Protein AF-H5XJ34-F1 (afdb_monomer)

Organism: NCBI:txid882082

Mean predicted aligned error: 16.06 Å

Structure (mmCIF, N/CA/C/O backbone):
data_AF-H5XJ34-F1
#
_entry.id   AF-H5XJ34-F1
#
loop_
_atom_site.group_PDB
_atom_site.id
_atom_site.type_symbol
_atom_site.label_atom_id
_atom_site.label_alt_id
_atom_site.label_comp_id
_atom_site.label_asym_id
_atom_site.label_entity_id
_atom_site.label_seq_id
_atom_site.pdbx_PDB_ins_code
_atom_site.Cartn_x
_atom_site.Cartn_y
_atom_site.Cartn_z
_atom_site.occupancy
_atom_site.B_iso_or_equiv
_atom_site.auth_seq_id
_atom_site.auth_comp_id
_atom_site.auth_asym_id
_atom_site.auth_atom_id
_atom_site.pdbx_PDB_model_num
ATOM 1 N N . MET A 1 1 ? 15.669 2.470 -30.147 1.00 63.41 1 MET A N 1
ATOM 2 C CA . MET A 1 1 ? 16.850 3.338 -29.947 1.00 63.41 1 MET A CA 1
ATOM 3 C C . MET A 1 1 ? 16.490 4.722 -29.455 1.00 63.41 1 MET A C 1
ATOM 5 O O . MET A 1 1 ? 16.946 5.058 -28.376 1.00 63.41 1 MET A O 1
ATOM 9 N N . ALA A 1 2 ? 15.646 5.487 -30.155 1.00 58.66 2 ALA A N 1
ATOM 10 C CA . ALA A 1 2 ? 15.292 6.854 -29.747 1.00 58.66 2 ALA A CA 1
ATOM 11 C C . ALA A 1 2 ? 14.839 6.986 -28.279 1.00 58.66 2 ALA A C 1
ATOM 13 O O . ALA A 1 2 ? 15.306 7.872 -27.580 1.00 58.66 2 ALA A O 1
ATOM 14 N N . THR A 1 3 ? 14.030 6.053 -27.767 1.00 65.19 3 THR A N 1
ATOM 15 C CA . THR A 1 3 ? 13.619 6.045 -26.350 1.00 65.19 3 THR A CA 1
ATOM 16 C C . THR A 1 3 ? 14.790 5.852 -25.377 1.00 65.19 3 THR A C 1
ATOM 18 O O . THR A 1 3 ? 14.806 6.481 -24.331 1.00 65.19 3 THR A O 1
ATOM 21 N N . LEU A 1 4 ? 15.793 5.029 -25.712 1.00 73.69 4 LEU A N 1
ATOM 22 C CA . LEU A 1 4 ? 16.998 4.847 -24.880 1.00 73.69 4 LEU A CA 1
ATOM 23 C C . LEU A 1 4 ? 17.924 6.066 -24.959 1.00 73.69 4 LEU A C 1
ATOM 25 O O . LEU A 1 4 ? 18.564 6.427 -23.982 1.00 73.69 4 LEU A O 1
ATOM 29 N N . VAL A 1 5 ? 17.963 6.730 -26.111 1.00 67.75 5 VAL A N 1
ATOM 30 C CA . VAL A 1 5 ? 18.703 7.981 -26.296 1.00 67.75 5 VAL A CA 1
ATOM 31 C C . VAL A 1 5 ? 18.011 9.157 -25.587 1.00 67.75 5 VAL A C 1
ATOM 33 O O . VAL A 1 5 ? 18.651 10.141 -25.227 1.00 67.75 5 VAL A O 1
ATOM 36 N N . GLU A 1 6 ? 16.700 9.108 -25.377 1.00 63.41 6 GLU A N 1
ATOM 37 C CA . GLU A 1 6 ? 15.983 10.191 -24.704 1.00 63.41 6 GLU A CA 1
ATOM 38 C C . GLU A 1 6 ? 15.869 9.975 -23.191 1.00 63.41 6 GLU A C 1
ATOM 40 O O . GLU A 1 6 ? 16.098 10.905 -22.424 1.00 63.41 6 GLU A O 1
ATOM 45 N N . LEU A 1 7 ? 15.547 8.749 -22.779 1.00 66.00 7 LEU A N 1
ATOM 46 C CA . LEU A 1 7 ? 15.132 8.401 -21.416 1.00 66.00 7 LEU A CA 1
ATOM 47 C C . LEU A 1 7 ? 16.015 7.325 -20.784 1.00 66.00 7 LEU A C 1
ATOM 49 O O . LEU A 1 7 ? 15.702 6.831 -19.704 1.00 66.00 7 LEU A O 1
ATOM 53 N N . GLY A 1 8 ? 17.073 6.897 -21.477 1.00 67.81 8 GLY A N 1
ATOM 54 C CA . GLY A 1 8 ? 18.012 5.927 -20.938 1.00 67.81 8 GLY A CA 1
ATOM 55 C C . GLY A 1 8 ? 18.681 6.505 -19.705 1.00 67.81 8 GLY A C 1
ATOM 56 O O . GLY A 1 8 ? 19.483 7.430 -19.805 1.00 67.81 8 GLY A O 1
ATOM 57 N N . GLU A 1 9 ? 18.344 5.946 -18.552 1.00 73.31 9 GLU A N 1
ATOM 58 C CA . GLU A 1 9 ? 19.103 6.138 -17.331 1.00 73.31 9 GLU A CA 1
ATOM 59 C C . GLU A 1 9 ? 19.934 4.882 -17.079 1.00 73.31 9 GLU A C 1
ATOM 61 O O . GLU A 1 9 ? 19.413 3.767 -17.193 1.00 73.31 9 GLU A O 1
ATOM 66 N N . PRO A 1 10 ? 21.220 5.036 -16.737 1.00 83.31 10 PRO A N 1
ATOM 67 C CA . PRO A 1 10 ? 21.962 6.286 -16.486 1.00 83.31 10 PRO A CA 1
ATOM 68 C C . PRO A 1 10 ? 22.460 6.996 -17.771 1.00 83.31 10 PRO A C 1
ATOM 70 O O . PRO A 1 10 ? 22.263 6.495 -18.876 1.00 83.31 10 PRO A O 1
ATOM 73 N N . GLU A 1 11 ? 23.134 8.151 -17.652 1.00 80.00 11 GLU A N 1
ATOM 74 C CA . GLU A 1 11 ? 23.653 8.919 -18.806 1.00 80.00 11 GLU A CA 1
ATOM 75 C C . GLU A 1 11 ? 24.579 8.091 -19.716 1.00 80.00 11 GLU A C 1
ATOM 77 O O . GLU A 1 11 ? 24.593 8.278 -20.932 1.00 80.00 11 GLU A O 1
ATOM 82 N N . GLU A 1 12 ? 25.320 7.143 -19.159 1.00 85.12 12 GLU A N 1
ATOM 83 C CA . GLU A 1 12 ? 26.198 6.232 -19.887 1.00 85.12 12 GLU A CA 1
ATOM 84 C C . GLU A 1 12 ? 25.410 5.306 -20.823 1.00 85.12 12 GLU A C 1
ATOM 86 O O . GLU A 1 12 ? 25.841 5.081 -21.954 1.00 85.12 12 GLU A O 1
ATOM 91 N N . LEU A 1 13 ? 24.219 4.846 -20.412 1.00 86.88 13 LEU A N 1
ATOM 92 C CA . LEU A 1 13 ? 23.309 4.094 -21.283 1.00 86.88 13 LEU A CA 1
ATOM 93 C C . LEU A 1 13 ? 22.838 4.970 -22.446 1.00 86.88 13 LEU A C 1
ATOM 95 O O . LEU A 1 13 ? 22.805 4.523 -23.594 1.00 86.88 13 LEU A O 1
ATOM 99 N N . ARG A 1 14 ? 22.507 6.232 -22.159 1.00 81.56 14 ARG A N 1
ATOM 100 C CA . ARG A 1 14 ? 22.120 7.202 -23.184 1.00 81.56 14 ARG A CA 1
ATOM 101 C C . ARG A 1 14 ? 23.254 7.457 -24.178 1.00 81.56 14 ARG A C 1
ATOM 103 O O . ARG A 1 14 ? 23.015 7.420 -25.381 1.00 81.56 14 ARG A O 1
ATOM 110 N N . ARG A 1 15 ? 24.481 7.680 -23.698 1.00 80.69 15 ARG A N 1
ATOM 111 C CA . ARG A 1 15 ? 25.670 7.895 -24.543 1.00 80.69 15 ARG A CA 1
ATOM 112 C C . ARG A 1 15 ? 25.984 6.676 -25.406 1.00 80.69 15 ARG A C 1
ATOM 114 O O . ARG A 1 15 ? 26.199 6.838 -26.601 1.00 80.69 15 ARG A O 1
ATOM 121 N N . ALA A 1 16 ? 25.947 5.472 -24.839 1.00 84.44 16 ALA A N 1
ATOM 122 C CA . ALA A 1 16 ? 26.158 4.241 -25.599 1.00 84.44 16 ALA A CA 1
ATOM 123 C C . ALA A 1 16 ? 25.069 4.043 -26.670 1.00 84.44 16 ALA A C 1
ATOM 125 O O . ALA A 1 16 ? 25.357 3.627 -27.792 1.00 84.44 16 ALA A O 1
ATOM 126 N N . ALA A 1 17 ? 23.823 4.426 -26.364 1.00 82.69 17 ALA A N 1
ATOM 127 C CA . ALA A 1 17 ? 22.749 4.417 -27.346 1.00 82.69 17 ALA A CA 1
ATOM 128 C C . ALA A 1 17 ? 22.964 5.456 -28.469 1.00 82.69 17 ALA A C 1
ATOM 130 O O . ALA A 1 17 ? 22.666 5.169 -29.627 1.00 82.69 17 ALA A O 1
ATOM 131 N N . GLU A 1 18 ? 23.487 6.646 -28.154 1.00 76.25 18 GLU A N 1
ATOM 132 C CA . GLU A 1 18 ? 23.852 7.674 -29.143 1.00 76.25 18 GLU A CA 1
ATOM 133 C C . GLU A 1 18 ? 25.018 7.222 -30.031 1.00 76.25 18 GLU A C 1
ATOM 135 O O . GLU A 1 18 ? 24.995 7.444 -31.239 1.00 76.25 18 GLU A O 1
ATOM 140 N N . GLU A 1 19 ? 26.025 6.565 -29.461 1.00 81.31 19 GLU A N 1
ATOM 141 C CA . GLU A 1 19 ? 27.169 6.032 -30.205 1.00 81.31 19 GLU A CA 1
ATOM 142 C C . GLU A 1 19 ? 26.740 4.920 -31.165 1.00 81.31 19 GLU A C 1
ATOM 144 O O . GLU A 1 19 ? 27.059 4.972 -32.351 1.00 81.31 19 GLU A O 1
ATOM 149 N N . ALA A 1 20 ? 25.925 3.972 -30.693 1.00 84.19 20 ALA A N 1
ATOM 150 C CA . ALA A 1 20 ? 25.361 2.933 -31.547 1.00 84.19 20 ALA A CA 1
ATOM 151 C C . ALA A 1 20 ? 24.488 3.515 -32.673 1.00 84.19 20 ALA A C 1
ATOM 153 O O . ALA A 1 20 ? 24.475 2.971 -33.773 1.00 84.19 20 ALA A O 1
ATOM 154 N N . LEU A 1 21 ? 23.783 4.625 -32.420 1.00 77.06 21 LEU A N 1
ATOM 155 C CA . LEU A 1 21 ? 22.969 5.319 -33.423 1.00 77.06 21 LEU A CA 1
ATOM 156 C C . LEU A 1 21 ? 23.807 6.079 -34.468 1.00 77.06 21 LEU A C 1
ATOM 158 O O . LEU A 1 21 ? 23.368 6.206 -35.605 1.00 77.06 21 LEU A O 1
ATOM 162 N N . ASN A 1 22 ? 24.996 6.559 -3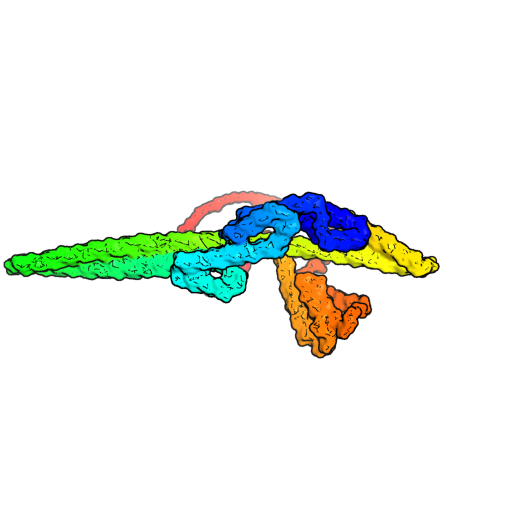4.096 1.00 71.94 22 ASN A N 1
ATOM 163 C CA . ASN A 1 22 ? 25.974 7.156 -35.016 1.00 71.94 22 ASN A CA 1
ATOM 164 C C . ASN A 1 22 ? 26.749 6.115 -35.843 1.00 71.94 22 ASN A C 1
ATOM 166 O O . ASN A 1 22 ? 27.482 6.481 -36.761 1.00 71.94 22 ASN A O 1
ATOM 170 N N . GLY A 1 23 ? 26.639 4.836 -35.478 1.00 74.62 23 GLY A N 1
ATOM 171 C CA . GLY A 1 23 ? 27.305 3.723 -36.142 1.00 74.62 23 GLY A CA 1
ATOM 172 C C . GLY A 1 23 ? 26.504 3.141 -37.307 1.00 74.62 23 GLY A C 1
ATOM 173 O O . GLY A 1 23 ? 25.667 3.788 -37.933 1.00 74.62 23 GLY A O 1
ATOM 174 N N . THR A 1 24 ? 26.771 1.874 -37.609 1.00 79.81 24 THR A N 1
ATOM 175 C CA . THR A 1 24 ? 26.055 1.118 -38.640 1.00 79.81 24 THR A CA 1
ATOM 176 C C . THR A 1 24 ? 24.775 0.480 -38.092 1.00 79.81 24 THR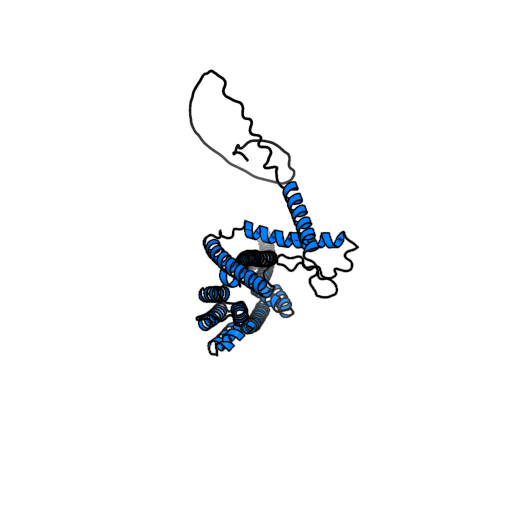 A C 1
ATOM 178 O O . THR A 1 24 ? 24.618 0.265 -36.890 1.00 79.81 24 THR A O 1
ATOM 181 N N . ASP A 1 25 ? 23.883 0.031 -38.978 1.00 75.94 25 ASP A N 1
ATOM 182 C CA . ASP A 1 25 ? 22.712 -0.772 -38.595 1.00 75.94 25 ASP A CA 1
ATOM 183 C C . ASP A 1 25 ? 23.083 -2.032 -37.782 1.00 75.94 25 ASP A C 1
ATOM 185 O O . ASP A 1 25 ? 22.290 -2.526 -36.975 1.00 75.94 25 ASP A O 1
ATOM 189 N N . ALA A 1 26 ? 24.282 -2.586 -38.001 1.00 83.38 26 ALA A N 1
ATOM 190 C CA . ALA A 1 26 ? 24.785 -3.712 -37.222 1.00 83.38 26 ALA A CA 1
ATOM 191 C C . ALA A 1 26 ? 25.114 -3.303 -35.777 1.00 83.38 26 ALA A C 1
ATOM 193 O O . ALA A 1 26 ? 24.823 -4.070 -34.859 1.00 83.38 26 ALA A O 1
ATOM 194 N N . ASP A 1 27 ? 25.641 -2.095 -35.569 1.00 81.88 27 ASP A N 1
ATOM 195 C CA . ASP A 1 27 ? 25.933 -1.548 -34.242 1.00 81.88 27 ASP A CA 1
ATOM 196 C C . ASP A 1 27 ? 24.643 -1.277 -33.463 1.00 81.88 27 ASP A C 1
ATOM 198 O O . ASP A 1 27 ? 24.536 -1.662 -32.298 1.00 81.88 27 ASP A O 1
ATOM 202 N N . VAL A 1 28 ? 23.614 -0.739 -34.129 1.00 82.50 28 VAL A N 1
ATOM 203 C CA . VAL A 1 28 ? 22.273 -0.575 -33.544 1.00 82.50 28 VAL A CA 1
ATOM 204 C C . VAL A 1 28 ? 21.679 -1.918 -33.114 1.00 82.50 28 VAL A C 1
ATOM 206 O O . VAL A 1 28 ? 21.180 -2.042 -31.994 1.00 82.50 28 VAL A O 1
ATOM 209 N N . ARG A 1 29 ? 21.722 -2.940 -33.982 1.00 86.31 29 ARG A N 1
ATOM 210 C CA . ARG A 1 29 ? 21.190 -4.277 -33.659 1.00 86.31 29 ARG A CA 1
ATOM 211 C C . ARG A 1 29 ? 21.936 -4.923 -32.496 1.00 86.31 29 ARG A C 1
ATOM 213 O O . ARG A 1 29 ? 21.283 -5.453 -31.600 1.00 86.31 29 ARG A O 1
ATOM 220 N N . ARG A 1 30 ? 23.270 -4.852 -32.495 1.00 89.31 30 ARG A N 1
ATOM 221 C CA . ARG A 1 30 ? 24.110 -5.376 -31.410 1.00 89.31 30 ARG A CA 1
ATOM 222 C C . ARG A 1 30 ? 23.784 -4.684 -30.089 1.00 89.31 30 ARG A C 1
ATOM 224 O O . ARG A 1 30 ? 23.478 -5.353 -29.111 1.00 89.31 30 ARG A O 1
ATOM 231 N N . PHE A 1 31 ? 23.736 -3.353 -30.075 1.00 89.19 31 PHE A N 1
ATOM 232 C CA . PHE A 1 31 ? 23.405 -2.606 -28.864 1.00 89.19 31 PHE A CA 1
ATOM 233 C C . PHE A 1 31 ? 21.992 -2.907 -28.346 1.00 89.19 31 PHE A C 1
ATOM 235 O O . PHE A 1 31 ? 21.796 -3.030 -27.143 1.00 89.19 31 PHE A O 1
ATOM 242 N N . LEU A 1 32 ? 20.990 -3.061 -29.216 1.00 87.75 32 LEU A N 1
ATOM 243 C CA . LEU A 1 32 ? 19.637 -3.417 -28.772 1.00 87.75 32 LEU A CA 1
ATOM 244 C C . LEU A 1 32 ? 19.547 -4.829 -28.178 1.00 87.75 32 LEU A C 1
ATOM 246 O O . LEU A 1 32 ? 18.709 -5.043 -27.298 1.00 87.75 32 LEU A O 1
ATOM 250 N N . ALA A 1 33 ? 20.375 -5.758 -28.661 1.00 88.00 33 ALA A N 1
ATOM 251 C CA . ALA A 1 33 ? 20.458 -7.120 -28.148 1.00 88.00 33 ALA A CA 1
ATOM 252 C C . ALA A 1 33 ? 21.182 -7.167 -26.795 1.00 88.00 33 ALA A C 1
ATOM 254 O O . ALA A 1 33 ? 20.644 -7.705 -25.830 1.00 88.00 33 ALA A O 1
ATOM 255 N N . ASP A 1 34 ? 22.360 -6.550 -26.716 1.00 85.56 34 ASP A N 1
ATOM 256 C CA . ASP A 1 34 ? 23.243 -6.688 -25.557 1.00 85.56 34 ASP A CA 1
ATOM 257 C C . ASP A 1 34 ? 22.937 -5.645 -24.475 1.00 85.56 34 ASP A C 1
ATOM 259 O O . ASP A 1 34 ? 23.050 -5.929 -23.282 1.00 85.56 34 ASP A O 1
ATOM 263 N N . ARG A 1 35 ? 22.517 -4.439 -24.886 1.00 84.06 35 ARG A N 1
ATOM 264 C CA . ARG A 1 35 ? 22.342 -3.226 -24.063 1.00 84.06 35 ARG A CA 1
ATOM 265 C C . ARG A 1 35 ? 23.533 -2.942 -23.159 1.00 84.06 35 ARG A C 1
ATOM 267 O O . ARG A 1 35 ? 23.364 -2.576 -21.997 1.00 84.06 35 ARG A O 1
ATOM 274 N N . ASP A 1 36 ? 24.729 -3.170 -23.678 1.00 86.88 36 ASP A N 1
ATOM 275 C CA . ASP A 1 36 ? 25.956 -2.959 -22.929 1.00 86.88 36 ASP A CA 1
ATOM 276 C C . ASP A 1 36 ? 26.378 -1.486 -22.947 1.00 86.88 36 ASP A C 1
ATOM 278 O O . ASP A 1 36 ? 26.193 -0.791 -23.948 1.00 86.88 36 ASP A O 1
ATOM 282 N N . TYR A 1 37 ? 26.893 -0.997 -21.820 1.00 89.94 37 TYR A N 1
ATOM 283 C CA . TYR A 1 37 ? 27.338 0.387 -21.654 1.00 89.94 37 TYR A CA 1
ATOM 284 C C . TYR A 1 37 ? 28.329 0.508 -20.493 1.00 89.94 37 TYR A C 1
ATOM 286 O O . TYR A 1 37 ? 28.412 -0.353 -19.614 1.00 89.94 37 TYR A O 1
ATOM 294 N N . GLU A 1 38 ? 29.087 1.604 -20.483 1.00 89.38 38 GLU A N 1
ATOM 295 C CA . GLU A 1 38 ? 30.086 1.871 -19.450 1.00 89.38 38 GLU A CA 1
ATOM 296 C C . GLU A 1 38 ? 29.463 1.828 -18.042 1.00 89.38 38 GLU A C 1
ATOM 298 O O . GLU A 1 38 ? 28.420 2.427 -17.787 1.00 89.38 38 GLU A O 1
ATOM 303 N N . ASN A 1 39 ? 30.111 1.118 -17.113 1.00 90.50 39 ASN A N 1
ATOM 304 C CA . ASN A 1 39 ? 29.669 0.946 -15.723 1.00 90.50 39 ASN A CA 1
ATOM 305 C C . ASN A 1 39 ? 28.315 0.241 -15.531 1.00 90.50 39 ASN A C 1
ATOM 307 O O . ASN A 1 39 ? 27.788 0.273 -14.416 1.00 90.50 39 ASN A O 1
ATOM 311 N N . ARG A 1 40 ? 27.757 -0.429 -16.549 1.00 92.38 40 ARG A N 1
ATOM 312 C CA . ARG A 1 40 ? 26.479 -1.152 -16.439 1.00 92.38 40 ARG A CA 1
ATOM 313 C C . ARG A 1 40 ? 26.384 -2.025 -15.190 1.00 92.38 40 ARG A C 1
ATOM 315 O O . ARG A 1 40 ? 25.408 -1.918 -14.458 1.00 92.38 40 ARG A O 1
ATOM 322 N N . ASP A 1 41 ? 27.409 -2.821 -14.905 1.00 93.94 41 ASP A N 1
ATOM 323 C CA . ASP A 1 41 ? 27.448 -3.712 -13.740 1.00 93.94 41 ASP A CA 1
ATOM 324 C C . ASP A 1 41 ? 27.239 -2.961 -12.413 1.00 93.94 41 ASP A C 1
ATOM 326 O O . ASP A 1 41 ? 26.536 -3.433 -11.516 1.00 93.94 41 ASP A O 1
ATOM 330 N N . THR A 1 42 ? 27.814 -1.762 -12.291 1.00 92.88 42 THR A N 1
ATOM 331 C CA . THR A 1 42 ? 27.645 -0.882 -11.127 1.00 92.88 42 THR A CA 1
ATOM 332 C C . THR A 1 42 ? 26.201 -0.404 -11.006 1.00 92.88 42 THR A C 1
ATOM 334 O O . THR A 1 42 ? 25.644 -0.384 -9.907 1.00 92.88 42 THR A O 1
ATOM 337 N N . TYR A 1 43 ? 25.572 -0.045 -12.125 1.00 92.88 43 TYR A N 1
ATOM 338 C CA . TYR A 1 43 ? 24.184 0.408 -12.150 1.00 92.88 43 TYR A CA 1
ATOM 339 C C . TYR A 1 43 ? 23.183 -0.727 -11.913 1.00 92.88 43 TYR A C 1
ATOM 341 O O . TYR A 1 43 ? 22.224 -0.527 -11.167 1.00 92.88 43 TYR A O 1
ATOM 349 N N . ASP A 1 44 ? 23.440 -1.923 -12.444 1.00 94.56 44 ASP A N 1
ATOM 350 C CA . ASP A 1 44 ? 22.659 -3.130 -12.160 1.00 94.56 44 ASP A CA 1
ATOM 351 C C . ASP A 1 44 ? 22.713 -3.443 -10.648 1.00 94.56 44 ASP A C 1
ATOM 353 O O . ASP A 1 44 ? 21.679 -3.617 -9.994 1.00 94.56 44 ASP A O 1
ATOM 357 N N . ARG A 1 45 ? 23.910 -3.406 -10.039 1.00 96.69 45 ARG A N 1
ATOM 358 C CA . ARG A 1 45 ? 24.079 -3.572 -8.581 1.00 96.69 45 ARG A CA 1
ATOM 359 C C . ARG A 1 45 ? 23.363 -2.476 -7.789 1.00 96.69 45 ARG A C 1
ATOM 361 O O . ARG A 1 45 ? 22.726 -2.764 -6.776 1.00 96.69 45 ARG A O 1
ATOM 368 N N . LEU A 1 46 ? 23.416 -1.224 -8.242 1.00 95.56 46 LEU A N 1
ATOM 369 C CA . LEU A 1 46 ? 22.693 -0.123 -7.605 1.00 95.56 46 LEU A CA 1
ATOM 370 C C . LEU A 1 46 ? 21.171 -0.322 -7.676 1.00 95.56 46 LEU A C 1
ATOM 372 O O . LEU A 1 46 ? 20.479 -0.064 -6.691 1.00 95.56 46 LEU A O 1
ATOM 376 N N . ALA A 1 47 ? 20.643 -0.793 -8.807 1.00 94.06 47 ALA A N 1
ATOM 377 C CA . ALA A 1 47 ? 19.225 -1.101 -8.961 1.00 94.06 47 ALA A CA 1
ATOM 378 C C . ALA A 1 47 ? 18.790 -2.210 -7.990 1.00 94.06 47 ALA A C 1
ATOM 380 O O . ALA A 1 47 ? 17.806 -2.038 -7.265 1.00 94.06 47 ALA A O 1
ATOM 381 N N . ALA A 1 48 ? 19.569 -3.291 -7.8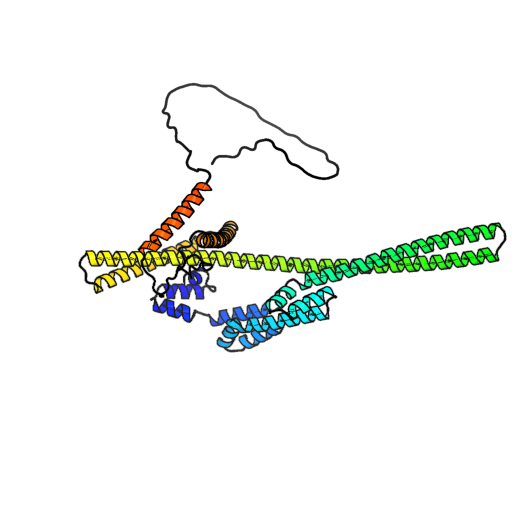83 1.00 97.06 48 ALA A N 1
ATOM 382 C CA . ALA A 1 48 ? 19.313 -4.356 -6.916 1.00 97.06 48 ALA A CA 1
ATOM 383 C C . ALA A 1 48 ? 19.380 -3.846 -5.464 1.00 97.06 48 ALA A C 1
ATOM 385 O O . ALA A 1 48 ? 18.502 -4.149 -4.655 1.00 97.06 48 ALA A O 1
ATOM 386 N N . ALA A 1 49 ? 20.349 -2.985 -5.140 1.00 97.06 49 ALA A N 1
ATOM 387 C CA . ALA A 1 49 ? 20.457 -2.362 -3.821 1.00 97.06 49 ALA A CA 1
ATOM 388 C C . ALA A 1 49 ? 19.267 -1.439 -3.490 1.00 97.06 49 ALA A C 1
ATOM 390 O O . ALA A 1 49 ? 18.823 -1.390 -2.343 1.00 97.06 49 ALA A O 1
ATOM 391 N N . ARG A 1 50 ? 18.705 -0.729 -4.478 1.00 96.06 50 ARG A N 1
ATOM 392 C CA . ARG A 1 50 ? 17.483 0.080 -4.303 1.00 96.06 50 ARG A CA 1
ATOM 393 C C . ARG A 1 50 ? 16.253 -0.792 -4.037 1.00 96.06 50 ARG A C 1
ATOM 395 O O . ARG A 1 50 ? 15.447 -0.447 -3.170 1.00 96.06 50 ARG A O 1
ATOM 402 N N . ILE A 1 51 ? 16.122 -1.926 -4.729 1.00 96.25 51 ILE A N 1
ATOM 403 C CA . ILE A 1 51 ? 15.054 -2.906 -4.465 1.00 96.25 51 ILE A CA 1
ATOM 404 C C . ILE A 1 51 ? 15.197 -3.463 -3.047 1.00 96.25 51 ILE A C 1
ATOM 406 O O . ILE A 1 51 ? 14.237 -3.435 -2.282 1.00 96.25 51 ILE A O 1
ATOM 410 N N . LYS A 1 52 ? 16.413 -3.857 -2.650 1.00 97.06 52 LYS A N 1
ATOM 411 C CA . LYS A 1 52 ? 16.717 -4.283 -1.278 1.00 97.06 52 LYS A CA 1
ATOM 412 C C . LYS A 1 52 ? 16.294 -3.235 -0.244 1.00 97.06 52 LYS A C 1
ATOM 414 O O . LYS A 1 52 ? 15.620 -3.558 0.725 1.00 97.06 52 LYS A O 1
ATOM 419 N N . ALA A 1 53 ? 16.659 -1.969 -0.453 1.00 96.19 53 ALA A N 1
ATOM 420 C CA . ALA A 1 53 ? 16.365 -0.882 0.484 1.00 96.19 53 ALA A CA 1
ATOM 421 C C . ALA A 1 53 ? 14.866 -0.546 0.603 1.00 96.19 53 ALA A C 1
ATOM 423 O O . ALA A 1 53 ? 14.444 0.014 1.612 1.00 96.19 53 ALA A O 1
ATOM 424 N N . SER A 1 54 ? 14.069 -0.866 -0.419 1.00 92.00 54 SER A N 1
ATOM 425 C CA . SER A 1 54 ? 12.619 -0.626 -0.458 1.00 92.00 54 SER A CA 1
ATOM 426 C C . SER A 1 54 ? 11.782 -1.881 -0.184 1.00 92.00 54 SER A C 1
ATOM 428 O O . SER A 1 54 ? 10.551 -1.827 -0.243 1.00 92.00 54 SER A O 1
ATOM 430 N N . ALA A 1 55 ? 12.429 -3.002 0.142 1.00 93.44 55 ALA A N 1
ATOM 431 C CA . ALA A 1 55 ? 11.773 -4.268 0.420 1.00 93.44 55 ALA A CA 1
ATOM 432 C C . ALA A 1 55 ? 10.803 -4.159 1.609 1.00 93.44 55 ALA A C 1
ATOM 434 O O . ALA A 1 55 ? 11.117 -3.611 2.665 1.00 93.44 55 ALA A O 1
ATOM 435 N N . ILE A 1 56 ? 9.606 -4.727 1.443 1.00 88.81 56 ILE A N 1
ATOM 436 C CA . ILE A 1 56 ? 8.558 -4.755 2.480 1.00 88.81 56 ILE A CA 1
ATOM 437 C C . ILE A 1 56 ? 8.695 -6.016 3.362 1.00 88.81 56 ILE A C 1
ATOM 439 O O . ILE A 1 56 ? 8.028 -6.142 4.392 1.00 88.81 56 ILE A O 1
ATOM 443 N N . GLY A 1 57 ? 9.575 -6.950 2.989 1.00 93.62 57 GLY A N 1
ATOM 444 C CA . GLY A 1 57 ? 9.816 -8.178 3.733 1.00 93.62 57 GLY A CA 1
ATOM 445 C C . GLY A 1 57 ? 11.198 -8.799 3.494 1.00 93.62 57 GLY A C 1
ATOM 446 O O . GLY A 1 57 ? 12.008 -8.286 2.709 1.00 93.62 57 GLY A O 1
ATOM 447 N N . PRO A 1 58 ? 11.498 -9.867 4.252 1.00 96.00 58 PRO A N 1
ATOM 448 C CA . PRO A 1 58 ? 12.809 -10.495 4.255 1.00 96.00 58 PRO A CA 1
ATOM 449 C C . PRO A 1 58 ? 13.117 -11.229 2.952 1.00 96.00 58 PRO A C 1
ATOM 451 O O . PRO A 1 58 ? 14.262 -11.177 2.525 1.00 96.00 58 PRO A O 1
ATOM 454 N N . ALA A 1 59 ? 12.138 -11.833 2.270 1.00 97.25 59 ALA A N 1
ATOM 455 C CA . ALA A 1 59 ? 12.422 -12.632 1.079 1.00 97.25 59 ALA A CA 1
ATOM 456 C C . ALA A 1 59 ? 13.031 -11.775 -0.038 1.00 97.25 59 ALA A C 1
ATOM 458 O O . ALA A 1 59 ? 14.010 -12.173 -0.665 1.00 97.25 59 ALA A O 1
ATOM 459 N N . THR A 1 60 ? 12.501 -10.567 -0.259 1.00 97.81 60 THR A N 1
ATOM 460 C CA . THR A 1 60 ? 13.068 -9.619 -1.231 1.00 97.81 60 THR A CA 1
ATOM 461 C C . THR A 1 60 ? 14.449 -9.133 -0.800 1.00 97.81 60 THR A C 1
ATOM 463 O O . THR A 1 60 ? 15.335 -8.982 -1.639 1.00 97.81 60 THR A O 1
ATOM 466 N N . THR A 1 61 ? 14.649 -8.911 0.503 1.00 97.69 61 THR A N 1
ATOM 467 C CA . THR A 1 61 ? 15.938 -8.465 1.051 1.00 97.69 61 THR A CA 1
ATOM 468 C C . THR A 1 61 ? 17.017 -9.527 0.850 1.00 97.69 61 THR A C 1
ATOM 470 O O . THR A 1 61 ? 18.076 -9.220 0.312 1.00 97.69 61 THR A O 1
ATOM 473 N N . GLU A 1 62 ? 16.721 -10.772 1.222 1.00 97.88 62 GLU A N 1
ATOM 474 C CA . GLU A 1 62 ? 17.615 -11.928 1.118 1.00 97.88 62 GLU A CA 1
ATOM 475 C C . GLU A 1 62 ? 17.922 -12.274 -0.344 1.00 97.88 62 GLU A C 1
ATOM 477 O O . GLU A 1 62 ? 19.074 -12.514 -0.695 1.00 97.88 62 GLU A O 1
ATOM 482 N N . ALA A 1 63 ? 16.916 -12.244 -1.225 1.00 98.00 63 ALA A N 1
ATOM 483 C CA . ALA A 1 63 ? 17.120 -12.485 -2.652 1.00 98.00 63 ALA A CA 1
ATOM 484 C C . ALA A 1 63 ? 18.014 -11.410 -3.293 1.00 98.00 63 ALA A C 1
ATOM 486 O O . ALA A 1 63 ? 18.889 -11.733 -4.095 1.00 98.00 63 ALA A O 1
ATOM 487 N N . ALA A 1 64 ? 17.829 -10.141 -2.915 1.00 98.00 64 ALA A N 1
ATOM 488 C CA . ALA A 1 64 ? 18.687 -9.061 -3.384 1.00 98.00 64 ALA A CA 1
ATOM 489 C C . ALA A 1 64 ? 20.113 -9.172 -2.817 1.00 98.00 64 ALA A C 1
ATOM 491 O O . ALA A 1 64 ? 21.070 -8.890 -3.530 1.00 98.00 64 ALA A O 1
ATOM 492 N N . GLU A 1 65 ? 20.272 -9.584 -1.555 1.00 97.81 65 GLU A N 1
ATOM 493 C CA . GLU A 1 65 ? 21.580 -9.855 -0.940 1.00 97.81 65 GLU A CA 1
ATOM 494 C C . GLU A 1 65 ? 22.331 -10.965 -1.663 1.00 97.81 65 GLU A C 1
ATOM 496 O O . GLU A 1 65 ? 23.455 -10.740 -2.102 1.00 97.81 65 GLU A O 1
ATOM 501 N N . ALA A 1 66 ? 21.684 -12.112 -1.872 1.00 98.00 66 ALA A N 1
ATOM 502 C CA . ALA A 1 66 ? 22.279 -13.233 -2.588 1.00 98.00 66 ALA A CA 1
ATOM 503 C C . ALA A 1 66 ? 22.739 -12.831 -3.998 1.00 98.00 66 ALA A C 1
ATOM 505 O O . ALA A 1 66 ? 23.824 -13.214 -4.427 1.00 98.00 66 ALA A O 1
ATOM 506 N N . ALA A 1 67 ? 21.946 -12.014 -4.697 1.00 98.12 67 ALA A N 1
ATOM 507 C CA . ALA A 1 67 ? 22.309 -11.497 -6.011 1.00 98.12 67 ALA A CA 1
ATOM 508 C C . ALA A 1 67 ? 23.507 -10.532 -5.955 1.00 98.12 67 ALA A C 1
ATOM 510 O O . ALA A 1 67 ? 24.393 -10.590 -6.802 1.00 98.12 67 ALA A O 1
ATOM 511 N N . LEU A 1 68 ? 23.562 -9.648 -4.953 1.00 98.12 68 LEU A N 1
ATOM 512 C CA . LEU A 1 68 ? 24.654 -8.683 -4.777 1.00 98.12 68 LEU A CA 1
ATOM 513 C C . LEU A 1 68 ? 25.984 -9.342 -4.377 1.00 98.12 68 LEU A C 1
ATOM 515 O O . LEU A 1 68 ? 27.045 -8.843 -4.772 1.00 98.12 68 LEU A O 1
ATOM 519 N N . ASP A 1 69 ? 25.925 -10.444 -3.632 1.00 97.88 69 ASP A N 1
ATOM 520 C CA . ASP A 1 69 ? 27.085 -11.251 -3.235 1.00 97.88 69 ASP A CA 1
ATOM 521 C C . ASP A 1 69 ? 27.589 -12.166 -4.371 1.00 97.88 69 ASP A C 1
ATOM 523 O O . ASP A 1 69 ? 28.704 -12.689 -4.300 1.00 97.88 69 ASP A O 1
ATOM 527 N N . GLY A 1 70 ? 26.785 -12.340 -5.426 1.00 96.50 70 GLY A N 1
ATOM 528 C CA . GLY A 1 70 ? 27.078 -13.159 -6.600 1.00 96.50 70 GLY A CA 1
ATOM 529 C C . GLY A 1 70 ? 27.776 -12.426 -7.754 1.00 96.50 70 GLY A C 1
ATOM 530 O O . GLY A 1 70 ? 28.412 -11.369 -7.598 1.00 96.50 70 GLY A O 1
ATOM 531 N N . THR A 1 71 ? 27.672 -13.016 -8.947 1.00 97.75 71 THR A N 1
ATOM 532 C CA . THR A 1 71 ? 28.172 -12.431 -10.199 1.00 97.75 71 THR A CA 1
ATOM 533 C C . THR A 1 71 ? 27.216 -11.358 -10.731 1.00 97.75 71 THR A C 1
ATOM 535 O O . THR A 1 71 ? 26.116 -11.154 -10.219 1.00 97.75 71 THR A O 1
ATOM 538 N N . VAL A 1 72 ? 27.621 -10.617 -11.767 1.00 95.06 72 VAL A N 1
ATOM 539 C CA . VAL A 1 72 ? 26.706 -9.642 -12.383 1.00 95.06 72 VAL A CA 1
ATOM 540 C C . VAL A 1 72 ? 25.523 -10.328 -13.077 1.00 95.06 72 VAL A C 1
ATOM 542 O O . VAL A 1 72 ? 24.426 -9.776 -13.127 1.00 95.06 72 VAL A O 1
ATOM 545 N N . GLU A 1 73 ? 25.707 -11.550 -13.569 1.00 95.44 73 GLU A N 1
ATOM 546 C CA . GLU A 1 73 ? 24.631 -12.371 -14.119 1.00 95.44 73 GLU A CA 1
ATOM 547 C C . GLU A 1 73 ? 23.579 -12.690 -13.051 1.00 95.44 73 GLU A C 1
ATOM 549 O O . GLU A 1 73 ? 22.390 -12.580 -13.347 1.00 95.44 73 GLU A O 1
ATOM 554 N N . ASP A 1 74 ? 23.993 -12.966 -11.808 1.00 97.75 74 ASP A N 1
ATOM 555 C CA . ASP A 1 74 ? 23.071 -13.174 -10.682 1.00 97.75 74 ASP A CA 1
ATOM 556 C C . ASP A 1 74 ? 22.252 -11.905 -10.390 1.00 97.75 74 ASP A C 1
ATOM 558 O O . ASP A 1 74 ? 21.030 -11.961 -10.225 1.00 97.75 74 ASP A O 1
ATOM 562 N N . VAL A 1 75 ? 22.897 -10.730 -10.411 1.00 97.62 75 VAL A N 1
ATOM 563 C CA . VAL A 1 75 ? 22.219 -9.427 -10.278 1.00 97.62 75 VAL A CA 1
ATOM 564 C C . VAL A 1 75 ? 21.195 -9.224 -11.394 1.00 97.62 75 VAL A C 1
ATOM 566 O O . VAL A 1 75 ? 20.052 -8.847 -11.131 1.00 97.62 75 VAL A O 1
ATOM 569 N N . ARG A 1 76 ? 21.568 -9.495 -12.646 1.00 95.00 76 ARG A N 1
ATOM 570 C CA . ARG A 1 76 ? 20.676 -9.330 -13.803 1.00 95.00 76 ARG A CA 1
ATOM 571 C C . ARG A 1 76 ? 19.507 -10.307 -13.765 1.00 95.00 76 ARG A C 1
ATOM 573 O O . ARG A 1 76 ? 18.384 -9.899 -14.049 1.00 95.00 76 ARG A O 1
ATOM 580 N N . GLN A 1 77 ? 19.738 -11.558 -13.369 1.00 96.62 77 GLN A N 1
ATOM 581 C CA . GLN A 1 77 ? 18.676 -12.548 -13.190 1.00 96.62 77 GLN A CA 1
ATOM 582 C C . GLN A 1 77 ? 17.707 -12.130 -12.075 1.00 96.62 77 GLN A C 1
ATOM 584 O O . GLN A 1 77 ? 16.487 -12.245 -12.225 1.00 96.62 77 GLN A O 1
ATOM 589 N N . PHE A 1 78 ? 18.226 -11.585 -10.973 1.00 97.88 78 PHE A N 1
ATOM 590 C CA . PHE A 1 78 ? 17.399 -11.029 -9.909 1.00 97.88 78 PHE A CA 1
ATOM 591 C C . PHE A 1 78 ? 16.535 -9.859 -10.397 1.00 97.88 78 PHE A C 1
ATOM 593 O O . PHE A 1 78 ? 15.330 -9.846 -10.141 1.00 97.88 78 PHE A O 1
ATOM 600 N N . LEU A 1 79 ? 17.121 -8.907 -11.128 1.00 95.69 79 LEU A N 1
ATOM 601 C CA . LEU A 1 79 ? 16.396 -7.763 -11.689 1.00 95.69 79 LEU A CA 1
ATOM 602 C C . LEU A 1 79 ? 15.328 -8.191 -12.702 1.00 95.69 79 LEU A C 1
ATOM 604 O O . LEU A 1 79 ? 14.240 -7.615 -12.716 1.00 95.69 79 LEU A O 1
ATOM 608 N N . ALA A 1 80 ? 15.625 -9.188 -13.535 1.00 93.56 80 ALA A N 1
ATOM 609 C CA . ALA A 1 80 ? 14.715 -9.660 -14.572 1.00 93.56 80 ALA A CA 1
ATOM 610 C C . ALA A 1 80 ? 13.534 -10.463 -14.009 1.00 93.56 80 ALA A C 1
ATOM 612 O O . ALA A 1 80 ? 12.409 -10.297 -14.472 1.00 93.56 80 ALA A O 1
ATOM 613 N N . GLU A 1 81 ? 13.776 -11.332 -13.025 1.00 93.81 81 GLU A N 1
ATOM 614 C CA . GLU A 1 81 ? 12.782 -12.319 -12.581 1.00 93.81 81 GLU A CA 1
ATOM 615 C C . GLU A 1 81 ? 12.750 -12.492 -11.056 1.00 93.81 81 GLU A C 1
ATOM 617 O O . GLU A 1 81 ? 11.673 -12.485 -10.449 1.00 93.81 81 GLU A O 1
ATOM 622 N N . GLY A 1 82 ? 13.921 -12.619 -10.419 1.00 95.31 82 GLY A N 1
ATOM 623 C CA . GLY A 1 82 ? 14.033 -13.022 -9.010 1.00 95.31 82 GLY A CA 1
ATOM 624 C C . GLY A 1 82 ? 13.312 -12.095 -8.026 1.00 95.31 82 GLY A C 1
ATOM 625 O O . GLY A 1 82 ? 12.669 -12.572 -7.086 1.00 95.31 82 GLY A O 1
ATOM 626 N N . GLN A 1 83 ? 13.339 -10.782 -8.270 1.00 95.06 83 GLN A N 1
ATOM 627 C CA . GLN A 1 83 ? 12.673 -9.799 -7.414 1.00 95.06 83 GLN A CA 1
ATOM 628 C C . GLN A 1 83 ? 11.155 -10.016 -7.314 1.00 95.06 83 GLN A C 1
ATOM 630 O O . GLN A 1 83 ? 10.569 -9.780 -6.259 1.00 95.06 83 GLN A O 1
ATOM 635 N N . TYR A 1 84 ? 10.504 -10.484 -8.384 1.00 93.38 84 TYR A N 1
ATOM 636 C CA . TYR A 1 84 ? 9.045 -10.597 -8.431 1.00 93.38 84 TYR A CA 1
ATOM 637 C C . TYR A 1 84 ? 8.551 -11.784 -7.608 1.00 93.38 84 TYR A C 1
ATOM 639 O O . TYR A 1 84 ? 7.590 -11.651 -6.850 1.00 93.38 84 TYR A O 1
ATOM 647 N N . ALA A 1 85 ? 9.242 -12.923 -7.702 1.00 93.69 85 ALA A N 1
ATOM 648 C CA . ALA A 1 85 ? 8.942 -14.102 -6.895 1.00 93.69 85 ALA A CA 1
ATOM 649 C C . ALA A 1 85 ? 9.198 -13.841 -5.402 1.00 93.69 85 ALA A C 1
ATOM 651 O O . ALA A 1 85 ? 8.378 -14.191 -4.552 1.00 93.69 85 ALA A O 1
ATOM 652 N N . ALA A 1 86 ? 10.310 -13.173 -5.080 1.00 96.19 86 ALA A N 1
ATOM 653 C CA . ALA A 1 86 ? 10.632 -12.799 -3.708 1.00 96.19 86 ALA A CA 1
ATOM 654 C C . ALA A 1 86 ? 9.589 -11.831 -3.119 1.00 96.19 86 ALA A C 1
ATOM 656 O O . ALA A 1 86 ? 9.108 -12.031 -2.001 1.00 96.19 86 ALA A O 1
ATOM 657 N N . ARG A 1 87 ? 9.159 -10.841 -3.909 1.00 95.25 87 ARG A N 1
ATOM 658 C CA . ARG A 1 87 ? 8.104 -9.901 -3.523 1.00 95.25 87 ARG A CA 1
ATOM 659 C C . ARG A 1 87 ? 6.757 -10.592 -3.316 1.00 95.25 87 ARG A C 1
ATOM 661 O O . ARG A 1 87 ? 6.075 -10.261 -2.350 1.00 95.25 87 ARG A O 1
ATOM 668 N N . ASP A 1 88 ? 6.369 -11.549 -4.162 1.00 94.88 88 ASP A N 1
ATOM 669 C CA . ASP A 1 88 ? 5.130 -12.323 -3.964 1.00 94.88 88 ASP A CA 1
ATOM 670 C C . ASP A 1 88 ? 5.148 -13.084 -2.630 1.00 94.88 88 ASP A C 1
ATOM 672 O O . ASP A 1 88 ? 4.185 -13.022 -1.862 1.00 94.88 88 ASP A O 1
ATOM 676 N N . ASN A 1 89 ? 6.273 -13.723 -2.297 1.00 96.19 89 ASN A N 1
ATOM 677 C CA . ASN A 1 89 ? 6.441 -14.406 -1.012 1.00 96.19 89 ASN A CA 1
ATOM 678 C C . ASN A 1 89 ? 6.269 -13.445 0.173 1.00 96.19 89 ASN A C 1
ATOM 680 O O . ASN A 1 89 ? 5.533 -13.755 1.116 1.00 96.19 89 ASN A O 1
ATOM 684 N N . ASP A 1 90 ? 6.871 -12.255 0.108 1.00 97.69 90 ASP A N 1
ATOM 685 C CA . ASP A 1 90 ? 6.699 -11.228 1.138 1.00 97.69 90 ASP A CA 1
ATOM 686 C C . ASP A 1 90 ? 5.247 -10.734 1.235 1.00 97.69 90 ASP A C 1
ATOM 688 O O . ASP A 1 90 ? 4.735 -10.523 2.340 1.00 97.69 90 ASP A O 1
ATOM 692 N N . MET A 1 91 ? 4.552 -10.556 0.108 1.00 97.06 91 MET A N 1
ATOM 693 C CA . MET A 1 91 ? 3.149 -10.127 0.100 1.00 97.06 91 MET A CA 1
ATOM 694 C C . MET A 1 91 ? 2.235 -11.193 0.706 1.00 97.06 91 MET A C 1
ATOM 696 O O . MET A 1 91 ? 1.398 -10.874 1.553 1.00 97.06 91 MET A O 1
ATOM 700 N N . ARG A 1 92 ? 2.427 -12.467 0.350 1.00 97.25 92 ARG A N 1
ATOM 701 C CA . ARG A 1 92 ? 1.702 -13.599 0.945 1.00 97.25 92 ARG A CA 1
ATOM 702 C C . ARG A 1 92 ? 1.958 -13.704 2.444 1.00 97.25 92 ARG A C 1
ATOM 704 O O . ARG A 1 92 ? 1.011 -13.852 3.214 1.00 97.25 92 ARG A O 1
ATOM 711 N N . PHE A 1 93 ? 3.211 -13.572 2.877 1.00 97.38 93 PHE A N 1
ATOM 712 C CA . PHE A 1 93 ? 3.561 -13.587 4.296 1.00 97.38 93 PHE A CA 1
ATOM 713 C C . PHE A 1 93 ? 2.880 -12.443 5.061 1.00 97.38 93 PHE A C 1
ATOM 715 O O . PHE A 1 93 ? 2.233 -12.668 6.085 1.00 97.38 93 PHE A O 1
ATOM 722 N N . ASN A 1 94 ? 2.964 -11.215 4.545 1.00 97.50 94 ASN A N 1
ATOM 723 C CA . ASN A 1 94 ? 2.331 -10.055 5.168 1.00 97.50 94 ASN A CA 1
ATOM 724 C C . ASN A 1 94 ? 0.798 -10.175 5.193 1.00 97.50 94 ASN A C 1
ATOM 726 O O . ASN A 1 94 ? 0.178 -9.806 6.193 1.00 97.50 94 ASN A O 1
ATOM 730 N N . ALA A 1 95 ? 0.186 -10.732 4.143 1.00 97.81 95 ALA A N 1
ATOM 731 C CA . ALA A 1 95 ? -1.243 -11.021 4.114 1.00 97.81 95 ALA A CA 1
ATOM 732 C C . ALA A 1 95 ? -1.630 -12.076 5.164 1.00 97.81 95 ALA A C 1
ATOM 734 O O . ALA A 1 95 ? -2.586 -11.873 5.911 1.00 97.81 95 ALA A O 1
ATOM 735 N N . ALA A 1 96 ? -0.858 -13.158 5.295 1.00 97.81 96 ALA A N 1
ATOM 736 C CA . ALA A 1 96 ? -1.075 -14.183 6.315 1.00 97.81 96 ALA A CA 1
ATOM 737 C C . ALA A 1 96 ? -0.929 -13.630 7.742 1.00 97.81 96 ALA A C 1
ATOM 739 O O . ALA A 1 96 ? -1.746 -13.945 8.608 1.00 97.81 96 ALA A O 1
ATOM 740 N N . ARG A 1 97 ? 0.047 -12.747 7.984 1.00 97.56 97 ARG A N 1
ATOM 741 C CA . ARG A 1 97 ? 0.183 -12.044 9.269 1.00 97.56 97 ARG A CA 1
ATOM 742 C C . ARG A 1 97 ? -1.032 -11.160 9.553 1.00 97.56 97 ARG A C 1
ATOM 744 O O . ARG A 1 97 ? -1.621 -11.251 10.623 1.00 97.56 97 ARG A O 1
ATOM 751 N N . ALA A 1 98 ? -1.464 -10.355 8.580 1.00 97.00 98 ALA A N 1
ATOM 752 C CA . ALA A 1 98 ? -2.659 -9.523 8.723 1.00 97.00 98 ALA A CA 1
ATOM 753 C C . ALA A 1 98 ? -3.936 -10.354 8.942 1.00 97.00 98 ALA A C 1
ATOM 755 O O . ALA A 1 98 ? -4.830 -9.912 9.663 1.00 97.00 98 ALA A O 1
ATOM 756 N N . LYS A 1 99 ? -4.019 -11.561 8.367 1.00 98.12 99 LYS A N 1
ATOM 757 C CA . LYS A 1 99 ? -5.078 -12.529 8.670 1.00 98.12 99 LYS A CA 1
ATOM 758 C C . LYS A 1 99 ? -5.013 -12.967 10.135 1.00 98.12 99 LYS A C 1
ATOM 760 O O . LYS A 1 99 ? -6.031 -12.937 10.807 1.00 98.12 99 LYS A O 1
ATOM 765 N N . ALA A 1 100 ? -3.846 -13.361 10.638 1.00 97.81 100 ALA A N 1
ATOM 766 C CA . ALA A 1 100 ? -3.705 -13.840 12.014 1.00 97.81 100 ALA A CA 1
ATOM 767 C C . ALA A 1 100 ? -4.028 -12.755 13.058 1.00 97.81 100 ALA A C 1
ATOM 769 O O . ALA A 1 100 ? -4.737 -13.023 14.026 1.00 97.81 100 ALA A O 1
ATOM 770 N N . ASP A 1 101 ? -3.556 -11.529 12.826 1.00 94.69 101 ASP A N 1
ATOM 771 C CA . ASP A 1 101 ? -3.640 -10.430 13.797 1.00 94.69 101 ASP A CA 1
ATOM 772 C C . ASP A 1 101 ? -4.915 -9.579 13.648 1.00 94.69 101 ASP A C 1
ATOM 774 O O . ASP A 1 101 ? -5.269 -8.789 14.528 1.00 94.69 101 ASP A O 1
ATOM 778 N N . GLY A 1 102 ? -5.582 -9.680 12.497 1.00 94.69 102 GLY A N 1
ATOM 779 C CA . GLY A 1 102 ? -6.702 -8.829 12.114 1.00 94.69 102 GLY A CA 1
ATOM 780 C C . GLY A 1 102 ? -8.033 -9.213 12.760 1.00 94.69 102 GLY A C 1
ATOM 781 O O . GLY A 1 102 ? -8.242 -10.342 13.200 1.00 94.69 102 GLY A O 1
ATOM 782 N N . GLY A 1 103 ? -8.975 -8.265 12.764 1.00 96.69 103 GLY A N 1
ATOM 783 C CA . GLY A 1 103 ? -10.371 -8.546 13.100 1.00 96.69 103 GLY A CA 1
ATOM 784 C C . GLY A 1 103 ? -11.100 -9.307 11.980 1.00 96.69 103 GLY A C 1
ATOM 785 O O . GLY A 1 103 ? -10.515 -9.572 10.926 1.00 96.69 103 GLY A O 1
ATOM 786 N N . PRO A 1 104 ? -12.386 -9.655 12.168 1.00 98.00 104 PRO A N 1
ATOM 787 C CA . PRO A 1 104 ? -13.125 -10.519 11.245 1.00 98.00 104 PRO A CA 1
ATOM 788 C C . PRO A 1 104 ? -13.134 -10.039 9.787 1.00 98.00 104 PRO A C 1
ATOM 790 O O . PRO A 1 104 ? -13.074 -10.851 8.863 1.00 98.00 104 PRO A O 1
ATOM 793 N N . ARG A 1 105 ? -13.194 -8.723 9.544 1.00 96.44 105 ARG A N 1
ATOM 794 C CA . ARG A 1 105 ? -13.177 -8.172 8.180 1.00 96.44 105 ARG A CA 1
ATOM 795 C C . ARG A 1 105 ? -11.781 -8.236 7.579 1.00 96.44 105 ARG A C 1
ATOM 797 O O . ARG A 1 105 ? -11.659 -8.573 6.405 1.00 96.44 105 ARG A O 1
ATOM 804 N N . THR A 1 106 ? -10.748 -7.949 8.367 1.00 97.81 106 THR A N 1
ATOM 805 C CA . THR A 1 106 ? -9.348 -8.075 7.933 1.00 97.81 106 THR A CA 1
ATOM 806 C C . THR A 1 106 ? -8.988 -9.526 7.635 1.00 97.81 106 THR A C 1
ATOM 808 O O . THR A 1 106 ? -8.397 -9.792 6.594 1.00 97.81 106 THR A O 1
ATOM 811 N N . GLN A 1 107 ? -9.426 -10.464 8.475 1.00 98.44 107 GLN A N 1
ATOM 812 C CA . GLN A 1 107 ? -9.288 -11.904 8.257 1.00 98.44 107 GLN A CA 1
ATOM 813 C C . GLN A 1 107 ? -9.902 -12.346 6.931 1.00 98.44 107 GLN A C 1
ATOM 815 O O . GLN A 1 107 ? -9.230 -12.985 6.125 1.00 98.44 107 GLN A O 1
ATOM 820 N N . ALA A 1 108 ? -11.160 -11.973 6.683 1.00 97.38 108 ALA A N 1
ATOM 821 C CA . ALA A 1 108 ? -11.855 -12.338 5.453 1.00 97.38 108 ALA A CA 1
ATOM 822 C C . ALA A 1 108 ? -11.193 -11.733 4.202 1.00 97.38 108 ALA A C 1
ATOM 824 O O . ALA A 1 108 ? -11.052 -12.412 3.188 1.00 97.38 108 ALA A O 1
ATOM 825 N N . ALA A 1 109 ? -10.762 -10.469 4.271 1.00 95.56 109 ALA A N 1
ATOM 826 C CA . ALA A 1 109 ? -10.091 -9.802 3.158 1.00 95.56 109 ALA A CA 1
ATOM 827 C C . ALA A 1 109 ? -8.704 -10.401 2.867 1.00 95.56 109 ALA A C 1
ATOM 829 O O . ALA A 1 109 ? -8.360 -10.607 1.706 1.00 95.56 109 ALA A O 1
ATOM 830 N N . ALA A 1 110 ? -7.936 -10.722 3.910 1.00 98.06 110 ALA A N 1
ATOM 831 C CA . ALA A 1 110 ? -6.645 -11.383 3.772 1.00 98.06 110 ALA A CA 1
ATOM 832 C C . ALA A 1 110 ? -6.791 -12.796 3.191 1.00 98.06 110 ALA A C 1
ATOM 834 O O . ALA A 1 110 ? -6.016 -13.182 2.323 1.00 98.06 110 ALA A O 1
ATOM 835 N N . GLU A 1 111 ? -7.803 -13.550 3.630 1.00 97.88 111 GLU A N 1
ATOM 836 C CA . GLU A 1 111 ? -8.098 -14.879 3.089 1.00 97.88 111 GLU A CA 1
ATOM 837 C C . GLU A 1 111 ? -8.430 -14.821 1.598 1.00 97.88 111 GLU A C 1
ATOM 839 O O . GLU A 1 111 ? -7.848 -15.562 0.810 1.00 97.88 111 GLU A O 1
ATOM 844 N N . ALA A 1 112 ? -9.311 -13.901 1.199 1.00 95.38 112 ALA A N 1
ATOM 845 C CA . ALA A 1 112 ? -9.645 -13.707 -0.207 1.00 95.38 112 ALA A CA 1
ATOM 846 C C . ALA A 1 112 ? -8.403 -13.354 -1.041 1.00 95.38 112 ALA A C 1
ATOM 848 O O . ALA A 1 112 ? -8.230 -13.881 -2.136 1.00 95.38 112 ALA A O 1
ATOM 849 N N . ALA A 1 113 ? -7.515 -12.507 -0.510 1.00 95.25 113 ALA A N 1
ATOM 850 C CA . ALA A 1 113 ? -6.273 -12.147 -1.182 1.00 95.25 113 ALA A CA 1
ATOM 851 C C . ALA A 1 113 ? -5.327 -13.349 -1.346 1.00 95.25 113 ALA A C 1
ATOM 853 O O . ALA A 1 113 ? -4.796 -13.556 -2.432 1.00 95.25 113 ALA A O 1
ATOM 854 N N . LEU A 1 114 ? -5.157 -14.164 -0.299 1.00 97.44 114 LEU A N 1
ATOM 855 C CA . LEU A 1 114 ? -4.296 -15.356 -0.306 1.00 97.44 114 LEU A CA 1
ATOM 856 C C . LEU A 1 114 ? -4.777 -16.457 -1.262 1.00 97.44 114 LEU A C 1
ATOM 858 O O . LEU A 1 114 ? -3.958 -17.224 -1.766 1.00 97.44 114 LEU A O 1
ATOM 862 N N . GLN A 1 115 ? -6.086 -16.542 -1.504 1.00 95.50 115 GLN A N 1
ATOM 863 C CA . GLN A 1 115 ? -6.685 -17.469 -2.471 1.00 95.50 115 GLN A CA 1
ATOM 864 C C . GLN A 1 115 ? -6.612 -16.957 -3.920 1.00 95.50 115 GLN A C 1
ATOM 866 O O . GLN A 1 115 ? -6.928 -17.695 -4.853 1.00 95.50 115 GLN A O 1
ATOM 871 N N . GLY A 1 116 ? -6.219 -15.697 -4.110 1.00 88.62 116 GLY A N 1
ATOM 872 C CA . GLY A 1 116 ? -6.119 -15.048 -5.408 1.00 88.62 116 GLY A CA 1
ATOM 873 C C . GLY A 1 116 ? -4.740 -15.160 -6.070 1.00 88.62 116 GLY A C 1
ATOM 874 O O . GLY A 1 116 ? -3.800 -15.741 -5.520 1.00 88.62 116 GLY A O 1
ATOM 875 N N . PRO A 1 117 ? -4.598 -14.581 -7.275 1.00 91.25 117 PRO A N 1
ATOM 876 C CA . PRO A 1 117 ? -3.300 -14.395 -7.917 1.00 91.25 117 PRO A CA 1
ATOM 877 C C . PRO A 1 117 ? -2.411 -13.394 -7.141 1.00 91.25 117 PRO A C 1
ATOM 879 O O . PRO A 1 117 ? -2.940 -12.577 -6.386 1.00 91.25 117 PRO A O 1
ATOM 882 N N . PRO A 1 118 ? -1.081 -13.371 -7.382 1.00 87.62 118 PRO A N 1
ATOM 883 C CA . PRO A 1 118 ? -0.112 -12.491 -6.700 1.00 87.62 118 PRO A CA 1
ATOM 884 C C . PRO A 1 118 ? -0.521 -11.015 -6.556 1.00 87.62 118 PRO A C 1
ATOM 886 O O . PRO A 1 118 ? -0.345 -10.394 -5.503 1.00 87.62 118 PRO A O 1
ATOM 889 N N . GLY A 1 119 ? -1.146 -10.449 -7.595 1.00 88.62 119 GLY A N 1
ATOM 890 C CA . GLY A 1 119 ? -1.611 -9.060 -7.574 1.00 88.62 119 GLY A CA 1
ATOM 891 C C . GLY A 1 119 ? -2.663 -8.771 -6.493 1.00 88.62 119 GLY A C 1
ATOM 892 O O . GLY A 1 119 ? -2.778 -7.636 -6.039 1.00 88.62 11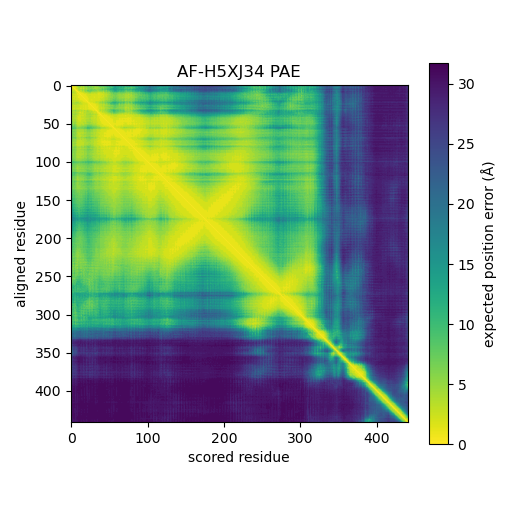9 GLY A O 1
ATOM 893 N N . TRP A 1 120 ? -3.415 -9.775 -6.028 1.00 93.56 120 TRP A N 1
ATOM 894 C CA . TRP A 1 120 ? -4.413 -9.594 -4.969 1.00 93.56 120 TRP A CA 1
ATOM 895 C C . TRP A 1 120 ? -3.760 -9.445 -3.595 1.00 93.56 120 TRP A C 1
ATOM 897 O O . TRP A 1 120 ? -4.152 -8.566 -2.825 1.00 93.56 120 TRP A O 1
ATOM 907 N N . THR A 1 121 ? -2.739 -10.254 -3.292 1.00 94.75 121 THR A N 1
ATOM 908 C CA . THR A 1 121 ? -1.949 -10.096 -2.062 1.00 94.75 121 THR A CA 1
ATOM 909 C C . THR A 1 121 ? -1.224 -8.760 -2.035 1.00 94.75 121 THR A C 1
ATOM 911 O O . THR A 1 121 ? -1.230 -8.094 -1.001 1.00 94.75 121 THR A O 1
ATOM 914 N N . GLU A 1 122 ? -0.692 -8.313 -3.173 1.00 90.38 122 GLU A N 1
ATOM 915 C CA . GLU A 1 122 ? -0.088 -6.987 -3.292 1.00 90.38 122 GLU A CA 1
ATOM 916 C C . GLU A 1 122 ? -1.105 -5.874 -2.993 1.00 90.38 122 GLU A C 1
ATOM 918 O O . GLU A 1 122 ? -0.880 -5.058 -2.099 1.00 90.38 122 GLU A O 1
ATOM 923 N N . GLN A 1 123 ? -2.260 -5.859 -3.667 1.00 90.38 123 GLN A N 1
ATOM 924 C CA . GLN A 1 123 ? -3.291 -4.837 -3.441 1.00 90.38 123 GLN A CA 1
ATOM 925 C C . GLN A 1 123 ? -3.793 -4.814 -1.992 1.00 90.38 123 GLN A C 1
ATOM 927 O O . GLN A 1 123 ? -3.995 -3.741 -1.405 1.00 90.38 123 GLN A O 1
ATOM 932 N N . PHE A 1 124 ? -3.977 -5.993 -1.396 1.00 94.38 124 PHE A N 1
ATOM 933 C CA . PHE A 1 124 ? -4.390 -6.119 -0.007 1.00 94.38 124 PHE A CA 1
ATOM 934 C C . PHE A 1 124 ? -3.339 -5.554 0.953 1.00 94.38 124 PHE A C 1
ATOM 936 O O . PHE A 1 124 ? -3.678 -4.723 1.797 1.00 94.38 124 PHE A O 1
ATOM 943 N N . VAL A 1 125 ? -2.072 -5.952 0.816 1.00 95.00 125 VAL A N 1
ATOM 944 C CA . VAL A 1 125 ? -0.990 -5.480 1.691 1.00 95.00 125 VAL A CA 1
ATOM 945 C C . VAL A 1 125 ? -0.750 -3.983 1.506 1.00 95.00 125 VAL A C 1
ATOM 947 O O . VAL A 1 125 ? -0.604 -3.265 2.493 1.00 95.00 125 VAL A O 1
ATOM 950 N N . LEU A 1 126 ? -0.767 -3.466 0.279 1.00 89.19 126 LEU A N 1
ATOM 951 C CA . LEU A 1 126 ? -0.498 -2.047 0.043 1.00 89.19 126 LEU A CA 1
ATOM 952 C C . LEU A 1 126 ? -1.646 -1.135 0.497 1.00 89.19 126 LEU A C 1
ATOM 954 O O . LEU A 1 126 ? -1.396 -0.014 0.934 1.00 89.19 126 LEU A O 1
ATOM 958 N N . SER A 1 127 ? -2.904 -1.585 0.426 1.00 87.62 127 SER A N 1
ATOM 959 C CA . SER A 1 127 ? -4.054 -0.715 0.725 1.00 87.62 127 SER A CA 1
ATOM 960 C C . SER A 1 127 ? -5.233 -1.409 1.414 1.00 87.62 127 SER A C 1
ATOM 962 O O . SER A 1 127 ? -5.773 -0.879 2.391 1.00 87.62 127 SER A O 1
ATOM 964 N N . GLY A 1 128 ? -5.635 -2.598 0.954 1.00 92.12 128 GLY A N 1
ATOM 965 C CA . GLY A 1 128 ? -6.856 -3.281 1.402 1.00 92.12 128 GLY A CA 1
ATOM 966 C C . GLY A 1 128 ? -6.902 -3.602 2.902 1.00 92.12 128 GLY A C 1
ATOM 967 O O . GLY A 1 128 ? -7.970 -3.526 3.525 1.00 92.12 128 GLY A O 1
ATOM 968 N N . GLN A 1 129 ? -5.752 -3.896 3.512 1.00 94.50 129 GLN A N 1
ATOM 969 C CA . GLN A 1 129 ? -5.655 -4.194 4.940 1.00 94.50 129 GLN A CA 1
ATOM 970 C C . GLN A 1 129 ? -6.102 -3.014 5.810 1.00 94.50 129 GLN A C 1
ATOM 972 O O . GLN A 1 129 ? -6.800 -3.212 6.802 1.00 94.50 129 GLN A O 1
ATOM 977 N N . TYR A 1 130 ? -5.788 -1.776 5.419 1.00 93.56 130 TYR A N 1
ATOM 978 C CA . TYR A 1 130 ? -6.104 -0.592 6.219 1.00 93.56 130 TYR A CA 1
ATOM 979 C C . TYR A 1 130 ? -7.602 -0.282 6.211 1.00 93.56 130 TYR A C 1
ATOM 981 O O . TYR A 1 130 ? -8.173 0.058 7.247 1.00 93.56 130 TYR A O 1
ATOM 989 N N . PHE A 1 131 ? -8.271 -0.473 5.072 1.00 91.62 131 PHE A N 1
ATOM 990 C CA . PHE A 1 131 ? -9.730 -0.353 4.994 1.00 91.62 131 PHE A CA 1
ATOM 991 C C . PHE A 1 131 ? -10.437 -1.420 5.832 1.00 91.62 131 PHE A C 1
ATOM 993 O O . PHE A 1 131 ? -11.449 -1.147 6.479 1.00 91.62 131 PHE A O 1
ATOM 1000 N N . SER A 1 132 ? -9.897 -2.637 5.851 1.00 94.69 132 SER A N 1
ATOM 1001 C CA . SER A 1 132 ? -10.471 -3.731 6.634 1.00 94.69 132 SER A CA 1
ATOM 1002 C C . SER A 1 132 ? -10.284 -3.504 8.138 1.00 94.69 132 SER A C 1
ATOM 1004 O O . SER A 1 132 ? -11.252 -3.599 8.892 1.00 94.69 132 SER A O 1
ATOM 1006 N N . GLN A 1 133 ? -9.096 -3.058 8.555 1.00 95.38 133 GLN A N 1
ATOM 1007 C CA . GLN A 1 133 ? -8.799 -2.673 9.939 1.00 95.38 133 GLN A CA 1
ATOM 1008 C C . GLN A 1 133 ? -9.662 -1.497 10.411 1.00 95.38 133 GLN A C 1
ATOM 1010 O O . GLN A 1 133 ? -10.134 -1.493 11.549 1.00 95.38 133 GLN A O 1
ATOM 1015 N N . GLN A 1 134 ? -9.905 -0.503 9.547 1.00 96.00 134 GLN A N 1
ATOM 1016 C CA . GLN A 1 134 ? -10.821 0.597 9.853 1.00 96.00 134 GLN A CA 1
ATOM 1017 C C . GLN A 1 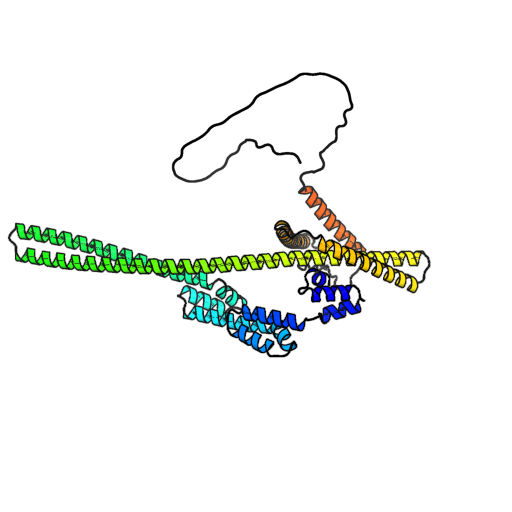134 ? -12.221 0.063 10.169 1.00 96.00 134 GLN A C 1
ATOM 1019 O O . GLN A 1 134 ? -12.809 0.455 11.175 1.00 96.00 134 GLN A O 1
ATOM 1024 N N . ARG A 1 135 ? -12.752 -0.825 9.324 1.00 95.31 135 ARG A N 1
ATOM 1025 C CA . ARG A 1 135 ? -14.095 -1.394 9.491 1.00 95.31 135 ARG A CA 1
ATOM 1026 C C . ARG A 1 135 ? -14.201 -2.254 10.747 1.00 95.31 135 ARG A C 1
ATOM 1028 O O . ARG A 1 135 ? -15.193 -2.144 11.461 1.00 95.31 135 ARG A O 1
ATOM 1035 N N . ASP A 1 136 ? -13.174 -3.043 11.052 1.00 98.06 136 ASP A N 1
ATOM 1036 C CA . ASP A 1 136 ? -13.101 -3.801 12.306 1.00 98.06 136 ASP A CA 1
ATOM 1037 C C . ASP A 1 136 ? -13.132 -2.861 13.523 1.00 98.06 136 ASP A C 1
ATOM 1039 O O . ASP A 1 136 ? -13.924 -3.044 14.449 1.00 98.06 136 ASP A O 1
ATOM 1043 N N . ALA A 1 137 ? -12.333 -1.791 13.503 1.00 97.00 137 ALA A N 1
ATOM 1044 C CA . ALA A 1 137 ? -12.310 -0.804 14.577 1.00 97.00 137 ALA A CA 1
ATOM 1045 C C . ALA A 1 137 ? -13.636 -0.025 14.698 1.00 97.00 137 ALA A C 1
ATOM 1047 O O . ALA A 1 137 ? -14.083 0.275 15.807 1.00 97.00 137 ALA A O 1
ATOM 1048 N N . GLN A 1 138 ? -14.308 0.277 13.588 1.00 96.06 138 GLN A N 1
ATOM 1049 C CA . GLN A 1 138 ? -15.638 0.890 13.605 1.00 96.06 138 GLN A CA 1
ATOM 1050 C C . GLN A 1 138 ? -16.691 -0.042 14.209 1.00 96.06 138 GLN A C 1
ATOM 1052 O O . GLN A 1 138 ? -17.505 0.415 15.008 1.00 96.06 138 GLN A O 1
ATOM 1057 N N . ALA A 1 139 ? -16.650 -1.338 13.890 1.00 96.88 139 ALA A N 1
ATOM 1058 C CA . ALA A 1 139 ? -17.561 -2.319 14.474 1.00 96.88 139 ALA A CA 1
ATOM 1059 C C . ALA A 1 139 ? -17.388 -2.416 15.999 1.00 96.88 139 ALA A C 1
ATOM 1061 O O . ALA A 1 139 ? -18.371 -2.378 16.736 1.00 96.88 139 ALA A O 1
ATOM 1062 N N . VAL A 1 140 ? -16.142 -2.444 16.485 1.00 97.75 140 VAL A N 1
ATOM 1063 C CA . VAL A 1 140 ? -15.841 -2.428 17.928 1.00 97.75 140 VAL A CA 1
ATOM 1064 C C . VAL A 1 140 ? -16.287 -1.119 18.588 1.00 97.75 140 VAL A C 1
ATOM 1066 O O . VAL A 1 140 ? -16.828 -1.145 19.691 1.00 97.75 140 VAL A O 1
ATOM 1069 N N . ALA A 1 141 ? -16.093 0.026 17.922 1.00 97.50 141 ALA A N 1
ATOM 1070 C CA . ALA A 1 141 ? -16.549 1.318 18.434 1.00 97.50 141 ALA A CA 1
ATOM 1071 C C . ALA A 1 141 ? -18.075 1.350 18.582 1.00 97.50 141 ALA A C 1
ATOM 1073 O O . ALA A 1 141 ? -18.585 1.794 19.606 1.00 97.50 141 ALA A O 1
ATOM 1074 N N . HIS A 1 142 ? -18.788 0.843 17.575 1.00 97.06 142 HIS A N 1
ATOM 1075 C CA . HIS A 1 142 ? -20.241 0.764 17.583 1.00 9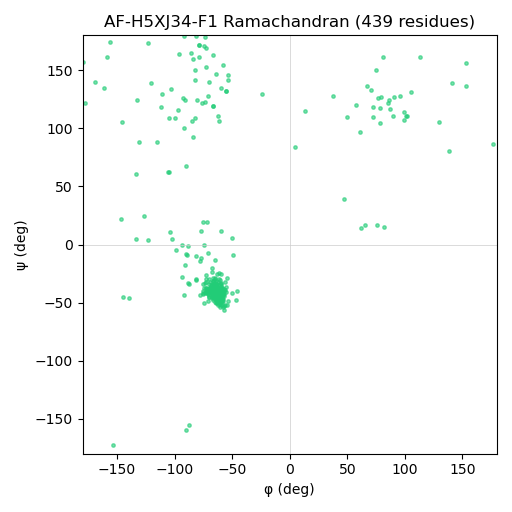7.06 142 HIS A CA 1
ATOM 1076 C C . HIS A 1 142 ? -20.756 -0.145 18.703 1.00 97.06 142 HIS A C 1
ATOM 1078 O O . HIS A 1 142 ? -21.623 0.273 19.463 1.00 97.06 142 HIS A O 1
ATOM 1084 N N . ALA A 1 143 ? -20.190 -1.346 18.855 1.00 98.12 143 ALA A N 1
ATOM 1085 C CA . ALA A 1 143 ? -20.572 -2.264 19.926 1.00 98.12 143 ALA A CA 1
ATOM 1086 C C . ALA A 1 143 ? -20.364 -1.638 21.317 1.00 98.12 143 ALA A C 1
ATOM 1088 O O . ALA A 1 143 ? -21.282 -1.627 22.132 1.00 98.12 143 ALA A O 1
ATOM 1089 N N . ALA A 1 144 ? -19.200 -1.025 21.556 1.00 98.44 144 ALA A N 1
ATOM 1090 C CA . ALA A 1 144 ? -18.911 -0.359 22.825 1.00 98.44 144 ALA A CA 1
ATOM 1091 C C . ALA A 1 144 ? -19.843 0.838 23.096 1.00 98.44 144 ALA A C 1
ATOM 1093 O O . ALA A 1 144 ? -20.209 1.097 24.240 1.00 98.44 144 ALA A O 1
ATOM 1094 N N . GLU A 1 145 ? -20.261 1.562 22.059 1.00 98.25 145 GLU A N 1
ATOM 1095 C CA . GLU A 1 145 ? -21.237 2.640 22.207 1.00 98.25 145 GLU A CA 1
ATOM 1096 C C . GLU A 1 145 ? -22.637 2.108 22.551 1.00 98.25 145 GLU A C 1
ATOM 1098 O O . GLU A 1 145 ? -23.317 2.681 23.402 1.00 98.25 145 GLU A O 1
ATOM 1103 N N . MET A 1 146 ? -23.050 0.980 21.967 1.00 98.50 146 MET A N 1
ATOM 1104 C CA . MET A 1 146 ? -24.304 0.317 22.338 1.00 98.50 146 MET A CA 1
ATOM 1105 C C . MET A 1 146 ? -24.278 -0.166 23.794 1.00 98.50 146 MET A C 1
ATOM 1107 O O . MET A 1 146 ? -25.217 0.124 24.538 1.00 98.50 146 MET A O 1
ATOM 1111 N N . ASP A 1 147 ? -23.185 -0.799 24.234 1.00 98.62 147 ASP A N 1
ATOM 1112 C CA . ASP A 1 147 ? -22.993 -1.203 25.635 1.00 98.62 147 ASP A CA 1
ATOM 1113 C C . ASP A 1 147 ? -23.098 -0.001 26.583 1.00 98.62 147 ASP A C 1
ATOM 1115 O O . ASP A 1 147 ? -23.750 -0.062 27.627 1.00 98.62 147 ASP A O 1
ATOM 1119 N N . ARG A 1 148 ? -22.498 1.133 26.198 1.00 98.56 148 ARG A N 1
ATOM 1120 C CA . ARG A 1 148 ? -22.557 2.379 26.968 1.00 98.56 148 ARG A CA 1
ATOM 1121 C C . ARG A 1 148 ? -23.990 2.882 27.131 1.00 98.56 148 ARG A C 1
ATOM 1123 O O . ARG A 1 148 ? -24.352 3.340 28.217 1.00 98.56 148 ARG A O 1
ATOM 1130 N N . LEU A 1 149 ? -24.786 2.855 26.062 1.00 98.56 149 LEU A N 1
ATOM 1131 C CA . LEU A 1 149 ? -26.179 3.303 26.093 1.00 98.56 149 LEU A CA 1
ATOM 1132 C C . LEU A 1 149 ? -27.037 2.393 26.976 1.00 98.56 149 LEU A C 1
ATOM 1134 O O . LEU A 1 149 ? -27.821 2.902 27.777 1.00 98.56 149 LEU A O 1
ATOM 1138 N N . VAL A 1 150 ? -26.836 1.075 26.893 1.00 98.62 150 VAL A N 1
ATOM 1139 C CA . VAL A 1 150 ? -27.512 0.101 27.764 1.00 98.62 150 VAL A CA 1
ATOM 1140 C C . VAL A 1 150 ? -27.144 0.339 29.228 1.00 98.62 150 VAL A C 1
ATOM 1142 O O . VAL A 1 150 ? -28.037 0.480 30.062 1.00 98.62 150 VAL A O 1
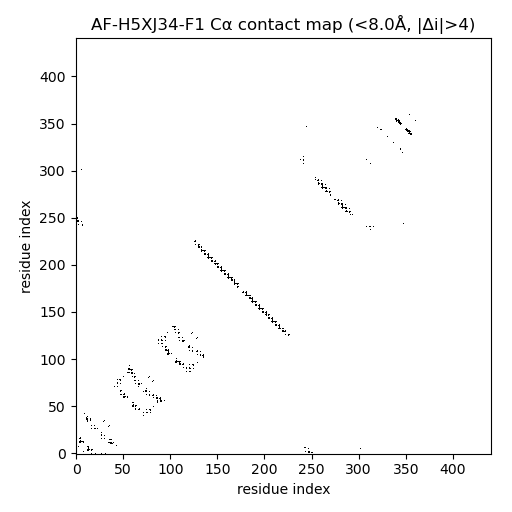ATOM 1145 N N . ALA A 1 151 ? -25.853 0.474 29.540 1.00 98.75 151 ALA A N 1
ATOM 1146 C CA . ALA A 1 151 ? -25.390 0.745 30.898 1.00 98.75 151 ALA A CA 1
ATOM 1147 C C . ALA A 1 151 ? -25.968 2.059 31.448 1.00 98.75 151 ALA A C 1
ATOM 1149 O O . ALA A 1 151 ? -26.443 2.100 32.577 1.00 98.75 151 ALA A O 1
ATOM 1150 N N . ARG A 1 152 ? -26.040 3.127 30.642 1.00 98.69 152 ARG A N 1
ATOM 1151 C CA . ARG A 1 152 ? -26.705 4.374 31.064 1.00 98.69 152 ARG A CA 1
ATOM 1152 C C . ARG A 1 152 ? -28.204 4.210 31.307 1.00 98.69 152 ARG A C 1
ATOM 1154 O O . ARG A 1 152 ? -28.728 4.822 32.233 1.00 98.69 152 ARG A O 1
ATOM 1161 N N . GLY A 1 153 ? -28.890 3.399 30.503 1.00 98.56 153 GLY A N 1
ATOM 1162 C CA . GLY A 1 153 ? -30.297 3.070 30.729 1.00 98.56 153 GLY A CA 1
ATOM 1163 C C . GLY A 1 153 ? -30.508 2.343 32.059 1.00 98.56 153 GLY A C 1
ATOM 1164 O O . GLY A 1 153 ? -31.388 2.714 32.830 1.00 98.56 153 GLY A O 1
ATOM 1165 N N . LEU A 1 154 ? -29.654 1.362 32.364 1.00 98.81 154 LEU A N 1
ATOM 1166 C CA . LEU A 1 154 ? -29.694 0.606 33.620 1.00 98.81 154 LEU A CA 1
ATOM 1167 C C . LEU A 1 154 ? -29.300 1.454 34.833 1.00 98.81 154 LEU A C 1
ATOM 1169 O O . LEU A 1 154 ? -29.909 1.321 35.893 1.00 98.81 154 LEU A O 1
ATOM 1173 N N . GLN A 1 155 ? -28.335 2.362 34.674 1.00 98.75 155 GLN A N 1
ATOM 1174 C CA . GLN A 1 155 ? -28.017 3.374 35.678 1.00 98.75 155 GLN A CA 1
ATOM 1175 C C . GLN A 1 155 ? -29.259 4.212 36.003 1.00 98.75 155 GLN A C 1
ATOM 1177 O O . GLN A 1 155 ? -29.627 4.325 37.168 1.00 98.75 155 GLN A O 1
ATOM 1182 N N . ALA A 1 156 ? -29.912 4.780 34.984 1.00 98.69 156 ALA A N 1
ATOM 1183 C CA . ALA A 1 156 ? -31.085 5.630 35.171 1.00 98.69 156 ALA A CA 1
ATOM 1184 C C . ALA A 1 156 ? -32.263 4.862 35.795 1.00 98.69 156 ALA A C 1
ATOM 1186 O O . ALA A 1 156 ? -32.950 5.388 36.668 1.00 98.69 156 ALA A O 1
ATOM 1187 N N . ALA A 1 157 ? -32.472 3.604 35.395 1.00 98.75 157 ALA A N 1
ATOM 1188 C CA . ALA A 1 157 ? -33.494 2.746 35.987 1.00 98.75 157 ALA A CA 1
ATOM 1189 C C . ALA A 1 157 ? -33.237 2.500 37.483 1.00 98.75 157 ALA A C 1
ATOM 1191 O O . ALA A 1 157 ? -34.149 2.643 38.291 1.00 98.75 157 ALA A O 1
ATOM 1192 N N . ASN A 1 158 ? -31.995 2.199 37.865 1.00 98.75 158 ASN A N 1
ATOM 1193 C CA . ASN A 1 158 ? -31.631 1.990 39.266 1.00 98.75 158 ASN A CA 1
ATOM 1194 C C . ASN A 1 158 ? -31.712 3.272 40.104 1.00 98.75 158 ASN A C 1
ATOM 1196 O O . ASN A 1 158 ? -32.136 3.216 41.254 1.00 98.75 158 ASN A O 1
ATOM 1200 N N . GLN A 1 159 ? -31.395 4.433 39.524 1.00 98.69 159 GLN A N 1
ATOM 1201 C CA . GLN A 1 159 ? -31.640 5.726 40.173 1.00 98.69 159 GLN A CA 1
ATOM 1202 C C . GLN A 1 159 ? -33.137 5.953 40.418 1.00 98.69 159 GLN A C 1
ATOM 1204 O O . GLN A 1 159 ? -33.524 6.358 41.507 1.00 98.69 159 GLN A O 1
ATOM 1209 N N . ALA A 1 160 ? -34.000 5.603 39.460 1.00 98.75 160 ALA A N 1
ATOM 1210 C CA . ALA A 1 160 ? -35.445 5.699 39.657 1.00 98.75 160 ALA A CA 1
ATOM 1211 C C . ALA A 1 160 ? -35.958 4.746 40.757 1.00 98.75 160 ALA A C 1
ATOM 1213 O O . ALA A 1 160 ? -36.834 5.123 41.535 1.00 98.75 160 ALA A O 1
ATOM 1214 N N . VAL A 1 161 ? -35.409 3.527 40.858 1.00 98.75 161 VAL A N 1
ATOM 1215 C CA . VAL A 1 161 ? -35.733 2.587 41.951 1.00 98.75 161 VAL A CA 1
ATOM 1216 C C . VAL A 1 161 ? -35.220 3.105 43.296 1.00 98.75 161 VAL A C 1
ATOM 1218 O O . VAL A 1 161 ? -35.929 2.993 44.299 1.00 98.75 161 VAL A O 1
ATOM 1221 N N . GLN A 1 162 ? -34.030 3.709 43.326 1.00 98.69 162 GLN A N 1
ATOM 1222 C CA . GLN A 1 162 ? -33.491 4.376 44.508 1.00 98.69 162 GLN A CA 1
ATOM 1223 C C . GLN A 1 162 ? -34.435 5.489 44.976 1.00 98.69 162 GLN A C 1
ATOM 1225 O O . GLN A 1 162 ? -34.863 5.465 46.127 1.00 98.69 162 GLN A O 1
ATOM 1230 N N . ASP A 1 163 ? -34.809 6.412 44.089 1.00 98.69 163 ASP A N 1
ATOM 1231 C CA . ASP A 1 163 ? -35.700 7.532 44.407 1.00 98.69 163 ASP A CA 1
ATOM 1232 C C . ASP A 1 163 ? -37.067 7.043 44.912 1.00 98.69 163 ASP A C 1
ATOM 1234 O O . ASP A 1 163 ? -37.594 7.553 45.903 1.00 98.69 163 ASP A O 1
ATOM 1238 N N . ALA A 1 164 ? -37.626 6.007 44.277 1.00 98.81 164 ALA A N 1
ATOM 1239 C CA . ALA A 1 164 ? -38.877 5.389 44.710 1.00 98.81 164 ALA A CA 1
ATOM 1240 C C . ALA A 1 164 ? -38.758 4.737 46.098 1.00 98.81 164 ALA A C 1
ATOM 1242 O O . ALA A 1 164 ? -39.668 4.863 46.919 1.00 98.81 164 ALA A O 1
ATOM 1243 N N . SER A 1 165 ? -37.636 4.070 46.375 1.00 98.75 165 SER A N 1
ATOM 1244 C CA . SER A 1 165 ? -37.368 3.439 47.671 1.00 98.75 165 SER A CA 1
ATOM 1245 C C . SER A 1 165 ? -37.189 4.485 48.771 1.00 98.75 165 SER A C 1
ATOM 1247 O O . SER A 1 165 ? -37.781 4.340 49.833 1.00 98.75 165 SER A O 1
ATOM 1249 N N . LEU A 1 166 ? -36.476 5.583 48.502 1.00 98.81 166 LEU A N 1
ATOM 1250 C CA . LEU A 1 166 ? -36.339 6.707 49.438 1.00 98.81 166 LEU A CA 1
ATOM 1251 C C . LEU A 1 166 ? -37.692 7.371 49.732 1.00 98.81 166 LEU A C 1
ATOM 1253 O O . LEU A 1 166 ? -37.995 7.706 50.877 1.00 98.81 166 LEU A O 1
ATOM 1257 N N . ALA A 1 167 ? -38.547 7.529 48.718 1.00 98.69 167 ALA A N 1
ATOM 1258 C CA . ALA A 1 167 ? -39.902 8.037 48.918 1.00 98.69 167 ALA A CA 1
ATOM 1259 C C . ALA A 1 167 ? -40.757 7.081 49.776 1.00 98.69 167 ALA A C 1
ATOM 1261 O O . ALA A 1 167 ? -41.519 7.531 50.636 1.00 98.69 167 ALA A O 1
ATOM 1262 N N . ALA A 1 168 ? -40.626 5.767 49.567 1.00 98.69 168 ALA A N 1
ATOM 1263 C CA . ALA A 1 168 ? -41.318 4.749 50.355 1.00 98.69 168 ALA A CA 1
ATOM 1264 C C . ALA A 1 168 ? -40.803 4.676 51.804 1.00 98.69 168 ALA A C 1
ATOM 1266 O O . ALA A 1 168 ? -41.609 4.544 52.729 1.00 98.69 168 ALA A O 1
ATOM 1267 N N . GLU A 1 169 ? -39.493 4.825 52.006 1.00 98.69 169 GLU A N 1
ATOM 1268 C CA . GLU A 1 169 ? -38.850 4.956 53.315 1.00 98.69 169 GLU A CA 1
ATOM 1269 C C . GLU A 1 169 ? -39.433 6.142 54.085 1.00 98.69 169 GLU A C 1
ATOM 1271 O O . GLU A 1 169 ? -40.028 5.939 55.145 1.00 98.69 169 GLU A O 1
ATOM 1276 N N . ALA A 1 170 ? -39.394 7.346 53.505 1.00 98.62 170 ALA A N 1
ATOM 1277 C CA . ALA A 1 170 ? -39.946 8.553 54.120 1.00 98.62 170 ALA A CA 1
ATOM 1278 C C . ALA A 1 170 ? -41.443 8.406 54.458 1.00 98.62 170 ALA A C 1
ATOM 1280 O O . ALA A 1 170 ? -41.916 8.851 55.508 1.00 98.62 170 ALA A O 1
ATOM 1281 N N . ALA A 1 171 ? -42.213 7.738 53.592 1.00 98.62 171 ALA A N 1
ATOM 1282 C CA . ALA A 1 171 ? -43.622 7.461 53.848 1.00 98.62 171 ALA A CA 1
ATOM 1283 C C . ALA A 1 171 ? -43.835 6.467 55.007 1.00 98.62 171 ALA A C 1
ATOM 1285 O O . ALA A 1 171 ? -44.804 6.608 55.758 1.00 98.62 171 ALA A O 1
ATOM 1286 N N . ALA A 1 172 ? -42.977 5.454 55.153 1.00 98.50 172 ALA A N 1
ATOM 1287 C CA . ALA A 1 172 ? -43.028 4.496 56.255 1.00 98.50 172 ALA A CA 1
ATOM 1288 C C . ALA A 1 172 ? -42.616 5.139 57.590 1.00 98.50 172 ALA A C 1
ATOM 1290 O O . ALA A 1 172 ? -43.283 4.914 58.604 1.00 98.50 172 ALA A O 1
ATOM 1291 N N . GLU A 1 173 ? -41.593 5.999 57.582 1.00 97.94 173 GLU A N 1
ATOM 1292 C CA . GLU A 1 173 ? -41.191 6.805 58.741 1.00 97.94 173 GLU A CA 1
ATOM 1293 C C . GLU A 1 173 ? -42.338 7.688 59.233 1.00 97.94 173 GLU A C 1
ATOM 1295 O O . GLU A 1 173 ? -42.673 7.664 60.419 1.00 97.94 173 GLU A O 1
ATOM 1300 N N . ALA A 1 174 ? -43.016 8.391 58.318 1.00 98.31 174 ALA A N 1
ATOM 1301 C CA . ALA A 1 174 ? -44.153 9.250 58.645 1.00 98.31 174 ALA A CA 1
ATOM 1302 C C . ALA A 1 174 ? -45.326 8.492 59.301 1.00 98.31 174 ALA A C 1
ATOM 1304 O O . ALA A 1 174 ? -46.101 9.082 60.053 1.00 98.31 174 ALA A O 1
ATOM 1305 N N . ARG A 1 175 ? -45.460 7.182 59.045 1.00 98.25 175 ARG A N 1
ATOM 1306 C CA . ARG A 1 175 ? -46.470 6.309 59.672 1.00 98.25 175 ARG A CA 1
ATOM 1307 C C . ARG A 1 175 ? -45.969 5.586 60.929 1.00 98.25 175 ARG A C 1
ATOM 1309 O O . ARG A 1 175 ? -46.728 4.822 61.519 1.00 98.25 175 ARG A O 1
ATOM 1316 N N . GLY A 1 176 ? -44.715 5.790 61.337 1.00 98.00 176 GLY A N 1
ATOM 1317 C CA . GLY A 1 176 ? -44.105 5.116 62.488 1.00 98.00 176 GLY A CA 1
ATOM 1318 C C . GLY A 1 176 ? -43.708 3.654 62.241 1.00 98.00 176 GLY A C 1
ATOM 1319 O O . GLY A 1 176 ? -43.481 2.909 63.193 1.00 98.00 176 GLY A O 1
ATOM 1320 N N . ALA A 1 177 ? -43.612 3.218 60.983 1.00 98.44 177 ALA A N 1
ATOM 1321 C CA . ALA A 1 177 ? -43.261 1.848 60.609 1.00 98.44 177 ALA A CA 1
ATOM 1322 C C . ALA A 1 177 ? -41.736 1.681 60.446 1.00 98.44 177 ALA A C 1
ATOM 1324 O O . ALA A 1 177 ? -41.234 1.449 59.348 1.00 98.44 177 ALA A O 1
ATOM 1325 N N . ALA A 1 178 ? -40.986 1.786 61.548 1.00 97.88 178 ALA A N 1
ATOM 1326 C CA . ALA A 1 178 ? -39.516 1.854 61.528 1.00 97.88 178 ALA A CA 1
ATOM 1327 C C . ALA A 1 178 ? -38.827 0.684 60.795 1.00 97.88 178 ALA A C 1
ATOM 1329 O O . ALA A 1 178 ? -37.874 0.888 60.047 1.00 97.88 178 ALA A O 1
ATOM 1330 N N . GLN A 1 179 ? -39.316 -0.549 60.969 1.00 98.12 179 GLN A N 1
ATOM 1331 C CA . GLN A 1 179 ? -38.739 -1.711 60.284 1.00 98.12 179 GLN A CA 1
ATOM 1332 C C . GLN A 1 179 ? -38.983 -1.674 58.767 1.00 98.12 179 GLN A C 1
ATOM 1334 O O . GLN A 1 179 ? -38.131 -2.118 58.002 1.00 98.12 179 GLN A O 1
ATOM 1339 N N . GLU A 1 180 ? -40.137 -1.159 58.332 1.00 98.12 180 GLU A N 1
ATOM 1340 C CA . GLU A 1 180 ? -40.470 -1.016 56.912 1.00 98.12 180 GLU A CA 1
ATOM 1341 C C . GLU A 1 180 ? -39.603 0.076 56.271 1.00 98.12 180 GLU A C 1
ATOM 1343 O O . GLU A 1 180 ? -38.993 -0.171 55.232 1.00 98.12 180 GLU A O 1
ATOM 1348 N N . ALA A 1 181 ? -39.452 1.221 56.948 1.00 98.50 181 ALA A N 1
ATOM 1349 C CA . ALA A 1 181 ? -38.539 2.290 56.545 1.00 98.50 181 ALA A CA 1
ATOM 1350 C C . ALA A 1 181 ? -37.107 1.766 56.358 1.00 98.50 181 ALA A C 1
ATOM 1352 O O . ALA A 1 181 ? -36.551 1.868 55.269 1.00 98.50 181 ALA A O 1
ATOM 1353 N N . ALA A 1 182 ? -36.568 1.057 57.358 1.00 98.56 182 ALA A N 1
ATOM 1354 C CA . ALA A 1 182 ? -35.232 0.468 57.275 1.00 98.56 182 ALA A CA 1
ATOM 1355 C C . ALA A 1 182 ? -35.079 -0.546 56.124 1.00 98.56 182 ALA A C 1
ATOM 1357 O O . ALA A 1 182 ? -33.981 -0.731 55.599 1.00 98.56 182 ALA A O 1
ATOM 1358 N N . ASN A 1 183 ? -36.149 -1.249 55.737 1.00 98.69 183 ASN A N 1
ATOM 1359 C CA . ASN A 1 183 ? -36.112 -2.160 54.594 1.00 98.69 183 ASN A CA 1
ATOM 1360 C C . ASN A 1 183 ? -36.041 -1.393 53.264 1.00 98.69 183 ASN A C 1
ATOM 1362 O O . ASN A 1 183 ? -35.281 -1.804 52.388 1.00 98.69 183 ASN A O 1
ATOM 1366 N N . TYR A 1 184 ? -36.804 -0.306 53.115 1.00 98.69 184 TYR A N 1
ATOM 1367 C CA . TYR A 1 184 ? -36.740 0.553 51.931 1.00 98.69 184 TYR A CA 1
ATOM 1368 C C . TYR A 1 184 ? -35.407 1.299 51.831 1.00 98.69 184 TYR A C 1
ATOM 1370 O O . TYR A 1 184 ? -34.834 1.326 50.745 1.00 98.69 184 TYR A O 1
ATOM 1378 N N . GLY A 1 185 ? -34.849 1.782 52.946 1.00 98.69 185 GLY A N 1
ATOM 1379 C CA . GLY A 1 185 ? -33.517 2.395 52.966 1.00 98.69 185 GLY A CA 1
ATOM 1380 C C . GLY A 1 185 ? -32.436 1.453 52.429 1.00 98.69 185 GLY A C 1
ATOM 1381 O O . GLY A 1 185 ? -31.669 1.817 51.541 1.00 98.69 185 GLY A O 1
ATOM 1382 N N . ARG A 1 186 ? -32.450 0.172 52.834 1.00 98.75 186 ARG A N 1
ATOM 1383 C CA . ARG A 1 186 ? -31.530 -0.838 52.268 1.00 98.75 186 ARG A CA 1
ATOM 1384 C C . ARG A 1 186 ? -31.754 -1.099 50.773 1.00 98.75 186 ARG A C 1
ATOM 1386 O O . ARG A 1 186 ? -30.792 -1.355 50.052 1.00 98.75 186 ARG A O 1
ATOM 1393 N N . GLN A 1 187 ? -32.998 -1.050 50.289 1.00 98.62 187 GLN A N 1
ATOM 1394 C CA . GLN A 1 187 ? -33.288 -1.169 48.851 1.00 98.62 187 GLN A CA 1
ATOM 1395 C C . GLN A 1 187 ? -32.775 0.048 48.072 1.00 98.62 187 GLN A C 1
ATOM 1397 O O . GLN A 1 187 ? -32.211 -0.119 46.987 1.00 98.62 187 GLN A O 1
ATOM 1402 N N . ALA A 1 188 ? -32.915 1.249 48.639 1.00 98.75 188 ALA A N 1
ATOM 1403 C CA . ALA A 1 188 ? -32.374 2.475 48.071 1.00 98.75 188 ALA A CA 1
ATOM 1404 C C . ALA A 1 188 ? -30.845 2.411 47.971 1.00 98.75 188 ALA A C 1
ATOM 1406 O O . ALA A 1 188 ? -30.299 2.668 46.901 1.00 98.75 188 ALA A O 1
ATOM 1407 N N . GLU A 1 189 ? -30.160 2.000 49.041 1.00 98.62 189 GLU A N 1
ATOM 1408 C CA . GLU A 1 189 ? -28.703 1.819 49.061 1.00 98.62 189 GLU A CA 1
ATOM 1409 C C . GLU A 1 189 ? -28.232 0.793 48.021 1.00 98.62 189 GLU A C 1
ATOM 1411 O O . GLU A 1 189 ? -27.288 1.054 47.273 1.00 98.62 189 GLU A O 1
ATOM 1416 N N . SER A 1 190 ? -28.914 -0.354 47.926 1.00 98.69 190 SER A N 1
ATOM 1417 C CA . SER A 1 190 ? -28.597 -1.384 46.929 1.00 98.69 190 SER A CA 1
ATOM 1418 C C . SER A 1 190 ? -28.760 -0.859 45.500 1.00 98.69 190 SER A C 1
ATOM 1420 O O . SER A 1 190 ? -27.870 -1.039 44.670 1.00 98.69 190 SER A O 1
ATOM 1422 N N . SER A 1 191 ? -29.864 -0.162 45.218 1.00 98.69 191 SER A N 1
ATOM 1423 C CA . SER A 1 191 ? -30.135 0.407 43.891 1.00 98.69 191 SER A CA 1
ATOM 1424 C C . SER A 1 191 ? -29.139 1.519 43.547 1.00 98.69 191 SER A C 1
ATOM 1426 O O . SER A 1 191 ? -28.651 1.596 42.421 1.00 98.69 191 SER A O 1
ATOM 1428 N N . ALA A 1 192 ? -28.751 2.339 44.528 1.00 98.75 192 ALA A N 1
ATOM 1429 C CA . ALA A 1 192 ? -27.711 3.351 44.368 1.00 98.75 192 ALA A CA 1
ATOM 1430 C C . ALA A 1 192 ? -26.357 2.726 43.990 1.00 98.75 192 ALA A C 1
ATOM 1432 O O . ALA A 1 192 ? -25.663 3.221 43.097 1.00 98.75 192 ALA A O 1
ATOM 1433 N N . ALA A 1 193 ? -25.988 1.619 44.643 1.00 98.69 193 ALA A N 1
ATOM 1434 C CA . ALA A 1 193 ? -24.760 0.888 44.346 1.00 98.69 193 ALA A CA 1
ATOM 1435 C C . ALA A 1 193 ? -24.783 0.279 42.933 1.00 98.69 193 ALA A C 1
ATOM 1437 O O . ALA A 1 193 ? -23.802 0.395 42.195 1.00 98.69 193 ALA A O 1
ATOM 1438 N N . GLU A 1 194 ? -25.906 -0.309 42.511 1.00 98.75 194 GLU A N 1
ATOM 1439 C CA . GLU A 1 194 ? -26.070 -0.798 41.138 1.00 98.75 194 GLU A CA 1
ATOM 1440 C C . GLU A 1 194 ? -25.986 0.333 40.108 1.00 98.75 194 GLU A C 1
ATOM 1442 O O . GLU A 1 194 ? -25.274 0.205 39.108 1.00 98.75 194 GLU A O 1
ATOM 1447 N N . ALA A 1 195 ? -26.632 1.473 40.368 1.00 98.75 195 ALA A N 1
ATOM 1448 C CA . ALA A 1 195 ? -26.533 2.647 39.508 1.00 98.75 195 ALA A CA 1
ATOM 1449 C C . ALA A 1 195 ? -25.079 3.120 39.349 1.00 98.75 195 ALA A C 1
ATOM 1451 O O . ALA A 1 195 ? -24.644 3.409 38.231 1.00 98.75 195 ALA A O 1
ATOM 1452 N N . ALA A 1 196 ? -24.306 3.159 40.438 1.00 98.75 196 ALA A N 1
ATOM 1453 C CA . ALA A 1 196 ? -22.888 3.511 40.398 1.00 98.75 196 ALA A CA 1
ATOM 1454 C C . ALA A 1 196 ? -22.061 2.504 39.575 1.00 98.75 196 ALA A C 1
ATOM 1456 O O . ALA A 1 196 ? -21.219 2.909 38.767 1.00 98.75 196 ALA A O 1
ATOM 1457 N N . ASN A 1 197 ? -22.342 1.204 39.704 1.00 98.75 197 ASN A N 1
ATOM 1458 C CA . ASN A 1 197 ? -21.685 0.164 38.909 1.00 98.75 197 ASN A CA 1
ATOM 1459 C C . ASN A 1 197 ? -21.963 0.335 37.409 1.00 98.75 197 ASN A C 1
ATOM 1461 O O . ASN A 1 197 ? -21.035 0.304 36.598 1.00 98.75 197 ASN A O 1
ATOM 1465 N N . PHE A 1 198 ? -23.219 0.572 37.027 1.00 98.81 198 PHE A N 1
ATOM 1466 C CA . PHE A 1 198 ? -23.579 0.826 35.632 1.00 98.81 198 PHE A CA 1
ATOM 1467 C C . PHE A 1 198 ? -22.983 2.134 35.099 1.00 98.81 198 PHE A C 1
ATOM 1469 O O . PHE A 1 198 ? -22.564 2.191 33.941 1.00 98.81 198 PHE A O 1
ATOM 1476 N N . ALA A 1 199 ? -22.860 3.163 35.941 1.00 98.75 199 ALA A N 1
ATOM 1477 C CA . ALA A 1 199 ? -22.153 4.387 35.576 1.00 98.75 199 ALA A CA 1
ATOM 1478 C C . ALA A 1 199 ? -20.674 4.113 35.239 1.00 98.75 199 ALA A C 1
ATOM 1480 O O . ALA A 1 199 ? -20.178 4.615 34.226 1.00 98.75 199 ALA A O 1
ATOM 1481 N N . SER A 1 200 ? -19.988 3.277 36.031 1.00 98.75 200 SER A N 1
ATOM 1482 C CA . SER A 1 200 ? -18.607 2.848 35.754 1.00 98.75 200 SER A CA 1
ATOM 1483 C C . SER A 1 200 ? -18.517 2.064 34.443 1.00 98.75 200 SER A C 1
ATOM 1485 O O . SER A 1 200 ? -17.713 2.396 33.575 1.00 98.75 200 SER A O 1
ATOM 1487 N N . GLN A 1 201 ? -19.405 1.085 34.235 1.00 98.69 201 GLN A N 1
ATOM 1488 C CA . GLN A 1 201 ? -19.441 0.298 32.996 1.00 98.69 201 GLN A CA 1
ATOM 1489 C C . GLN A 1 201 ? -19.666 1.180 31.759 1.00 98.69 201 GLN A C 1
ATOM 1491 O O . GLN A 1 201 ? -19.068 0.948 30.704 1.00 98.69 201 GLN A O 1
ATOM 1496 N N . ALA A 1 202 ? -20.502 2.217 31.873 1.00 98.69 202 ALA A N 1
ATOM 1497 C CA . ALA A 1 202 ? -20.704 3.185 30.805 1.00 98.69 202 ALA A CA 1
ATOM 1498 C C . ALA A 1 202 ? -19.425 3.991 30.510 1.00 98.69 202 ALA A C 1
ATOM 1500 O O . ALA A 1 202 ? -19.111 4.232 29.342 1.00 98.69 202 ALA A O 1
ATOM 1501 N N . GLN A 1 203 ? -18.663 4.392 31.531 1.00 98.56 203 GLN A N 1
ATOM 1502 C CA . GLN A 1 203 ? -17.382 5.083 31.337 1.00 98.56 203 GLN A CA 1
ATOM 1503 C C . GLN A 1 203 ? -16.349 4.182 30.651 1.00 98.56 203 GLN A C 1
ATOM 1505 O O . GLN A 1 203 ? -15.738 4.603 29.666 1.00 98.56 203 GLN A O 1
ATOM 1510 N N . ASP A 1 204 ? -16.224 2.927 31.082 1.00 98.56 204 ASP A N 1
ATOM 1511 C CA . ASP A 1 204 ? -15.314 1.959 30.459 1.00 98.56 204 ASP A CA 1
ATOM 1512 C C . ASP A 1 204 ? -15.674 1.719 28.990 1.00 98.56 204 ASP A C 1
ATOM 1514 O O . ASP A 1 204 ? -14.810 1.682 28.111 1.00 98.56 204 ASP A O 1
ATOM 1518 N N . SER A 1 205 ? -16.970 1.600 28.701 1.00 98.62 205 SER A N 1
ATOM 1519 C CA . SER A 1 205 ? -17.480 1.420 27.340 1.00 98.62 205 SER A CA 1
ATOM 1520 C C . SER A 1 205 ? -17.185 2.641 26.462 1.00 98.62 205 SER A C 1
ATOM 1522 O O . SER A 1 205 ? -16.720 2.489 25.331 1.00 98.62 205 SER A O 1
ATOM 1524 N N . ALA A 1 206 ? -17.328 3.855 27.004 1.00 98.44 206 ALA A N 1
ATOM 1525 C CA . ALA A 1 206 ? -16.932 5.086 26.319 1.00 98.44 206 ALA A CA 1
ATOM 1526 C C . ALA A 1 206 ? -15.424 5.118 26.003 1.00 98.44 206 ALA A C 1
ATOM 1528 O O . ALA A 1 206 ? -15.029 5.473 24.890 1.00 98.44 206 ALA A O 1
ATOM 1529 N N . ALA A 1 207 ? -14.573 4.706 26.948 1.00 98.44 207 ALA A N 1
ATOM 1530 C CA . ALA A 1 207 ? -13.125 4.646 26.751 1.00 98.44 207 ALA A CA 1
ATOM 1531 C C . ALA A 1 207 ? -12.727 3.613 25.678 1.00 98.44 207 ALA A C 1
ATOM 1533 O O . ALA A 1 207 ? -11.871 3.890 24.825 1.00 98.44 207 ALA A O 1
ATOM 1534 N N . ARG A 1 208 ? -13.387 2.443 25.657 1.00 98.31 208 ARG A N 1
ATOM 1535 C CA . ARG A 1 208 ? -13.214 1.431 24.599 1.00 98.31 208 ARG A CA 1
ATOM 1536 C C . ARG A 1 208 ? -13.616 1.977 23.229 1.00 98.31 208 ARG A C 1
ATOM 1538 O O . ARG A 1 208 ? -12.853 1.816 22.271 1.00 98.31 208 ARG A O 1
ATOM 1545 N N . ALA A 1 209 ? -14.757 2.662 23.139 1.00 98.00 209 ALA A N 1
ATOM 1546 C CA . ALA A 1 209 ? -15.227 3.285 21.904 1.00 98.00 209 ALA A CA 1
ATOM 1547 C C . ALA A 1 209 ? -14.232 4.339 21.387 1.00 98.00 209 ALA A C 1
ATOM 1549 O O . ALA A 1 209 ? -13.834 4.286 20.221 1.00 98.00 209 ALA A O 1
ATOM 1550 N N . ALA A 1 210 ? -13.747 5.228 22.260 1.00 97.81 210 ALA A N 1
ATOM 1551 C CA . ALA A 1 210 ? -12.758 6.250 21.911 1.00 97.81 210 ALA A CA 1
ATOM 1552 C C . ALA A 1 210 ? -11.440 5.638 21.404 1.00 97.81 210 ALA A C 1
ATOM 1554 O O . ALA A 1 210 ? -10.927 6.030 20.353 1.00 97.81 210 ALA A O 1
ATOM 1555 N N . THR A 1 211 ? -10.926 4.616 22.094 1.00 98.31 211 THR A N 1
ATOM 1556 C CA . THR A 1 211 ? -9.717 3.884 21.679 1.00 98.31 211 THR A CA 1
ATOM 1557 C C . THR A 1 211 ? -9.903 3.214 20.316 1.00 98.31 211 THR A C 1
ATOM 1559 O O . THR A 1 211 ? -8.996 3.179 19.481 1.00 98.31 211 THR A O 1
ATOM 1562 N N . SER A 1 212 ? -11.090 2.667 20.056 1.00 97.69 212 SER A N 1
ATOM 1563 C CA . SER A 1 212 ? -11.399 2.054 18.766 1.00 97.69 212 SER A CA 1
ATOM 1564 C C . SER A 1 212 ? -11.517 3.089 17.644 1.00 97.69 212 SER A C 1
ATOM 1566 O O . SER A 1 212 ? -10.954 2.900 16.566 1.00 97.69 212 SER A O 1
ATOM 1568 N N . ALA A 1 213 ? -12.139 4.238 17.911 1.00 95.44 213 ALA A N 1
ATOM 1569 C CA . ALA A 1 213 ? -12.202 5.347 16.962 1.00 95.44 213 ALA A CA 1
ATOM 1570 C C . ALA A 1 213 ? -10.801 5.866 16.579 1.00 95.44 213 ALA A C 1
ATOM 1572 O O . ALA A 1 213 ? -10.529 6.104 15.401 1.00 95.44 213 ALA A O 1
ATOM 1573 N N . GLN A 1 214 ? -9.874 5.964 17.539 1.00 97.50 214 GLN A N 1
ATOM 1574 C CA . GLN A 1 214 ? -8.475 6.326 17.269 1.00 97.50 214 GLN A CA 1
ATOM 1575 C C . GLN A 1 214 ? -7.768 5.302 16.368 1.00 97.50 214 GLN A C 1
ATOM 1577 O O . GLN A 1 214 ? -7.047 5.687 15.442 1.00 97.50 214 GLN A O 1
ATOM 1582 N N . ARG A 1 215 ? -7.997 4.000 16.594 1.00 96.31 215 ARG A N 1
ATOM 1583 C CA . ARG A 1 215 ? -7.483 2.927 15.724 1.00 96.31 215 ARG A CA 1
ATOM 1584 C C . ARG A 1 215 ? -8.032 3.042 14.302 1.00 96.31 215 ARG A C 1
ATOM 1586 O O . ARG A 1 215 ? -7.245 3.009 13.356 1.00 96.31 215 ARG A O 1
ATOM 1593 N N . ALA A 1 216 ? -9.336 3.275 14.147 1.00 94.44 216 ALA A N 1
ATOM 1594 C CA . ALA A 1 216 ? -9.957 3.498 12.840 1.00 94.44 216 ALA A CA 1
ATOM 1595 C C . ALA A 1 216 ? -9.355 4.716 12.118 1.00 94.44 216 ALA A C 1
ATOM 1597 O O . ALA A 1 216 ? -9.047 4.650 10.929 1.00 94.44 216 ALA A O 1
ATOM 1598 N N . GLN A 1 217 ? -9.120 5.817 12.839 1.00 95.69 217 GLN A N 1
ATOM 1599 C CA . GLN A 1 217 ? -8.501 7.014 12.270 1.00 95.69 217 GLN A CA 1
ATOM 1600 C C . GLN A 1 217 ? -7.048 6.764 11.838 1.00 95.69 217 GLN A C 1
ATOM 1602 O O . GLN A 1 217 ? -6.627 7.239 10.783 1.00 95.69 217 GLN A O 1
ATOM 1607 N N . LYS A 1 218 ? -6.272 6.006 12.626 1.00 96.25 218 LYS A N 1
ATOM 1608 C CA . LYS A 1 218 ? -4.903 5.612 12.259 1.00 96.25 218 LYS A CA 1
ATOM 1609 C C . LYS A 1 218 ? -4.897 4.783 10.973 1.00 96.25 218 LYS A C 1
ATOM 1611 O O . LYS A 1 218 ? -4.127 5.105 10.075 1.00 96.25 218 LYS A O 1
ATOM 1616 N N . ALA A 1 219 ? -5.782 3.792 10.866 1.00 93.06 219 ALA A N 1
ATOM 1617 C CA . ALA A 1 219 ? -5.920 2.981 9.660 1.00 93.06 219 ALA A CA 1
ATOM 1618 C C . ALA A 1 219 ? -6.283 3.842 8.435 1.00 93.06 219 ALA A C 1
ATOM 1620 O O . ALA A 1 219 ? -5.676 3.701 7.378 1.00 93.06 219 ALA A O 1
ATOM 1621 N N . MET A 1 220 ? -7.179 4.823 8.591 1.00 92.31 220 MET A N 1
ATOM 1622 C CA . MET A 1 220 ? -7.513 5.750 7.503 1.00 92.31 220 MET A CA 1
ATOM 1623 C C . MET A 1 220 ? -6.352 6.635 7.063 1.00 92.31 220 MET A C 1
ATOM 1625 O O . MET A 1 220 ? -6.194 6.865 5.867 1.00 92.31 220 MET A O 1
ATOM 1629 N N . ARG A 1 221 ? -5.513 7.107 7.993 1.00 95.31 221 ARG A N 1
ATOM 1630 C CA . ARG A 1 221 ? -4.294 7.846 7.631 1.00 95.31 221 ARG A CA 1
ATOM 1631 C C . ARG A 1 221 ? -3.332 6.976 6.820 1.00 95.31 221 ARG A C 1
ATOM 1633 O O . ARG A 1 221 ? -2.776 7.453 5.836 1.00 95.31 221 ARG A O 1
ATOM 1640 N N . SER A 1 222 ? -3.176 5.703 7.186 1.00 93.00 222 SER A N 1
ATOM 1641 C CA . SER A 1 222 ? -2.381 4.747 6.406 1.00 93.00 222 SER A CA 1
ATOM 1642 C C . SER A 1 222 ? -2.966 4.518 5.010 1.00 93.00 222 SER A C 1
ATOM 1644 O O . SER A 1 222 ? -2.230 4.588 4.031 1.00 93.00 222 SER A O 1
ATOM 1646 N N . ALA A 1 223 ? -4.286 4.347 4.896 1.00 85.88 223 ALA A N 1
ATOM 1647 C CA . ALA A 1 223 ? -4.959 4.212 3.604 1.00 85.88 223 ALA A CA 1
ATOM 1648 C C . ALA A 1 223 ? -4.796 5.464 2.720 1.00 85.88 223 ALA A C 1
ATOM 1650 O O . ALA A 1 223 ? -4.563 5.349 1.520 1.00 85.88 223 ALA A O 1
ATOM 1651 N N . GLN A 1 224 ? -4.870 6.666 3.301 1.00 87.62 224 GLN A N 1
ATOM 1652 C CA . GLN A 1 224 ? -4.636 7.924 2.582 1.00 87.62 224 GLN A CA 1
ATOM 1653 C C . GLN A 1 224 ? -3.191 8.054 2.097 1.00 87.62 224 GLN A C 1
ATOM 1655 O O . GLN A 1 224 ? -2.970 8.465 0.961 1.00 87.62 224 GLN A O 1
ATOM 1660 N N . LYS A 1 225 ? -2.213 7.684 2.934 1.00 90.69 225 LYS A N 1
ATOM 1661 C CA . LYS A 1 225 ? -0.799 7.648 2.543 1.00 90.69 225 LYS A CA 1
ATOM 1662 C C . LYS A 1 225 ? -0.592 6.708 1.354 1.00 90.69 225 LYS A C 1
ATOM 1664 O O . LYS A 1 225 ? -0.057 7.150 0.345 1.00 90.69 225 LYS A O 1
ATOM 1669 N N . ALA A 1 226 ? -1.117 5.484 1.434 1.00 82.25 226 ALA A N 1
ATOM 1670 C CA . ALA A 1 226 ? -1.051 4.515 0.341 1.00 82.25 226 ALA A CA 1
ATOM 1671 C C . ALA A 1 226 ? -1.719 5.035 -0.945 1.00 82.25 226 ALA A C 1
ATOM 1673 O O . ALA A 1 226 ? -1.176 4.887 -2.034 1.00 82.25 226 ALA A O 1
ATOM 1674 N N . ALA A 1 227 ? -2.873 5.702 -0.835 1.00 80.62 227 ALA A N 1
ATOM 1675 C CA . ALA A 1 227 ? -3.550 6.295 -1.988 1.00 80.62 227 ALA A CA 1
ATOM 1676 C C . ALA A 1 227 ? -2.745 7.443 -2.623 1.00 80.62 227 ALA A C 1
ATOM 1678 O O . ALA A 1 227 ? -2.732 7.582 -3.844 1.00 80.62 227 ALA A O 1
ATOM 1679 N N . ASN A 1 228 ? -2.081 8.273 -1.816 1.00 83.81 228 ASN A N 1
ATOM 1680 C CA . ASN A 1 228 ? -1.237 9.357 -2.316 1.00 83.81 228 ASN A CA 1
ATOM 1681 C C . ASN A 1 228 ? 0.029 8.822 -2.994 1.00 83.81 228 ASN A C 1
ATOM 1683 O O . ASN A 1 228 ? 0.388 9.310 -4.062 1.00 83.81 228 ASN A O 1
ATOM 1687 N N . GLU A 1 229 ? 0.656 7.796 -2.419 1.00 82.62 229 GLU A N 1
ATOM 1688 C CA . GLU A 1 229 ? 1.795 7.096 -3.024 1.00 82.62 229 GLU A CA 1
ATOM 1689 C C . GLU A 1 229 ? 1.392 6.461 -4.359 1.00 82.62 229 GLU A C 1
ATOM 1691 O O . GLU A 1 229 ? 2.041 6.708 -5.370 1.00 82.62 229 GLU A O 1
ATOM 1696 N N . ALA A 1 230 ? 0.254 5.760 -4.410 1.00 77.12 230 ALA A N 1
ATOM 1697 C CA . ALA A 1 230 ? -0.269 5.189 -5.650 1.00 77.12 230 ALA A CA 1
ATOM 1698 C C . ALA A 1 230 ? -0.545 6.258 -6.721 1.00 77.12 230 ALA A C 1
ATOM 1700 O O . ALA A 1 230 ? -0.212 6.059 -7.886 1.00 77.12 230 ALA A O 1
ATOM 1701 N N . LYS A 1 231 ? -1.103 7.417 -6.342 1.00 77.88 231 LYS A N 1
ATOM 1702 C CA . LYS A 1 231 ? -1.302 8.550 -7.264 1.00 77.88 231 LYS A CA 1
ATOM 1703 C C . LYS A 1 231 ? 0.016 9.115 -7.780 1.00 77.88 231 LYS A C 1
ATOM 1705 O O . LYS A 1 231 ? 0.100 9.477 -8.948 1.00 77.88 231 LYS A O 1
ATOM 1710 N N . GLN A 1 232 ? 1.030 9.215 -6.925 1.00 83.06 232 GLN A N 1
ATOM 1711 C CA . GLN A 1 232 ? 2.348 9.690 -7.329 1.00 83.06 232 GLN A CA 1
ATOM 1712 C C . GLN A 1 232 ? 3.014 8.706 -8.296 1.00 83.06 232 GLN A C 1
ATOM 1714 O O . GLN A 1 232 ? 3.538 9.133 -9.320 1.00 83.06 232 GLN A O 1
ATOM 1719 N N . SER A 1 233 ? 2.938 7.402 -8.015 1.00 77.94 233 SER A N 1
ATOM 1720 C CA . SER A 1 233 ? 3.428 6.356 -8.915 1.00 77.94 233 SER A CA 1
ATOM 1721 C C . SER A 1 233 ? 2.688 6.354 -10.252 1.00 77.94 233 SER A C 1
ATOM 1723 O O . SER A 1 233 ? 3.335 6.270 -11.290 1.00 77.94 233 SER A O 1
ATOM 1725 N N . ALA A 1 234 ? 1.358 6.503 -10.243 1.00 76.12 234 ALA A N 1
ATOM 1726 C CA . ALA A 1 234 ? 0.561 6.609 -11.463 1.00 76.12 234 ALA A CA 1
ATOM 1727 C C . ALA A 1 234 ? 0.978 7.828 -12.298 1.00 76.12 234 ALA A C 1
ATOM 1729 O O . ALA A 1 234 ? 1.291 7.680 -13.470 1.00 76.12 234 ALA A O 1
ATOM 1730 N N . ARG A 1 235 ? 1.113 9.006 -11.675 1.00 78.56 235 ARG A N 1
ATOM 1731 C CA . ARG A 1 235 ? 1.587 10.217 -12.363 1.00 78.56 235 ARG A CA 1
ATOM 1732 C C . ARG A 1 235 ? 2.985 10.062 -12.947 1.00 78.56 235 ARG A C 1
ATOM 1734 O O . ARG A 1 235 ? 3.230 10.514 -14.058 1.00 78.56 235 ARG A O 1
ATOM 1741 N N . ALA A 1 236 ? 3.904 9.440 -12.211 1.00 78.19 236 ALA A N 1
ATOM 1742 C CA . ALA A 1 236 ? 5.241 9.165 -12.726 1.00 78.19 236 ALA A CA 1
ATOM 1743 C C . ALA A 1 236 ? 5.179 8.240 -13.953 1.00 78.19 236 ALA A C 1
ATOM 1745 O O . ALA A 1 236 ? 5.839 8.515 -14.951 1.00 78.19 236 ALA A O 1
ATOM 1746 N N . ALA A 1 237 ? 4.339 7.201 -13.909 1.00 74.88 237 ALA A N 1
ATOM 1747 C CA . ALA A 1 237 ? 4.119 6.306 -15.040 1.00 74.88 237 ALA A CA 1
ATOM 1748 C C . ALA A 1 237 ? 3.492 7.027 -16.246 1.00 74.88 237 ALA A C 1
ATOM 1750 O O . ALA A 1 237 ? 3.943 6.814 -17.369 1.00 74.88 237 ALA A O 1
ATOM 1751 N N . ASP A 1 238 ? 2.517 7.912 -16.025 1.00 75.81 238 ASP A N 1
ATOM 1752 C CA . ASP A 1 238 ? 1.890 8.715 -17.081 1.00 75.81 238 ASP A CA 1
ATOM 1753 C C . ASP A 1 238 ? 2.903 9.651 -17.750 1.00 75.81 238 ASP A C 1
ATOM 1755 O O . ASP A 1 238 ? 2.976 9.726 -18.977 1.00 75.81 238 ASP A O 1
ATOM 1759 N N . VAL A 1 239 ? 3.748 10.319 -16.958 1.00 78.25 239 VAL A N 1
ATOM 1760 C CA . VAL A 1 239 ? 4.848 11.142 -17.480 1.00 78.25 239 VAL A CA 1
ATOM 1761 C C . VAL A 1 239 ? 5.801 10.287 -18.313 1.00 78.25 239 VAL A C 1
ATOM 1763 O O . VAL A 1 239 ? 6.106 10.654 -19.447 1.00 78.25 239 VAL A O 1
ATOM 1766 N N . SER A 1 240 ? 6.226 9.126 -17.807 1.00 76.88 240 SER A N 1
ATOM 1767 C CA . SER A 1 240 ? 7.074 8.200 -18.565 1.00 76.88 240 SER A CA 1
ATOM 1768 C C . SER A 1 240 ? 6.403 7.716 -19.855 1.00 76.88 240 SER A C 1
ATOM 1770 O O . SER A 1 240 ? 7.076 7.570 -20.875 1.00 76.88 240 SER A O 1
ATOM 1772 N N . ALA A 1 241 ? 5.084 7.512 -19.852 1.00 74.56 241 ALA A N 1
ATOM 1773 C CA . ALA A 1 241 ? 4.326 7.127 -21.038 1.00 74.56 241 ALA A CA 1
ATOM 1774 C C . ALA A 1 241 ? 4.295 8.249 -22.088 1.00 74.56 241 ALA A C 1
ATOM 1776 O O . ALA A 1 241 ? 4.563 7.984 -23.260 1.00 74.56 241 ALA A O 1
ATOM 1777 N N . VAL A 1 242 ? 4.046 9.500 -21.681 1.00 74.31 242 VAL A N 1
ATOM 1778 C CA . VAL A 1 242 ? 4.109 10.674 -22.572 1.00 74.31 242 VAL A CA 1
ATOM 1779 C C . VAL A 1 242 ? 5.509 10.846 -23.152 1.00 74.31 242 VAL A C 1
ATOM 1781 O O . VAL A 1 242 ? 5.657 11.077 -24.353 1.00 74.31 242 VAL A O 1
ATOM 1784 N N . GLN A 1 243 ? 6.546 10.697 -22.329 1.00 74.62 243 GLN A N 1
ATOM 1785 C CA . GLN A 1 243 ? 7.930 10.750 -22.795 1.00 74.62 243 GLN A CA 1
ATOM 1786 C C . GLN A 1 243 ? 8.194 9.676 -23.853 1.00 74.62 243 GLN A C 1
ATOM 1788 O O . GLN A 1 243 ? 8.623 9.998 -24.960 1.00 74.62 243 GLN A O 1
ATOM 1793 N N . ALA A 1 244 ? 7.863 8.416 -23.552 1.00 71.19 244 ALA A N 1
ATOM 1794 C CA . ALA A 1 244 ? 8.054 7.302 -24.473 1.00 71.19 244 ALA A CA 1
ATOM 1795 C C . ALA A 1 244 ? 7.279 7.494 -25.786 1.00 71.19 244 ALA A C 1
ATOM 1797 O O . ALA A 1 244 ? 7.812 7.205 -26.859 1.00 71.19 244 ALA A O 1
ATOM 1798 N N . TYR A 1 245 ? 6.056 8.026 -25.711 1.00 71.62 245 TYR A N 1
ATOM 1799 C CA . TYR A 1 245 ? 5.241 8.369 -26.873 1.00 71.62 245 TYR A CA 1
ATOM 1800 C C . TYR A 1 245 ? 5.925 9.418 -27.753 1.00 71.62 245 TYR A C 1
ATOM 1802 O O . TYR A 1 245 ? 6.090 9.202 -28.956 1.00 71.62 245 TYR A O 1
ATOM 1810 N N . ARG A 1 246 ? 6.365 10.539 -27.164 1.00 75.00 246 ARG A N 1
ATOM 1811 C CA . ARG A 1 246 ? 7.046 11.608 -27.908 1.00 75.00 246 ARG A CA 1
ATOM 1812 C C . ARG A 1 246 ? 8.331 11.079 -28.557 1.00 75.00 246 ARG A C 1
ATOM 1814 O O . ARG A 1 246 ? 8.561 11.344 -29.734 1.00 75.00 246 ARG A O 1
ATOM 1821 N N . SER A 1 247 ? 9.117 10.265 -27.842 1.00 72.88 247 SER A N 1
ATOM 1822 C CA . SER A 1 247 ? 10.311 9.609 -28.399 1.00 72.88 247 SER A CA 1
ATOM 1823 C C . SER A 1 247 ? 9.990 8.693 -29.579 1.00 72.88 247 SER A C 1
ATOM 1825 O O . SER A 1 247 ? 10.702 8.701 -30.581 1.00 72.88 247 SER A O 1
ATOM 1827 N N . ALA A 1 248 ? 8.943 7.871 -29.463 1.00 70.88 248 ALA A N 1
ATOM 1828 C CA . ALA A 1 248 ? 8.552 6.934 -30.511 1.00 70.88 248 ALA A CA 1
ATOM 1829 C C . ALA A 1 248 ? 8.064 7.663 -31.770 1.00 70.88 248 ALA A C 1
ATOM 1831 O O . ALA A 1 248 ? 8.399 7.258 -32.884 1.00 70.88 248 ALA A O 1
ATOM 1832 N N . ARG A 1 249 ? 7.319 8.761 -31.592 1.00 73.31 249 ARG A N 1
ATOM 1833 C CA . ARG A 1 249 ? 6.863 9.623 -32.684 1.00 73.31 249 ARG A CA 1
ATOM 1834 C C . ARG A 1 249 ? 8.032 10.252 -33.439 1.00 73.31 249 ARG A C 1
ATOM 1836 O O . ARG A 1 249 ? 8.101 10.088 -34.652 1.00 73.31 249 ARG A O 1
ATOM 1843 N N . ASP A 1 250 ? 8.961 10.896 -32.733 1.00 71.25 250 ASP A N 1
ATOM 1844 C CA . ASP A 1 250 ? 10.139 11.508 -33.362 1.00 71.25 250 ASP A CA 1
ATOM 1845 C C . ASP A 1 250 ? 10.962 10.459 -34.131 1.00 71.25 250 ASP A C 1
ATOM 1847 O O . ASP A 1 250 ? 11.347 10.681 -35.276 1.00 71.25 250 ASP A O 1
ATOM 1851 N N . ALA A 1 251 ? 11.160 9.270 -33.547 1.00 69.50 251 ALA A N 1
ATOM 1852 C CA . ALA A 1 251 ? 11.881 8.175 -34.198 1.00 69.50 251 ALA A CA 1
ATOM 1853 C C . ALA A 1 251 ? 11.245 7.741 -35.523 1.00 69.50 251 ALA A C 1
ATOM 1855 O O . ALA A 1 251 ? 11.950 7.478 -36.496 1.00 69.50 251 ALA A O 1
ATOM 1856 N N . ARG A 1 252 ? 9.912 7.641 -35.545 1.00 71.19 252 ARG A N 1
ATOM 1857 C CA . ARG A 1 252 ? 9.156 7.268 -36.740 1.00 71.19 252 ARG A CA 1
ATOM 1858 C C . ARG A 1 252 ? 9.275 8.341 -37.812 1.00 71.19 252 ARG A C 1
ATOM 1860 O O . ARG A 1 252 ? 9.537 8.010 -38.963 1.00 71.19 252 ARG A O 1
ATOM 1867 N N . ASP A 1 253 ? 9.087 9.600 -37.437 1.00 72.88 253 ASP A N 1
ATOM 1868 C CA . ASP A 1 253 ? 9.131 10.705 -38.388 1.00 72.88 253 ASP A CA 1
ATOM 1869 C C . ASP A 1 253 ? 10.537 10.795 -39.020 1.00 72.88 253 ASP A C 1
ATOM 1871 O O . ASP A 1 253 ? 10.656 10.889 -40.238 1.00 72.88 253 ASP A O 1
ATOM 1875 N N . TYR A 1 254 ? 11.607 10.619 -38.234 1.00 74.25 254 TYR A N 1
ATOM 1876 C CA . TYR A 1 254 ? 12.980 10.544 -38.753 1.00 74.25 254 TYR A CA 1
ATOM 1877 C C . TYR A 1 254 ? 13.250 9.342 -39.651 1.00 74.25 254 TYR A C 1
ATOM 1879 O O . TYR A 1 254 ? 13.936 9.486 -40.661 1.00 74.25 254 TYR A O 1
ATOM 1887 N N . ALA A 1 255 ? 12.710 8.170 -39.312 1.00 73.12 255 ALA A N 1
ATOM 1888 C CA . ALA A 1 255 ? 12.824 7.004 -40.178 1.00 73.12 255 ALA A CA 1
ATOM 1889 C C . ALA A 1 255 ? 12.154 7.264 -41.535 1.00 73.12 255 ALA A C 1
ATOM 1891 O O . ALA A 1 255 ? 12.754 6.971 -42.564 1.00 73.12 255 ALA A O 1
ATOM 1892 N N . ASN A 1 256 ? 10.959 7.864 -41.541 1.00 74.44 256 ASN A N 1
ATOM 1893 C CA . ASN A 1 256 ? 10.254 8.218 -42.773 1.00 74.44 256 ASN A CA 1
ATOM 1894 C C . ASN A 1 256 ? 11.067 9.202 -43.620 1.00 74.44 256 ASN A C 1
ATOM 1896 O O . ASN A 1 256 ? 11.280 8.928 -44.793 1.00 74.44 256 ASN A O 1
ATOM 1900 N N . TYR A 1 257 ? 11.611 10.270 -43.023 1.00 76.38 257 TYR A N 1
ATOM 1901 C CA . TYR A 1 257 ? 12.466 11.205 -43.760 1.00 76.38 257 TYR A CA 1
ATOM 1902 C C . TYR A 1 257 ? 13.683 10.516 -44.393 1.00 76.38 257 TYR A C 1
ATOM 1904 O O . TYR A 1 257 ? 14.001 10.780 -45.549 1.00 76.38 257 TYR A O 1
ATOM 1912 N N . ALA A 1 258 ? 14.341 9.602 -43.670 1.00 75.31 258 ALA A N 1
ATOM 1913 C CA . ALA A 1 258 ? 15.485 8.858 -44.196 1.00 75.31 258 ALA A CA 1
ATOM 1914 C C . ALA A 1 258 ? 15.100 7.921 -45.353 1.00 75.31 258 ALA A C 1
ATOM 1916 O O . ALA A 1 258 ? 15.860 7.798 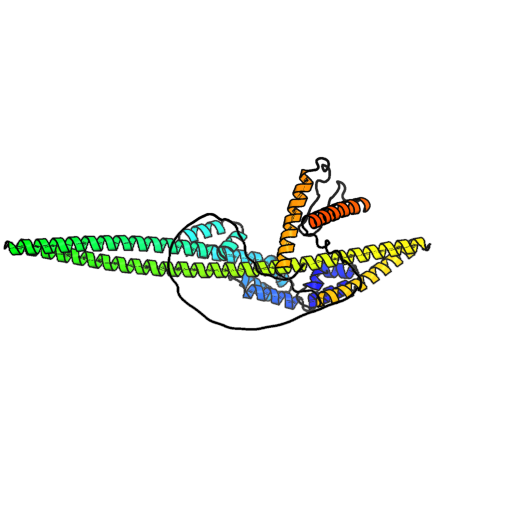-46.315 1.00 75.31 258 ALA A O 1
ATOM 1917 N N . TYR A 1 259 ? 13.931 7.277 -45.280 1.00 75.56 259 TYR A N 1
ATOM 1918 C CA . TYR A 1 259 ? 13.409 6.458 -46.376 1.00 75.56 259 TYR A CA 1
ATOM 1919 C C . TYR A 1 259 ? 13.043 7.303 -47.597 1.00 75.56 259 TYR A C 1
ATOM 1921 O O . TYR A 1 259 ? 13.457 6.959 -48.703 1.00 75.56 259 TYR A O 1
ATOM 1929 N N . ASP A 1 260 ? 12.342 8.418 -47.393 1.00 76.94 260 ASP A N 1
ATOM 1930 C CA . ASP A 1 260 ? 11.929 9.326 -48.464 1.00 76.94 260 ASP A CA 1
ATOM 1931 C C . ASP A 1 260 ? 13.155 9.914 -49.186 1.00 76.94 260 ASP A C 1
ATOM 1933 O O . ASP A 1 260 ? 13.216 9.916 -50.417 1.00 76.94 260 ASP A O 1
ATOM 1937 N N . ALA A 1 261 ? 14.179 10.336 -48.434 1.00 78.19 261 ALA A N 1
ATOM 1938 C CA . ALA A 1 261 ? 15.437 10.839 -48.987 1.00 78.19 261 ALA A CA 1
ATOM 1939 C C . ALA A 1 261 ? 16.182 9.770 -49.807 1.00 78.19 261 ALA A C 1
ATOM 1941 O O . ALA A 1 261 ? 16.681 10.055 -50.898 1.00 78.19 261 ALA A O 1
ATOM 1942 N N . ALA A 1 262 ? 16.233 8.530 -49.310 1.00 77.69 262 ALA A N 1
ATOM 1943 C CA . ALA A 1 262 ? 16.859 7.414 -50.014 1.00 77.69 262 ALA A CA 1
ATOM 1944 C C . ALA A 1 262 ? 16.117 7.058 -51.313 1.00 77.69 262 ALA A C 1
ATOM 1946 O O . ALA A 1 262 ? 16.748 6.817 -52.345 1.00 77.69 262 ALA A O 1
ATOM 1947 N N . GLU A 1 263 ? 14.780 7.032 -51.279 1.00 80.88 263 GLU A N 1
ATOM 1948 C CA . GLU A 1 263 ? 13.944 6.752 -52.449 1.00 80.88 263 GLU A CA 1
ATOM 1949 C C . GLU A 1 263 ? 14.101 7.842 -53.514 1.00 80.88 263 GLU A C 1
ATOM 1951 O O . GLU A 1 263 ? 14.314 7.527 -54.689 1.00 80.88 263 GLU A O 1
ATOM 1956 N N . GLN A 1 264 ? 14.083 9.112 -53.101 1.00 87.81 264 GLN A N 1
ATOM 1957 C CA . GLN A 1 264 ? 14.283 10.243 -54.000 1.00 87.81 264 GLN A CA 1
ATOM 1958 C C . GLN A 1 264 ? 15.675 10.213 -54.646 1.00 87.81 264 GLN A C 1
ATOM 1960 O O . GLN A 1 264 ? 15.779 10.275 -55.870 1.00 87.81 264 GLN A O 1
ATOM 1965 N N . ALA A 1 265 ? 16.740 10.024 -53.861 1.00 89.44 265 ALA A N 1
ATOM 1966 C CA . ALA A 1 265 ? 18.105 9.961 -54.386 1.00 89.44 265 ALA A CA 1
ATOM 1967 C C . ALA A 1 265 ? 18.305 8.791 -55.363 1.00 89.44 265 ALA A C 1
ATOM 1969 O O . ALA A 1 265 ? 18.977 8.931 -56.388 1.00 89.44 265 ALA A O 1
ATOM 1970 N N . ARG A 1 266 ? 17.673 7.642 -55.090 1.00 86.12 266 ARG A N 1
ATOM 1971 C CA . ARG A 1 266 ? 17.661 6.505 -56.015 1.00 86.12 266 ARG A CA 1
ATOM 1972 C C . ARG A 1 266 ? 16.973 6.860 -57.332 1.00 86.12 266 ARG A C 1
ATOM 1974 O O . ARG A 1 266 ? 17.485 6.512 -58.396 1.00 86.12 266 ARG A O 1
ATOM 1981 N N . ALA A 1 267 ? 15.807 7.502 -57.265 1.00 90.00 267 ALA A N 1
ATOM 1982 C CA . ALA A 1 267 ? 15.042 7.898 -58.443 1.00 90.00 267 ALA A CA 1
ATOM 1983 C C . ALA A 1 267 ? 15.818 8.910 -59.300 1.00 90.00 267 ALA A C 1
ATOM 1985 O O . ALA A 1 267 ? 15.917 8.726 -60.514 1.00 90.00 267 ALA A O 1
ATOM 1986 N N . ASP A 1 268 ? 16.440 9.905 -58.668 1.00 92.69 268 ASP A N 1
ATOM 1987 C CA . ASP A 1 268 ? 17.254 10.924 -59.335 1.00 92.69 268 ASP A CA 1
ATOM 1988 C C . ASP A 1 268 ? 18.497 10.314 -60.004 1.00 92.69 268 ASP A C 1
ATOM 1990 O O . ASP A 1 268 ? 18.803 10.627 -61.156 1.00 92.69 268 ASP A O 1
ATOM 1994 N N . ALA A 1 269 ? 19.179 9.376 -59.335 1.00 92.69 269 ALA A N 1
ATOM 1995 C CA . ALA A 1 269 ? 20.324 8.662 -59.899 1.00 92.69 269 ALA A CA 1
ATOM 1996 C C . ALA A 1 269 ? 19.947 7.838 -61.144 1.00 92.69 269 ALA A C 1
ATOM 1998 O O . ALA A 1 269 ? 20.650 7.876 -62.157 1.00 92.69 269 ALA A O 1
ATOM 1999 N N . LEU A 1 270 ? 18.813 7.130 -61.100 1.00 90.44 270 LEU A N 1
ATOM 2000 C CA . LEU A 1 270 ? 18.294 6.389 -62.254 1.00 90.44 270 LEU A CA 1
ATOM 2001 C C . LEU A 1 270 ? 17.882 7.332 -63.394 1.00 90.44 270 LEU A C 1
ATOM 2003 O O . LEU A 1 270 ? 18.169 7.047 -64.556 1.00 90.44 270 LEU A O 1
ATOM 2007 N N . ALA A 1 271 ? 17.253 8.469 -63.079 1.00 93.12 271 ALA A N 1
ATOM 2008 C CA . ALA A 1 271 ? 16.883 9.486 -64.063 1.00 93.12 271 ALA A CA 1
ATOM 2009 C C . ALA A 1 271 ? 18.113 10.129 -64.732 1.00 93.12 271 ALA A C 1
ATOM 2011 O O . ALA A 1 271 ? 18.068 10.463 -65.916 1.00 93.12 271 ALA A O 1
ATOM 2012 N N . ALA A 1 272 ? 19.229 10.236 -64.006 1.00 95.00 272 ALA A N 1
ATOM 2013 C CA . ALA A 1 272 ? 20.523 10.668 -64.530 1.00 95.00 272 ALA A CA 1
ATOM 2014 C C . ALA A 1 272 ? 21.239 9.598 -65.387 1.00 95.00 272 ALA A C 1
ATOM 2016 O O . ALA A 1 272 ? 22.324 9.856 -65.910 1.00 95.00 272 ALA A O 1
ATOM 2017 N N . GLY A 1 273 ? 20.645 8.410 -65.556 1.00 94.94 273 GLY A N 1
ATOM 2018 C CA . GLY A 1 273 ? 21.180 7.323 -66.380 1.00 94.94 273 GLY A CA 1
ATOM 2019 C C . GLY A 1 273 ? 22.239 6.461 -65.689 1.00 94.94 273 GLY A C 1
ATOM 2020 O O . GLY A 1 273 ? 22.951 5.723 -66.372 1.00 94.94 273 GLY A O 1
ATOM 2021 N N . LEU A 1 274 ? 22.366 6.550 -64.361 1.00 94.62 274 LEU A N 1
ATOM 2022 C CA . LEU A 1 274 ? 23.253 5.684 -63.585 1.00 94.62 274 LEU A CA 1
ATOM 2023 C C . LEU A 1 274 ? 22.683 4.261 -63.492 1.00 94.62 274 LEU A C 1
ATOM 2025 O O . LEU A 1 274 ? 21.471 4.046 -63.555 1.00 94.62 274 LEU A O 1
ATOM 2029 N N . ASP A 1 275 ? 23.565 3.271 -63.341 1.00 94.19 275 ASP A N 1
ATOM 2030 C CA . ASP A 1 275 ? 23.146 1.882 -63.164 1.00 94.19 275 ASP A CA 1
ATOM 2031 C C . ASP A 1 275 ? 22.542 1.623 -61.769 1.00 94.19 275 ASP A C 1
ATOM 2033 O O . ASP A 1 275 ? 22.601 2.450 -60.857 1.00 94.19 275 ASP A O 1
ATOM 2037 N N . GLY A 1 276 ? 21.936 0.446 -61.592 1.00 88.75 276 GLY A N 1
ATOM 2038 C CA . GLY A 1 276 ? 21.260 0.095 -60.343 1.00 88.75 276 GLY A CA 1
ATOM 2039 C C . GLY A 1 276 ? 22.182 0.021 -59.120 1.00 88.75 276 GLY A C 1
ATOM 2040 O O . GLY A 1 276 ? 21.699 0.215 -58.005 1.00 88.75 276 GLY A O 1
ATOM 2041 N N . ALA A 1 277 ? 23.481 -0.237 -59.304 1.00 92.62 277 ALA A N 1
ATOM 2042 C CA . ALA A 1 277 ? 24.444 -0.268 -58.207 1.00 92.62 277 ALA A CA 1
ATOM 2043 C C . ALA A 1 277 ? 24.821 1.156 -57.778 1.00 92.62 277 ALA A C 1
ATOM 2045 O O . ALA A 1 277 ? 24.805 1.460 -56.586 1.00 92.62 277 ALA A O 1
ATOM 2046 N N . ALA A 1 278 ? 25.066 2.046 -58.740 1.00 90.38 278 ALA A N 1
ATOM 2047 C CA . ALA A 1 278 ? 25.307 3.462 -58.491 1.00 90.38 278 ALA A CA 1
ATOM 2048 C C . ALA A 1 278 ? 24.075 4.161 -57.884 1.00 90.38 278 ALA A C 1
ATOM 2050 O O . ALA A 1 278 ? 24.212 4.939 -56.943 1.00 90.38 278 ALA A O 1
ATOM 2051 N N . ALA A 1 279 ? 22.863 3.830 -58.340 1.00 87.00 279 ALA A N 1
ATOM 2052 C CA . ALA A 1 279 ? 21.629 4.342 -57.746 1.00 87.00 279 ALA A CA 1
ATOM 2053 C C . ALA A 1 279 ? 21.389 3.829 -56.315 1.00 87.00 279 ALA A C 1
ATOM 2055 O O . ALA A 1 279 ? 20.870 4.562 -55.477 1.00 87.00 279 ALA A O 1
ATOM 2056 N N . ALA A 1 280 ? 21.775 2.584 -56.011 1.00 84.94 280 ALA A N 1
ATOM 2057 C CA . ALA A 1 280 ? 21.720 2.060 -54.647 1.00 84.94 280 ALA A CA 1
ATOM 2058 C C . ALA A 1 280 ? 22.752 2.731 -53.726 1.00 84.94 280 ALA A C 1
ATOM 2060 O O . ALA A 1 280 ? 22.431 3.011 -52.574 1.00 84.94 280 ALA A O 1
ATOM 2061 N N . ALA A 1 281 ? 23.954 3.029 -54.231 1.00 90.31 281 ALA A N 1
ATOM 2062 C CA . ALA A 1 281 ? 24.960 3.786 -53.489 1.00 90.31 281 ALA A CA 1
ATOM 2063 C C . ALA A 1 281 ? 24.472 5.210 -53.171 1.00 90.31 281 ALA A C 1
ATOM 2065 O O . ALA A 1 281 ? 24.535 5.625 -52.018 1.00 90.31 281 ALA A O 1
ATOM 2066 N N . ALA A 1 282 ? 23.884 5.909 -54.150 1.00 87.94 282 ALA A N 1
ATOM 2067 C CA . ALA A 1 282 ? 23.304 7.240 -53.946 1.00 87.94 282 ALA A CA 1
ATOM 2068 C C . ALA A 1 282 ? 22.160 7.241 -52.913 1.00 87.94 282 ALA A C 1
ATOM 2070 O O . ALA A 1 282 ? 22.066 8.145 -52.085 1.00 87.94 282 ALA A O 1
ATOM 2071 N N . ALA A 1 283 ? 21.307 6.210 -52.926 1.00 80.81 283 ALA A N 1
ATOM 2072 C CA . ALA A 1 283 ? 20.241 6.038 -51.939 1.00 80.81 283 ALA A CA 1
ATOM 2073 C C . ALA A 1 283 ? 20.789 5.876 -50.513 1.00 80.81 283 ALA A C 1
ATOM 2075 O O . ALA A 1 283 ? 20.267 6.470 -49.572 1.00 80.81 283 ALA A O 1
ATOM 2076 N N . GLU A 1 284 ? 21.845 5.077 -50.354 1.00 82.12 284 GLU A N 1
ATOM 2077 C CA . GLU A 1 284 ? 22.476 4.839 -49.056 1.00 82.12 284 GLU A CA 1
ATOM 2078 C C . GLU A 1 284 ? 23.202 6.086 -48.537 1.00 82.12 284 GLU A C 1
ATOM 2080 O O . GLU A 1 284 ? 23.069 6.420 -47.361 1.00 82.12 284 GLU A O 1
ATOM 2085 N N . GLU A 1 285 ? 23.901 6.819 -49.407 1.00 88.88 285 GLU A N 1
ATOM 2086 C CA . GLU A 1 285 ? 24.518 8.104 -49.056 1.00 88.88 285 GLU A CA 1
ATOM 2087 C C . GLU A 1 285 ? 23.470 9.121 -48.582 1.00 88.88 285 GLU A C 1
ATOM 2089 O O . GLU A 1 285 ? 23.649 9.750 -47.537 1.00 88.88 285 GLU A O 1
ATOM 2094 N N . ALA A 1 286 ? 22.344 9.243 -49.295 1.00 86.44 286 ALA A N 1
ATOM 2095 C CA . ALA A 1 286 ? 21.251 10.135 -48.909 1.00 86.44 286 ALA A CA 1
ATOM 2096 C C . ALA A 1 286 ? 20.612 9.728 -47.574 1.00 86.44 286 ALA A C 1
ATOM 2098 O O . ALA A 1 286 ? 20.379 10.579 -46.715 1.00 86.44 286 ALA A O 1
ATOM 2099 N N . ARG A 1 287 ? 20.394 8.424 -47.357 1.00 79.50 287 ARG A N 1
ATOM 2100 C CA . ARG A 1 287 ? 19.895 7.889 -46.084 1.00 79.50 287 ARG A CA 1
ATOM 2101 C C . ARG A 1 287 ? 20.827 8.244 -44.924 1.00 79.50 287 ARG A C 1
ATOM 2103 O O . ARG A 1 287 ? 20.359 8.701 -43.884 1.00 79.50 287 ARG A O 1
ATOM 2110 N N . GLN A 1 288 ? 22.135 8.037 -45.086 1.00 80.69 288 GLN A N 1
ATOM 2111 C CA . GLN A 1 288 ? 23.129 8.336 -44.049 1.00 80.69 288 GLN A CA 1
ATOM 2112 C C . GLN A 1 288 ? 23.218 9.838 -43.755 1.00 80.69 288 GLN A C 1
ATOM 2114 O O . GLN A 1 288 ? 23.283 10.228 -42.587 1.00 80.69 288 GLN A O 1
ATOM 2119 N N . ALA A 1 289 ? 23.167 10.682 -44.789 1.00 84.44 289 ALA A N 1
ATOM 2120 C CA . ALA A 1 289 ? 23.148 12.133 -44.631 1.00 84.44 289 ALA A CA 1
ATOM 2121 C C . ALA A 1 289 ? 21.900 12.610 -43.868 1.00 84.44 289 ALA A C 1
ATOM 2123 O O . ALA A 1 289 ? 22.014 13.423 -42.949 1.00 84.44 289 ALA A O 1
ATOM 2124 N N . GLU A 1 290 ? 20.727 12.059 -44.193 1.00 83.25 290 GLU A N 1
ATOM 2125 C CA . GLU A 1 290 ? 19.475 12.386 -43.510 1.00 83.25 290 GLU A CA 1
ATOM 2126 C C . GLU A 1 290 ? 19.498 11.927 -42.045 1.00 83.25 290 GLU A C 1
ATOM 2128 O O . GLU A 1 290 ? 19.123 12.684 -41.152 1.00 83.25 290 GLU A O 1
ATOM 2133 N N . ILE A 1 291 ? 20.018 10.729 -41.759 1.00 76.94 291 ILE A N 1
ATOM 2134 C CA . ILE A 1 291 ? 20.198 10.242 -40.382 1.00 76.94 291 ILE A CA 1
ATOM 2135 C C . ILE A 1 291 ? 21.101 11.184 -39.578 1.00 76.94 291 ILE A C 1
ATOM 2137 O O . ILE A 1 291 ? 20.747 11.553 -38.456 1.00 76.94 291 ILE A O 1
ATOM 2141 N N . ALA A 1 292 ? 22.236 11.606 -40.144 1.00 79.94 292 ALA A N 1
ATOM 2142 C CA . ALA A 1 292 ? 23.155 12.528 -39.480 1.00 79.94 292 ALA A CA 1
ATOM 2143 C C . ALA A 1 292 ? 22.486 13.881 -39.175 1.00 79.94 292 ALA A C 1
ATOM 2145 O O . ALA A 1 292 ? 22.620 14.405 -38.065 1.00 79.94 292 ALA A O 1
ATOM 2146 N N . LEU A 1 293 ? 21.706 14.413 -40.123 1.00 83.75 293 LEU A N 1
ATOM 2147 C CA . LEU A 1 293 ? 20.936 15.643 -39.939 1.00 83.75 293 LEU A CA 1
ATOM 2148 C C . LEU A 1 293 ? 19.882 15.493 -38.833 1.00 83.75 293 LEU A C 1
ATOM 2150 O O . LEU A 1 293 ? 19.817 16.312 -37.912 1.00 83.75 293 LEU A O 1
ATOM 2154 N N . ARG A 1 294 ? 19.071 14.430 -38.883 1.00 81.06 294 ARG A N 1
ATOM 2155 C CA . ARG A 1 294 ? 18.006 14.195 -37.897 1.00 81.06 294 ARG A CA 1
ATOM 2156 C C . ARG A 1 294 ? 18.544 13.925 -36.505 1.00 81.06 294 ARG A C 1
ATOM 2158 O O . ARG A 1 294 ? 17.915 14.333 -35.533 1.00 81.06 294 ARG A O 1
ATOM 2165 N N . LEU A 1 295 ? 19.719 13.317 -36.382 1.00 73.06 295 LEU A N 1
ATOM 2166 C CA . LEU A 1 295 ? 20.365 13.153 -35.088 1.00 73.06 295 LEU A CA 1
ATOM 2167 C C . LEU A 1 295 ? 20.773 14.499 -34.471 1.00 73.06 295 LEU A C 1
ATOM 2169 O O . LEU A 1 295 ? 20.564 14.715 -33.275 1.00 73.06 295 LEU A O 1
ATOM 2173 N N . GLN A 1 296 ? 21.304 15.421 -35.277 1.00 75.69 296 GLN A N 1
ATOM 2174 C CA . GLN A 1 296 ? 21.632 16.770 -34.818 1.00 75.69 296 GLN A CA 1
ATOM 2175 C C . GLN A 1 296 ? 20.372 17.529 -34.374 1.00 75.69 296 GLN A C 1
ATOM 2177 O O . GLN A 1 296 ? 20.349 18.128 -33.295 1.00 75.69 296 GLN A O 1
ATOM 2182 N N . GLU A 1 297 ? 19.301 17.468 -35.170 1.00 78.44 297 GLU A N 1
ATOM 2183 C CA . GLU A 1 297 ? 18.010 18.061 -34.811 1.00 78.44 297 GLU A CA 1
ATOM 2184 C C . GLU A 1 297 ? 17.429 17.442 -33.541 1.00 78.44 297 GLU A C 1
ATOM 2186 O O . GLU A 1 297 ? 16.918 18.161 -32.684 1.00 78.44 297 GLU A O 1
ATOM 2191 N N . PHE A 1 298 ? 17.524 16.122 -33.392 1.00 71.94 298 PHE A N 1
ATOM 2192 C CA . PHE A 1 298 ? 17.056 15.411 -32.213 1.00 71.94 298 PHE A CA 1
ATOM 2193 C C . PHE A 1 298 ? 17.774 15.897 -30.949 1.00 71.94 298 PHE A C 1
ATOM 2195 O O . PHE A 1 298 ? 17.119 16.196 -29.949 1.00 71.94 298 PHE A O 1
ATOM 2202 N N . GLN A 1 299 ? 19.104 16.047 -30.989 1.00 71.25 299 GLN A N 1
ATOM 2203 C CA . GLN A 1 299 ? 19.866 16.577 -29.853 1.00 71.25 299 GLN A CA 1
ATOM 2204 C C . GLN A 1 299 ? 19.404 17.990 -29.470 1.00 71.25 299 GLN A C 1
ATOM 2206 O O . GLN A 1 299 ? 19.219 18.274 -28.284 1.00 71.25 299 GLN A O 1
ATOM 2211 N N . GLN A 1 300 ? 19.144 18.858 -30.453 1.00 76.81 300 GLN A N 1
ATOM 2212 C CA . GLN A 1 300 ? 18.617 20.201 -30.193 1.00 76.81 300 GLN A CA 1
ATOM 2213 C C . GLN A 1 300 ? 17.187 20.182 -29.650 1.00 76.81 300 GLN A C 1
ATOM 2215 O O . GLN A 1 300 ? 16.878 20.893 -28.692 1.00 76.81 300 GLN A O 1
ATOM 2220 N N . ARG A 1 301 ? 16.312 19.351 -30.224 1.00 73.12 301 ARG A N 1
ATOM 2221 C CA . ARG A 1 301 ? 14.935 19.183 -29.749 1.00 73.12 301 ARG A CA 1
ATOM 2222 C C . ARG A 1 301 ? 14.898 18.676 -28.324 1.00 73.12 301 ARG A C 1
ATOM 2224 O O . ARG A 1 301 ? 14.045 19.121 -27.572 1.00 73.12 301 ARG A O 1
ATOM 2231 N N . ARG A 1 302 ? 15.815 17.789 -27.939 1.00 70.06 302 ARG A N 1
ATOM 2232 C CA . ARG A 1 302 ? 15.901 17.264 -26.576 1.00 70.06 302 ARG A CA 1
ATOM 2233 C C . ARG A 1 302 ? 16.265 18.357 -25.569 1.00 70.06 302 ARG A C 1
ATOM 2235 O O . ARG A 1 302 ? 15.640 18.430 -24.520 1.00 70.06 302 ARG A O 1
ATOM 2242 N N . LEU A 1 303 ? 17.218 19.231 -25.905 1.00 74.62 303 LEU A N 1
ATOM 2243 C CA . LEU A 1 303 ? 17.603 20.374 -25.060 1.00 74.62 303 LEU A CA 1
ATOM 2244 C C . LEU A 1 303 ? 16.490 21.424 -24.933 1.00 74.62 303 LEU A C 1
ATOM 2246 O O . LEU A 1 303 ? 16.372 22.067 -23.895 1.00 74.62 303 LEU A O 1
ATOM 2250 N N . ASN A 1 304 ? 15.673 21.576 -25.976 1.00 78.94 304 ASN A N 1
ATOM 2251 C CA . ASN A 1 304 ? 14.613 22.582 -26.051 1.00 78.94 304 ASN A CA 1
ATOM 2252 C C . ASN A 1 304 ? 13.206 22.001 -25.832 1.00 78.94 304 ASN A C 1
ATOM 2254 O O . ASN A 1 304 ? 12.215 22.682 -26.108 1.00 78.94 304 ASN A O 1
ATOM 2258 N N . ARG A 1 305 ? 13.086 20.739 -25.395 1.00 75.38 305 ARG A N 1
ATOM 2259 C CA . ARG A 1 305 ? 11.781 20.087 -25.268 1.00 75.38 305 ARG A CA 1
ATOM 2260 C C . ARG A 1 305 ? 11.023 20.716 -24.094 1.00 75.38 305 ARG A C 1
ATOM 2262 O O . ARG A 1 305 ? 11.575 20.778 -22.997 1.00 75.38 305 ARG A O 1
ATOM 2269 N N . PRO A 1 306 ? 9.772 21.168 -24.290 1.00 79.06 306 PRO A N 1
ATOM 2270 C CA . PRO A 1 306 ? 8.988 21.719 -23.197 1.00 79.06 306 PRO A CA 1
ATOM 2271 C C . PRO A 1 306 ? 8.716 20.652 -22.133 1.00 79.06 306 PRO A C 1
ATOM 2273 O O . PRO A 1 306 ? 8.530 19.469 -22.455 1.00 79.06 306 PRO A O 1
ATOM 2276 N N . GLU A 1 307 ? 8.658 21.092 -20.874 1.00 80.19 307 GLU A N 1
ATOM 2277 C CA . GLU A 1 307 ? 8.225 20.252 -19.757 1.00 80.19 307 GLU A CA 1
ATOM 2278 C C . GLU A 1 307 ? 6.858 19.621 -20.051 1.00 80.19 307 GLU A C 1
ATOM 2280 O O . GLU A 1 307 ? 6.006 20.208 -20.721 1.00 80.19 307 GLU A O 1
ATOM 2285 N N . ILE A 1 308 ? 6.660 18.396 -19.564 1.00 79.12 308 ILE A N 1
ATOM 2286 C CA . ILE A 1 308 ? 5.383 17.694 -19.707 1.00 79.12 308 ILE A CA 1
ATOM 2287 C C . ILE A 1 308 ? 4.377 18.322 -18.756 1.00 79.12 308 ILE A C 1
ATOM 2289 O O . ILE A 1 308 ? 4.589 18.369 -17.544 1.00 79.12 308 ILE A O 1
ATOM 2293 N N . THR A 1 309 ? 3.273 18.788 -19.323 1.00 83.31 309 THR A N 1
ATOM 2294 C CA . THR A 1 309 ? 2.174 19.408 -18.591 1.00 83.31 309 THR A CA 1
ATOM 2295 C C . THR A 1 309 ? 1.066 18.397 -18.298 1.00 83.31 309 THR A C 1
ATOM 2297 O O . THR A 1 309 ? 0.968 17.345 -18.929 1.00 83.31 309 THR A O 1
ATOM 2300 N N . GLU A 1 310 ? 0.165 18.729 -17.372 1.00 79.31 310 GLU A N 1
ATOM 2301 C CA . GLU A 1 310 ? -1.024 17.901 -17.110 1.00 79.31 310 GLU A CA 1
ATOM 2302 C C . GLU A 1 310 ? -1.926 17.784 -18.356 1.00 79.31 310 GLU A C 1
ATOM 2304 O O . GLU A 1 310 ? -2.576 16.762 -18.561 1.00 79.31 310 GLU A O 1
ATOM 2309 N N . GLN A 1 311 ? -1.938 18.808 -19.219 1.00 76.06 311 GLN A N 1
ATOM 2310 C CA . GLN A 1 311 ? -2.675 18.778 -20.484 1.00 76.06 311 GLN A CA 1
ATOM 2311 C C . GLN A 1 311 ? -2.097 17.741 -21.452 1.00 76.06 311 GLN A C 1
ATOM 2313 O O . GLN A 1 311 ? -2.865 17.047 -22.109 1.00 76.06 311 GLN A O 1
ATOM 2318 N N . ASP A 1 312 ? -0.770 17.582 -21.502 1.00 72.56 312 ASP A N 1
ATOM 2319 C CA . ASP A 1 312 ? -0.123 16.554 -22.327 1.00 72.56 312 ASP A CA 1
ATOM 2320 C C . ASP A 1 312 ? -0.513 15.137 -21.884 1.00 72.56 312 ASP A C 1
ATOM 2322 O O . ASP A 1 312 ? -0.778 14.272 -22.718 1.00 72.56 312 ASP A O 1
ATOM 2326 N N . ILE A 1 313 ? -0.583 14.912 -20.567 1.00 70.88 313 ILE A N 1
ATOM 2327 C CA . ILE A 1 313 ? -1.019 13.636 -19.985 1.00 70.88 313 ILE A CA 1
ATOM 2328 C C . ILE A 1 313 ? -2.476 13.345 -20.369 1.00 70.88 313 ILE A C 1
ATOM 2330 O O . ILE A 1 313 ? -2.796 12.242 -20.812 1.00 70.88 313 ILE A O 1
ATOM 2334 N N . GLN A 1 314 ? -3.360 14.340 -20.241 1.00 72.31 314 GLN A N 1
ATOM 2335 C CA . GLN A 1 314 ? -4.778 14.200 -20.587 1.00 72.31 314 GLN A CA 1
ATOM 2336 C C . GLN A 1 314 ? -4.996 13.975 -22.083 1.00 72.31 314 GLN A C 1
ATOM 2338 O O . GLN A 1 314 ? -5.815 13.139 -22.459 1.00 72.31 314 GLN A O 1
ATOM 2343 N N . LEU A 1 315 ? -4.258 14.690 -22.934 1.00 70.31 315 LEU A N 1
ATOM 2344 C CA . LEU A 1 315 ? -4.331 14.528 -24.381 1.00 70.31 315 LEU A CA 1
ATOM 2345 C C . LEU A 1 315 ? -3.973 13.094 -24.780 1.00 70.31 315 LEU A C 1
ATOM 2347 O O . LEU A 1 315 ? -4.728 12.472 -25.519 1.00 70.31 315 LEU A O 1
ATOM 2351 N N . LEU A 1 316 ? -2.876 12.551 -24.239 1.00 65.25 316 LEU A N 1
ATOM 2352 C CA . LEU A 1 316 ? -2.470 11.174 -24.514 1.00 65.25 316 LEU A CA 1
ATOM 2353 C C . LEU A 1 316 ? -3.525 10.166 -24.033 1.00 65.25 316 LEU A C 1
ATOM 2355 O O . LEU A 1 316 ? -3.845 9.216 -24.746 1.00 65.25 316 LEU A O 1
ATOM 2359 N N . ALA A 1 317 ? -4.089 10.375 -22.841 1.00 61.41 317 ALA A N 1
ATOM 2360 C CA . ALA A 1 317 ? -5.145 9.516 -22.311 1.00 61.41 317 ALA A CA 1
ATOM 2361 C C . ALA A 1 317 ? -6.402 9.517 -23.206 1.00 61.41 317 ALA A C 1
ATOM 2363 O O . ALA A 1 317 ? -6.991 8.460 -23.446 1.00 61.41 317 ALA A O 1
ATOM 2364 N N . ASN A 1 318 ? -6.779 10.683 -23.736 1.00 61.12 318 ASN A N 1
ATOM 2365 C CA . ASN A 1 318 ? -7.918 10.837 -24.641 1.00 61.12 318 ASN A CA 1
ATOM 2366 C C . ASN A 1 318 ? -7.637 10.233 -26.021 1.00 61.12 318 ASN A C 1
ATOM 2368 O O . ASN A 1 318 ? -8.477 9.507 -26.538 1.00 61.12 318 ASN A O 1
ATOM 2372 N N . GLU A 1 319 ? -6.444 10.441 -26.580 1.00 58.88 319 GLU A N 1
ATOM 2373 C CA . GLU A 1 319 ? -6.046 9.892 -27.883 1.00 58.88 319 GLU A CA 1
ATOM 2374 C C . GLU A 1 319 ? -6.107 8.353 -27.884 1.00 58.88 319 GLU A C 1
ATOM 2376 O O . GLU A 1 319 ? -6.626 7.740 -28.817 1.00 58.88 319 GLU A O 1
ATOM 2381 N N . VAL A 1 320 ? -5.667 7.714 -26.793 1.00 53.16 320 VAL A N 1
ATOM 2382 C CA . VAL A 1 320 ? -5.773 6.255 -26.607 1.00 53.16 320 VAL A CA 1
ATOM 2383 C C . VAL A 1 320 ? -7.236 5.797 -26.497 1.00 53.16 320 VAL A C 1
ATOM 2385 O O . VAL A 1 320 ? -7.597 4.742 -27.026 1.00 53.16 320 VAL A O 1
ATOM 2388 N N . SER A 1 321 ? -8.090 6.581 -25.834 1.00 53.09 321 SER A N 1
ATOM 2389 C CA . SER A 1 321 ? -9.521 6.286 -25.686 1.00 53.09 321 SER A CA 1
ATOM 2390 C C . SER A 1 321 ? -10.293 6.448 -27.004 1.00 53.09 321 SER A C 1
ATOM 2392 O O . SER A 1 321 ? -11.125 5.602 -27.344 1.00 53.09 321 SER A O 1
ATOM 2394 N N . ASP A 1 322 ? -9.990 7.490 -27.775 1.00 53.62 322 ASP A N 1
ATOM 2395 C CA . ASP A 1 322 ? -10.673 7.815 -29.030 1.00 53.62 322 ASP A CA 1
ATOM 2396 C C . ASP A 1 322 ? -10.259 6.895 -30.181 1.00 53.62 322 ASP A C 1
ATOM 2398 O O . ASP A 1 322 ? -11.096 6.493 -30.986 1.00 53.62 322 ASP A O 1
ATOM 2402 N N . LEU A 1 323 ? -9.001 6.446 -30.224 1.00 51.69 323 LEU A N 1
ATOM 2403 C CA . LEU A 1 323 ? -8.575 5.410 -31.172 1.00 51.69 323 LEU A CA 1
ATOM 2404 C C . LEU A 1 323 ? -9.356 4.102 -30.974 1.00 51.69 323 LEU A C 1
ATOM 2406 O O . LEU A 1 323 ? -9.765 3.470 -31.947 1.00 51.69 323 LEU A O 1
ATOM 2410 N N . SER A 1 324 ? -9.619 3.713 -29.725 1.00 51.25 324 SER A N 1
ATOM 2411 C CA . SER A 1 324 ? -10.399 2.510 -29.401 1.00 51.25 324 SER A CA 1
ATOM 2412 C C . SER A 1 324 ? -11.863 2.617 -29.858 1.00 51.25 324 SER A C 1
ATOM 2414 O O . SER A 1 324 ? -12.431 1.667 -30.415 1.00 51.25 324 SER A O 1
ATOM 2416 N N . SER A 1 325 ? -12.476 3.790 -29.675 1.00 53.41 325 SER A N 1
ATOM 2417 C CA . SER A 1 325 ? -13.868 4.039 -30.061 1.00 53.41 325 SER A CA 1
ATOM 2418 C C . SER A 1 325 ? -14.035 4.148 -31.583 1.00 53.41 325 SER A C 1
ATOM 2420 O O . SER A 1 325 ? -14.955 3.543 -32.140 1.00 53.41 325 SER A O 1
ATOM 2422 N N . LEU A 1 326 ? -13.107 4.819 -32.271 1.00 48.62 326 LEU A N 1
ATOM 2423 C CA . LEU A 1 326 ? -13.096 4.971 -33.728 1.00 48.62 326 LEU A CA 1
ATOM 2424 C C . LEU A 1 326 ? -12.923 3.622 -34.443 1.00 48.62 326 LEU A C 1
ATOM 2426 O O . LEU A 1 326 ? -13.606 3.328 -35.423 1.00 48.62 326 LEU A O 1
ATOM 2430 N N . ILE A 1 327 ? -12.052 2.764 -33.916 1.00 50.91 327 ILE A N 1
ATOM 2431 C CA . ILE A 1 327 ? -11.801 1.425 -34.461 1.00 50.91 327 ILE A CA 1
ATOM 2432 C C . ILE A 1 327 ? -13.014 0.512 -34.272 1.00 50.91 327 ILE A C 1
ATOM 2434 O O . ILE A 1 327 ? -13.402 -0.210 -35.191 1.00 50.91 327 ILE A O 1
ATOM 2438 N N . SER A 1 328 ? -13.674 0.608 -33.118 1.00 53.91 328 SER A N 1
ATOM 2439 C CA . SER A 1 328 ? -14.932 -0.100 -32.858 1.00 53.91 328 SER A CA 1
ATOM 2440 C C . SER A 1 328 ? -16.069 0.362 -33.782 1.00 53.91 328 SER A C 1
ATOM 2442 O O . SER A 1 328 ? -16.912 -0.444 -34.172 1.00 53.91 328 SER A O 1
ATOM 2444 N N . PHE A 1 329 ? -16.097 1.646 -34.148 1.00 53.72 329 PHE A N 1
ATOM 2445 C CA . PHE A 1 329 ? -17.070 2.221 -35.079 1.00 53.72 329 PHE A CA 1
ATOM 2446 C C . PHE A 1 329 ? -16.827 1.764 -36.528 1.00 53.72 329 PHE A C 1
ATOM 2448 O O . PHE A 1 329 ? -17.740 1.241 -37.168 1.00 53.72 329 PHE A O 1
ATOM 2455 N N . MET A 1 330 ? -15.582 1.849 -37.009 1.00 48.59 330 MET A N 1
ATOM 2456 C CA . MET A 1 330 ? -15.173 1.420 -38.356 1.00 48.59 330 MET A CA 1
ATOM 2457 C C . MET A 1 330 ? -15.457 -0.066 -38.621 1.00 48.59 330 MET A C 1
ATOM 2459 O O . MET A 1 330 ? -15.934 -0.425 -39.696 1.00 48.59 330 MET A O 1
ATOM 2463 N N . MET A 1 331 ? -15.232 -0.933 -37.625 1.00 52.81 331 MET A N 1
ATOM 2464 C CA . MET A 1 331 ? -15.547 -2.366 -37.723 1.00 52.81 331 MET A CA 1
ATOM 2465 C C . MET A 1 331 ? -17.054 -2.661 -37.804 1.00 52.81 331 MET A C 1
ATOM 2467 O O . MET A 1 331 ? -17.449 -3.737 -38.249 1.00 52.81 331 MET A O 1
ATOM 2471 N N . LYS A 1 332 ? -17.909 -1.730 -37.370 1.00 53.34 332 LYS A N 1
ATOM 2472 C CA . LYS A 1 332 ? -19.357 -1.940 -37.262 1.00 53.34 332 LYS A CA 1
ATOM 2473 C C . LYS A 1 332 ? -20.133 -1.488 -38.502 1.00 53.34 332 LYS A C 1
ATOM 2475 O O . LYS A 1 332 ? -21.193 -2.046 -38.773 1.00 53.34 332 LYS A O 1
ATOM 2480 N N . GLU A 1 333 ? -19.632 -0.506 -39.252 1.00 48.72 333 GLU A N 1
ATOM 2481 C CA . GLU A 1 333 ? -20.350 0.076 -40.400 1.00 48.72 333 GLU A CA 1
ATOM 2482 C C . GLU A 1 333 ? -20.103 -0.624 -41.744 1.00 48.72 333 GLU A C 1
ATOM 2484 O O . GLU A 1 333 ? -20.801 -0.331 -42.714 1.00 48.72 333 GLU A O 1
ATOM 2489 N N . ASN A 1 334 ? -19.155 -1.562 -41.838 1.00 47.44 334 ASN A N 1
ATOM 2490 C CA . ASN A 1 334 ? -18.667 -2.009 -43.142 1.00 47.44 334 ASN A CA 1
ATOM 2491 C C . ASN A 1 334 ? -18.629 -3.551 -43.294 1.00 47.44 334 ASN A C 1
ATOM 2493 O O . ASN A 1 334 ? -17.604 -4.184 -43.041 1.00 47.44 334 ASN A O 1
ATOM 2497 N N . PRO A 1 335 ? -19.730 -4.195 -43.742 1.00 45.38 335 PRO A N 1
ATOM 2498 C CA . PRO A 1 335 ? -19.856 -5.660 -43.798 1.00 45.38 335 PRO A CA 1
ATOM 2499 C C . PRO A 1 335 ? -19.001 -6.347 -44.883 1.00 45.38 335 PRO A C 1
ATOM 2501 O O . PRO A 1 335 ? -18.909 -7.571 -44.896 1.00 45.38 335 PRO A O 1
ATOM 2504 N N . ASN A 1 336 ? -18.350 -5.585 -45.772 1.00 46.34 336 ASN A N 1
ATOM 2505 C CA . ASN A 1 336 ? -17.401 -6.104 -46.769 1.00 46.34 336 ASN A CA 1
ATOM 2506 C C . ASN A 1 336 ? -15.948 -6.188 -46.262 1.00 46.34 336 ASN A C 1
ATOM 2508 O O . ASN A 1 336 ? -15.090 -6.687 -46.985 1.00 46.34 336 ASN A O 1
ATOM 2512 N N . TYR A 1 337 ? -15.658 -5.784 -45.020 1.00 47.62 337 TYR A N 1
ATOM 2513 C CA . TYR A 1 337 ? -14.347 -5.987 -44.378 1.00 47.62 337 TYR A CA 1
ATOM 2514 C C . TYR A 1 337 ? -14.111 -7.444 -43.918 1.00 47.62 337 TYR A C 1
ATOM 2516 O O . TYR A 1 337 ? -13.232 -7.722 -43.109 1.00 47.62 337 TYR A O 1
ATOM 2524 N N . GLY A 1 338 ? -14.860 -8.404 -44.471 1.00 39.78 338 GLY A N 1
ATOM 2525 C CA . GLY A 1 338 ? -14.807 -9.837 -44.160 1.00 39.78 338 GLY A CA 1
ATOM 2526 C C . GLY A 1 338 ? -13.568 -10.598 -44.655 1.00 39.78 338 GLY A C 1
ATOM 2527 O O . GLY A 1 338 ? -13.623 -11.817 -44.766 1.00 39.78 338 GLY A O 1
ATOM 2528 N N . SER A 1 339 ? -12.459 -9.922 -44.966 1.00 41.25 339 SER A N 1
ATOM 2529 C CA . SER A 1 339 ? -11.150 -10.567 -45.186 1.00 41.25 339 SER A CA 1
ATOM 2530 C C . SER A 1 339 ? -9.988 -9.877 -44.462 1.00 41.25 339 SER A C 1
ATOM 2532 O O . SER A 1 339 ? -8.837 -10.264 -44.659 1.00 41.25 339 SER A O 1
ATOM 2534 N N . TYR A 1 340 ? -10.277 -8.851 -43.655 1.00 45.41 340 TYR A N 1
ATOM 2535 C CA . TYR A 1 340 ? -9.323 -8.144 -42.799 1.00 45.41 340 TYR A CA 1
ATOM 2536 C C . TYR A 1 340 ? -9.545 -8.577 -41.348 1.00 45.41 340 TYR A C 1
ATOM 2538 O O . TYR A 1 340 ? -9.934 -7.775 -40.504 1.00 45.41 340 TYR A O 1
ATOM 2546 N N . GLU A 1 341 ? -9.346 -9.865 -41.057 1.00 40.94 341 GLU A N 1
ATOM 2547 C CA . GLU A 1 341 ? -9.551 -10.376 -39.693 1.00 40.94 341 GLU A CA 1
ATOM 2548 C C . GLU A 1 341 ? -8.570 -9.782 -38.669 1.00 40.94 341 GLU A C 1
ATOM 2550 O O . GLU A 1 341 ? -8.855 -9.824 -37.481 1.00 40.94 341 GLU A O 1
ATOM 2555 N N . ASP A 1 342 ? -7.500 -9.112 -39.106 1.00 41.41 342 ASP A N 1
ATOM 2556 C CA . ASP A 1 342 ? -6.460 -8.596 -38.218 1.00 41.41 342 ASP A CA 1
ATOM 2557 C C . ASP A 1 342 ? -6.084 -7.140 -38.555 1.00 41.41 342 ASP A C 1
ATOM 2559 O O . ASP A 1 342 ? -4.941 -6.831 -38.902 1.00 41.41 342 ASP A O 1
ATOM 2563 N N . CYS A 1 343 ? -7.053 -6.217 -38.474 1.00 38.00 343 CYS A N 1
ATOM 2564 C CA . CYS A 1 343 ? -6.740 -4.795 -38.296 1.00 38.00 343 CYS A CA 1
ATOM 2565 C C . CYS A 1 343 ? -6.524 -4.503 -36.801 1.00 38.00 343 CYS A C 1
ATOM 2567 O O . CYS A 1 343 ? -7.473 -4.218 -36.072 1.00 38.00 343 CYS A O 1
ATOM 2569 N N . PHE A 1 344 ? -5.281 -4.577 -36.320 1.00 39.69 344 PHE A N 1
ATOM 2570 C CA . PHE A 1 344 ? -4.966 -4.282 -34.920 1.00 39.69 344 PHE A CA 1
ATOM 2571 C C . PHE A 1 344 ? -4.613 -2.802 -34.741 1.00 39.69 344 PHE A C 1
ATOM 2573 O O . PHE A 1 344 ? -3.635 -2.327 -35.323 1.00 39.69 344 PHE A O 1
ATOM 2580 N N . ALA A 1 345 ? -5.314 -2.103 -33.842 1.00 40.25 345 ALA A N 1
ATOM 2581 C CA . ALA A 1 345 ? -4.648 -1.073 -33.051 1.00 40.25 345 ALA A CA 1
ATOM 2582 C C . ALA A 1 345 ? -3.951 -1.752 -31.888 1.00 40.25 345 ALA A C 1
ATOM 2584 O O . ALA A 1 345 ? -4.584 -2.216 -30.939 1.00 40.25 345 ALA A O 1
ATOM 2585 N N . LYS A 1 346 ? -2.625 -1.793 -31.948 1.00 37.03 346 LYS A N 1
ATOM 2586 C CA . LYS A 1 346 ? -1.861 -1.886 -30.711 1.00 37.03 346 LYS A CA 1
ATOM 2587 C C . LYS A 1 346 ? -1.737 -0.486 -30.136 1.00 37.03 346 LYS A C 1
ATOM 2589 O O . LYS A 1 346 ? -1.729 0.486 -30.882 1.00 37.03 346 LYS A O 1
ATOM 2594 N N . THR A 1 347 ? -1.645 -0.431 -28.814 1.00 37.00 347 THR A N 1
ATOM 2595 C CA . THR A 1 347 ? -1.716 0.706 -27.878 1.00 37.00 347 THR A CA 1
ATOM 2596 C C . THR A 1 347 ? -0.823 1.923 -28.197 1.00 37.00 347 THR A C 1
ATOM 2598 O O . THR A 1 347 ? -0.764 2.861 -27.415 1.00 37.00 347 THR A O 1
ATOM 2601 N N . TYR A 1 348 ? -0.127 1.932 -29.334 1.00 39.09 348 TYR A N 1
ATOM 2602 C CA . TYR A 1 348 ? 0.808 2.952 -29.782 1.00 39.09 348 TYR A CA 1
ATOM 2603 C C . TYR A 1 348 ? 0.722 3.087 -31.319 1.00 39.09 348 TYR A C 1
ATOM 2605 O O . TYR A 1 348 ? 1.165 2.201 -32.048 1.00 39.09 348 TYR A O 1
ATOM 2613 N N . LEU A 1 349 ? 0.094 4.182 -31.772 1.00 41.72 349 LEU A N 1
ATOM 2614 C CA . LEU A 1 349 ? -0.124 4.679 -33.148 1.00 41.72 349 LEU A CA 1
ATOM 2615 C C . LEU A 1 349 ? 0.351 3.805 -34.324 1.00 41.72 349 LEU A C 1
ATOM 2617 O O . LEU A 1 349 ? 1.391 4.081 -34.920 1.00 41.72 349 LEU A O 1
ATOM 2621 N N . ASN A 1 350 ? -0.482 2.846 -34.730 1.00 38.19 350 ASN A N 1
ATOM 2622 C CA . ASN A 1 350 ? -0.751 2.508 -36.134 1.00 38.19 350 ASN A CA 1
ATOM 2623 C C . ASN A 1 350 ? -1.947 1.543 -36.194 1.00 38.19 350 ASN A C 1
ATOM 2625 O O . ASN A 1 350 ? -2.045 0.623 -35.380 1.00 38.19 350 ASN A O 1
ATOM 2629 N N . VAL A 1 351 ? -2.832 1.737 -37.175 1.00 40.78 351 VAL A N 1
ATOM 2630 C CA . VAL A 1 351 ? -3.794 0.709 -37.593 1.00 40.78 351 VAL A CA 1
ATOM 2631 C C . VAL A 1 351 ? -3.061 -0.178 -38.594 1.00 40.78 351 VAL A C 1
ATOM 2633 O O . VAL A 1 351 ? -2.781 0.249 -39.712 1.00 40.78 351 VAL A O 1
ATOM 2636 N N . TYR A 1 352 ? -2.696 -1.391 -38.181 1.00 38.34 352 TYR A N 1
ATOM 2637 C CA . TYR A 1 352 ? -2.093 -2.376 -39.080 1.00 38.34 352 TYR A CA 1
ATOM 2638 C C . TYR A 1 352 ? -3.167 -3.316 -39.571 1.00 38.34 352 TYR A C 1
ATOM 2640 O O . TYR A 1 352 ? -3.701 -4.061 -38.763 1.00 38.34 352 TYR A O 1
ATOM 2648 N N . CYS A 1 353 ? -3.431 -3.309 -40.871 1.00 38.59 353 CYS A N 1
ATOM 2649 C CA . CYS A 1 353 ? -4.365 -4.225 -41.502 1.00 38.59 353 CYS A CA 1
ATOM 2650 C C . CYS A 1 353 ? -3.593 -5.305 -42.265 1.00 38.59 353 CYS A C 1
ATOM 2652 O O . CYS A 1 353 ? -2.957 -5.021 -43.281 1.00 38.59 353 CYS A O 1
ATOM 2654 N N . VAL A 1 354 ? -3.612 -6.540 -41.756 1.00 36.12 354 VAL A N 1
ATOM 2655 C CA . VAL A 1 354 ? -2.909 -7.676 -42.370 1.00 36.12 354 VAL A CA 1
ATOM 2656 C C . VAL A 1 354 ? -3.857 -8.416 -43.318 1.00 36.12 354 VAL A C 1
ATOM 2658 O O . VAL A 1 354 ? -4.950 -8.814 -42.927 1.00 36.12 354 VAL A O 1
ATOM 2661 N N . GLY A 1 355 ? -3.448 -8.602 -44.576 1.00 38.69 355 GLY A N 1
ATOM 2662 C CA . GLY A 1 355 ? -4.132 -9.496 -45.517 1.00 38.69 355 GLY A CA 1
ATOM 2663 C C . GLY A 1 355 ? -3.681 -10.954 -45.353 1.00 38.69 355 GLY A C 1
ATOM 2664 O O . GLY A 1 355 ? -2.584 -11.217 -44.862 1.00 38.69 355 GLY A O 1
ATOM 2665 N N . VAL A 1 356 ? -4.497 -11.898 -45.835 1.00 31.89 356 VAL A N 1
ATOM 2666 C CA . VAL A 1 356 ? -4.435 -13.368 -45.620 1.00 31.89 356 VAL A CA 1
ATOM 2667 C C . VAL A 1 356 ? -3.139 -14.092 -46.075 1.00 31.89 356 VAL A C 1
ATOM 2669 O O . VAL A 1 356 ? -3.109 -15.317 -46.142 1.00 31.89 356 VAL A O 1
ATOM 2672 N N . ALA A 1 357 ? -2.050 -13.389 -46.411 1.00 36.38 357 ALA A N 1
ATOM 2673 C CA . ALA A 1 357 ? -0.815 -13.999 -46.921 1.00 36.38 357 ALA A CA 1
ATOM 2674 C C . ALA A 1 357 ? 0.508 -13.304 -46.518 1.00 36.38 357 ALA A C 1
ATOM 2676 O O . ALA A 1 357 ? 1.515 -13.495 -47.194 1.00 36.38 357 ALA A O 1
ATOM 2677 N N . GLY A 1 358 ? 0.551 -12.518 -45.436 1.00 31.30 358 GLY A N 1
ATOM 2678 C CA . GLY A 1 358 ? 1.820 -12.190 -44.755 1.00 31.30 358 GLY A CA 1
ATOM 2679 C C . GLY A 1 358 ? 2.862 -11.343 -45.514 1.00 31.30 358 GLY A C 1
ATOM 2680 O O . GLY A 1 358 ? 4.007 -11.287 -45.075 1.00 31.30 358 GLY A O 1
ATOM 2681 N N . TYR A 1 359 ? 2.499 -10.650 -46.598 1.00 26.73 359 TYR A N 1
ATOM 2682 C CA . TYR A 1 359 ? 3.350 -9.635 -47.239 1.00 26.73 359 TYR A CA 1
ATOM 2683 C C . TYR A 1 359 ? 2.646 -8.269 -47.255 1.00 26.73 359 TYR A C 1
ATOM 2685 O O . TYR A 1 359 ? 1.451 -8.226 -47.560 1.00 26.73 359 TYR A O 1
ATOM 2693 N N . PRO A 1 360 ? 3.350 -7.149 -46.988 1.00 30.34 360 PRO A N 1
ATOM 2694 C CA . PRO A 1 360 ? 2.797 -5.819 -47.215 1.00 30.34 360 PRO A CA 1
ATOM 2695 C C . PRO A 1 360 ? 2.613 -5.609 -48.725 1.00 30.34 360 PRO A C 1
ATOM 2697 O O . PRO A 1 360 ? 3.581 -5.672 -49.485 1.00 30.34 360 PRO A O 1
ATOM 2700 N N . LYS A 1 361 ? 1.373 -5.389 -49.179 1.00 27.81 361 LYS A N 1
ATOM 2701 C CA . LYS A 1 361 ? 1.079 -4.986 -50.560 1.00 27.81 361 LYS A CA 1
ATOM 2702 C C . LYS A 1 361 ? 0.574 -3.542 -50.619 1.00 27.81 361 LYS A C 1
ATOM 2704 O O . LYS A 1 361 ? -0.359 -3.179 -49.919 1.00 27.81 361 LYS A O 1
ATOM 2709 N N . GLU A 1 362 ? 1.228 -2.804 -51.517 1.00 32.22 362 GLU A N 1
ATOM 2710 C CA . GLU A 1 362 ? 0.867 -1.549 -52.197 1.00 32.22 362 GLU A CA 1
ATOM 2711 C C . GLU A 1 362 ? 0.619 -0.274 -51.357 1.00 32.22 362 GLU A C 1
ATOM 2713 O O . GLU A 1 362 ? -0.485 0.071 -50.948 1.00 32.22 362 GLU A O 1
ATOM 2718 N N . ILE A 1 363 ? 1.690 0.528 -51.292 1.00 34.41 363 ILE A N 1
ATOM 2719 C CA . ILE A 1 363 ? 1.875 1.907 -50.778 1.00 34.41 363 ILE A CA 1
ATOM 2720 C C . ILE A 1 363 ? 0.823 2.937 -51.291 1.00 34.41 363 ILE A C 1
ATOM 2722 O O . ILE A 1 363 ? 0.762 4.083 -50.834 1.00 34.41 363 ILE A O 1
ATOM 2726 N N . LEU A 1 364 ? -0.020 2.573 -52.262 1.00 30.09 364 LEU A N 1
ATOM 2727 C CA . LEU A 1 364 ? -1.016 3.458 -52.883 1.00 30.09 364 LEU A CA 1
ATOM 2728 C C . LEU A 1 364 ? -2.363 3.492 -52.138 1.00 30.09 364 LEU A C 1
ATOM 2730 O O . LEU A 1 364 ? -2.970 4.560 -52.067 1.00 30.09 364 LEU A O 1
ATOM 2734 N N . GLU A 1 365 ? -2.809 2.391 -51.524 1.00 36.22 365 GLU A N 1
ATOM 2735 C CA . GLU A 1 365 ? -4.039 2.384 -50.707 1.00 36.22 365 GLU A CA 1
ATOM 2736 C C . GLU A 1 365 ? -3.802 2.905 -49.286 1.00 36.22 365 GLU A C 1
ATOM 2738 O O . GLU A 1 365 ? -4.669 3.570 -48.720 1.00 36.22 365 GLU A O 1
ATOM 2743 N N . GLU A 1 366 ? -2.592 2.723 -48.749 1.00 38.59 366 GLU A N 1
ATOM 2744 C CA . GLU A 1 366 ? -2.189 3.258 -47.444 1.00 38.59 366 GLU A CA 1
ATOM 2745 C C . GLU A 1 366 ? -2.213 4.797 -47.428 1.00 38.59 366 GLU A C 1
ATOM 2747 O O . GLU A 1 366 ? -2.639 5.403 -46.448 1.00 38.59 366 GLU A O 1
ATOM 2752 N N . ARG A 1 367 ? -1.840 5.445 -48.543 1.00 37.88 367 ARG A N 1
ATOM 2753 C CA . ARG A 1 367 ? -1.980 6.901 -48.722 1.00 37.88 367 ARG A CA 1
ATOM 2754 C C . ARG A 1 367 ? -3.436 7.350 -48.763 1.00 37.88 367 ARG A C 1
ATOM 2756 O O . ARG A 1 367 ? -3.743 8.410 -48.235 1.00 37.88 367 ARG A O 1
ATOM 2763 N N . ARG A 1 368 ? -4.327 6.554 -49.358 1.00 37.28 368 ARG A N 1
ATOM 2764 C CA . ARG A 1 368 ? -5.756 6.875 -49.485 1.00 37.28 368 ARG A CA 1
ATOM 2765 C C . ARG A 1 368 ? -6.493 6.706 -48.158 1.00 37.28 368 ARG A C 1
ATOM 2767 O O . ARG A 1 368 ? -7.331 7.533 -47.825 1.00 37.28 368 ARG A O 1
ATOM 2774 N N . LEU A 1 369 ? -6.130 5.688 -47.379 1.00 39.72 369 LEU A N 1
ATOM 2775 C CA . LEU A 1 369 ? -6.661 5.465 -46.036 1.00 39.72 369 LEU A CA 1
ATOM 2776 C C . LEU A 1 369 ? -6.100 6.483 -45.030 1.00 39.72 369 LEU A C 1
ATOM 2778 O O . LEU A 1 369 ? -6.862 7.033 -44.244 1.00 39.72 369 LEU A O 1
ATOM 2782 N N . LYS A 1 370 ? -4.798 6.808 -45.101 1.00 42.34 370 LYS A N 1
ATOM 2783 C CA . LYS A 1 370 ? -4.200 7.919 -44.335 1.00 42.34 370 LYS A CA 1
ATOM 2784 C C . LYS A 1 370 ? -4.828 9.262 -44.706 1.00 42.34 370 LYS A C 1
ATOM 2786 O O . LYS A 1 370 ? -5.078 10.058 -43.814 1.00 42.34 370 LYS A O 1
ATOM 2791 N N . ALA A 1 371 ? -5.119 9.497 -45.988 1.00 42.72 371 ALA A N 1
ATOM 2792 C CA . ALA A 1 371 ? -5.811 10.701 -46.440 1.00 42.72 371 ALA A CA 1
ATOM 2793 C C . ALA A 1 371 ? -7.248 10.761 -45.915 1.00 42.72 371 ALA A C 1
ATOM 2795 O O . ALA A 1 371 ? -7.610 11.781 -45.364 1.00 42.72 371 ALA A O 1
ATOM 2796 N N . LEU A 1 372 ? -8.024 9.675 -45.983 1.00 42.12 372 LEU A N 1
ATOM 2797 C CA . LEU A 1 372 ? -9.396 9.633 -45.455 1.00 42.12 372 LEU A CA 1
ATOM 2798 C C . LEU A 1 372 ? -9.452 9.787 -43.929 1.00 42.12 372 LEU A C 1
ATOM 2800 O O . LEU A 1 372 ? -10.351 10.441 -43.415 1.00 42.12 372 LEU A O 1
ATOM 2804 N N . ILE A 1 373 ? -8.493 9.206 -43.200 1.00 44.19 373 ILE A N 1
ATOM 2805 C CA . ILE A 1 373 ? -8.390 9.366 -41.743 1.00 44.19 373 ILE A CA 1
ATOM 2806 C C . ILE A 1 373 ? -7.962 10.793 -41.394 1.00 44.19 373 ILE A C 1
ATOM 2808 O O . ILE A 1 373 ? -8.565 11.393 -40.515 1.00 44.19 373 ILE A O 1
ATOM 2812 N N . ASN A 1 374 ? -6.968 11.355 -42.086 1.00 42.53 374 ASN A N 1
ATOM 2813 C CA . ASN A 1 374 ? -6.555 12.741 -41.868 1.00 42.53 374 ASN A CA 1
ATOM 2814 C C . ASN A 1 374 ? -7.664 13.728 -42.253 1.00 42.53 374 ASN A C 1
ATOM 2816 O O . ASN A 1 374 ? -7.899 14.660 -41.503 1.00 42.53 374 ASN A O 1
ATOM 2820 N N . GLU A 1 375 ? -8.386 13.497 -43.350 1.00 45.25 375 GLU A N 1
ATOM 2821 C CA . GLU A 1 375 ? -9.492 14.336 -43.829 1.00 45.25 375 GLU A CA 1
ATOM 2822 C C . GLU A 1 375 ? -10.702 14.257 -42.886 1.00 45.25 375 GLU A C 1
ATOM 2824 O O . GLU A 1 375 ? -11.312 15.275 -42.585 1.00 45.25 375 GLU A O 1
ATOM 2829 N N . GLU A 1 376 ? -11.016 13.082 -42.330 1.00 44.22 376 GLU A N 1
ATOM 2830 C CA . GLU A 1 376 ? -12.081 12.923 -41.331 1.00 44.22 376 GLU A CA 1
ATOM 2831 C C . GLU A 1 376 ? -11.690 13.511 -39.964 1.00 44.22 376 GLU A C 1
ATOM 2833 O O . GLU A 1 376 ? -12.521 14.124 -39.292 1.00 44.22 376 GLU A O 1
ATOM 2838 N N . VAL A 1 377 ? -10.423 13.377 -39.558 1.00 42.19 377 VAL A N 1
ATOM 2839 C CA . VAL A 1 377 ? -9.875 14.015 -38.350 1.00 42.19 377 VAL A CA 1
ATOM 2840 C C . VAL A 1 377 ? -9.850 15.538 -38.507 1.00 42.19 377 VAL A C 1
ATOM 2842 O O . VAL A 1 377 ? -10.277 16.242 -37.595 1.00 42.19 377 VAL A O 1
ATOM 2845 N N . GLU A 1 378 ? -9.425 16.063 -39.656 1.00 42.78 378 GLU A N 1
ATOM 2846 C CA . GLU A 1 378 ? -9.430 17.498 -39.968 1.00 42.78 378 GLU A CA 1
ATOM 2847 C C . GLU A 1 378 ? -10.859 18.054 -40.037 1.00 42.78 378 GLU A C 1
ATOM 2849 O O . GLU A 1 378 ? -11.144 19.059 -39.386 1.00 42.78 378 GLU A O 1
ATOM 2854 N N . ARG A 1 379 ? -11.793 17.347 -40.689 1.00 45.78 379 ARG A N 1
ATOM 2855 C CA . ARG A 1 379 ? -13.221 17.705 -40.747 1.00 45.78 379 ARG A CA 1
ATOM 2856 C C . ARG A 1 379 ? -13.859 17.774 -39.357 1.00 45.78 379 ARG A C 1
ATOM 2858 O O . ARG A 1 379 ? -14.624 18.692 -39.074 1.00 45.78 379 ARG A O 1
ATOM 2865 N N . ARG A 1 380 ? -13.536 16.827 -38.471 1.00 40.84 380 ARG A N 1
ATOM 2866 C CA . ARG A 1 380 ? -14.023 16.793 -37.077 1.00 40.84 380 ARG A CA 1
ATOM 2867 C C . ARG A 1 380 ? -13.393 17.895 -36.223 1.00 40.84 380 ARG A C 1
ATOM 2869 O O . ARG A 1 380 ? -14.090 18.525 -35.432 1.00 40.84 380 ARG A O 1
ATOM 2876 N N . LEU A 1 381 ? -12.106 18.182 -36.428 1.00 37.16 381 LEU A N 1
ATOM 2877 C CA . LEU A 1 381 ? -11.414 19.317 -35.809 1.00 37.16 381 LEU A CA 1
ATOM 2878 C C . LEU A 1 381 ? -11.969 20.668 -36.286 1.00 37.16 381 LEU A C 1
ATOM 2880 O O . LEU A 1 381 ? -11.924 21.637 -35.532 1.00 37.16 381 LEU A O 1
ATOM 2884 N N . GLU A 1 382 ? -12.494 20.753 -37.506 1.00 40.19 382 GLU A N 1
ATOM 2885 C CA . GLU A 1 382 ? -13.162 21.947 -38.039 1.00 40.19 382 GLU A CA 1
ATOM 2886 C C . GLU A 1 382 ? -14.623 22.081 -37.597 1.00 40.19 382 GLU A C 1
ATOM 2888 O O . GLU A 1 382 ? -15.077 23.204 -37.388 1.00 40.19 382 GLU A O 1
ATOM 2893 N N . GLU A 1 383 ? -15.333 20.974 -37.358 1.00 41.81 383 GLU A N 1
ATOM 2894 C CA . GLU A 1 383 ? -16.668 20.980 -36.737 1.00 41.81 383 GLU A CA 1
ATOM 2895 C C . GLU A 1 383 ? -16.632 21.358 -35.241 1.00 41.81 383 GLU A C 1
ATOM 2897 O O . GLU A 1 383 ? -17.585 21.963 -34.747 1.00 41.81 383 GLU A O 1
ATOM 2902 N N . GLU A 1 384 ? -15.538 21.065 -34.525 1.00 39.25 384 GLU A N 1
ATOM 2903 C CA . GLU A 1 384 ? -15.366 21.404 -33.098 1.00 39.25 384 GLU A CA 1
ATOM 2904 C C . GLU A 1 384 ? -14.529 22.672 -32.833 1.00 39.25 384 GLU A C 1
ATOM 2906 O O . GLU A 1 384 ? -14.431 23.131 -31.689 1.00 39.25 384 GLU A O 1
ATOM 2911 N N . ARG A 1 385 ? -13.956 23.302 -33.868 1.00 37.31 385 ARG A N 1
ATOM 2912 C CA . ARG A 1 385 ? -13.288 24.605 -33.736 1.00 37.31 385 ARG A CA 1
ATOM 2913 C C . ARG A 1 385 ? -14.322 25.739 -33.744 1.00 37.31 385 ARG A C 1
ATOM 2915 O O . ARG A 1 385 ? -15.023 25.914 -34.739 1.00 37.31 385 ARG A O 1
ATOM 2922 N N . PRO A 1 386 ? -14.363 26.623 -32.726 1.00 35.59 386 PRO A N 1
ATOM 2923 C CA . PRO A 1 386 ? -14.910 27.958 -32.939 1.00 35.59 386 PRO A CA 1
ATOM 2924 C C . PRO A 1 386 ? -14.130 28.588 -34.102 1.00 35.59 386 PRO A C 1
ATOM 2926 O O . PRO A 1 386 ? -12.904 28.510 -34.134 1.00 35.59 386 PRO A O 1
ATOM 2929 N N . SER A 1 387 ? -14.810 29.172 -35.084 1.00 35.06 387 SER A N 1
ATOM 2930 C CA . SER A 1 387 ? -14.183 29.716 -36.292 1.00 35.06 387 SER A CA 1
ATOM 2931 C C . SER A 1 387 ? -13.191 30.844 -35.964 1.00 35.06 387 SER A C 1
ATOM 2933 O O . SER A 1 387 ? -13.599 31.970 -35.692 1.00 35.06 387 SER A O 1
ATOM 2935 N N . TRP A 1 388 ? -11.885 30.584 -36.055 1.00 29.98 388 TRP A N 1
ATOM 2936 C CA . TRP A 1 388 ? -10.822 31.599 -35.913 1.00 29.98 388 TRP A CA 1
ATOM 2937 C C . TRP A 1 388 ? -10.636 32.487 -37.172 1.00 29.98 388 TRP A C 1
ATOM 2939 O O . TRP A 1 388 ? -9.670 33.239 -37.254 1.00 29.98 388 TRP A O 1
ATOM 2949 N N . TRP A 1 389 ? -11.553 32.443 -38.155 1.00 25.73 389 TRP A N 1
ATOM 2950 C CA . TRP A 1 389 ? -11.408 33.116 -39.464 1.00 25.73 389 TRP A CA 1
ATOM 2951 C C . TRP A 1 389 ? -12.561 34.042 -39.898 1.00 25.73 389 TRP A C 1
ATOM 2953 O O . TRP A 1 389 ? -12.683 34.355 -41.079 1.00 25.73 389 TRP A O 1
ATOM 2963 N N . SER A 1 390 ? -13.354 34.596 -38.976 1.00 33.16 390 SER A N 1
ATOM 2964 C CA . SER A 1 390 ? -14.147 35.808 -39.268 1.00 33.16 390 SER A CA 1
ATOM 2965 C C . SER A 1 390 ? -13.542 37.043 -38.594 1.00 33.16 390 SER A C 1
ATOM 2967 O O . SER A 1 390 ? -14.167 37.687 -37.757 1.00 33.16 390 SER A O 1
ATOM 2969 N N . CYS A 1 391 ? -12.313 37.380 -38.980 1.00 25.48 391 CYS A N 1
ATOM 2970 C CA . CYS A 1 391 ? -11.736 38.708 -38.784 1.00 25.48 391 CYS A CA 1
ATOM 2971 C C . CYS A 1 391 ? -11.490 39.310 -40.171 1.00 25.48 391 CYS A C 1
ATOM 2973 O O . CYS A 1 391 ? -10.425 39.134 -40.758 1.00 25.48 391 CYS A O 1
ATOM 2975 N N . THR A 1 392 ? -12.489 39.994 -40.727 1.00 28.11 392 THR A N 1
ATOM 2976 C CA . THR A 1 392 ? -12.301 40.815 -41.928 1.0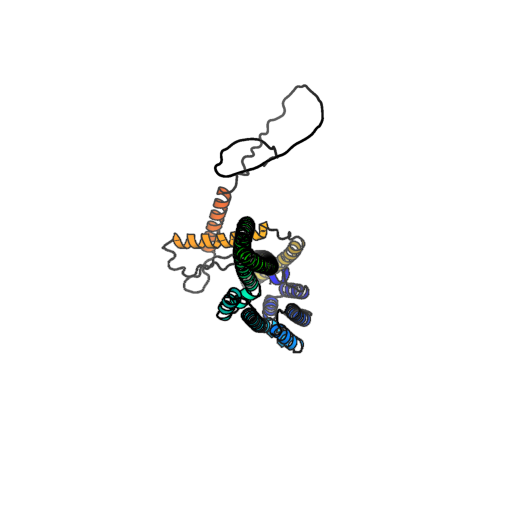0 28.11 392 THR A CA 1
ATOM 2977 C C . THR A 1 392 ? -11.603 42.119 -41.545 1.00 28.11 392 THR A C 1
ATOM 2979 O O . THR A 1 392 ? -12.110 42.881 -40.721 1.00 28.11 392 THR A O 1
ATOM 2982 N N . LEU A 1 393 ? -10.442 42.374 -42.154 1.00 24.00 393 LEU A N 1
ATOM 2983 C CA . LEU A 1 393 ? -9.822 43.696 -42.215 1.00 24.00 393 LEU A CA 1
ATOM 2984 C C . LEU A 1 393 ? -10.700 44.610 -43.078 1.00 24.00 393 LEU A C 1
ATOM 2986 O O . LEU A 1 393 ? -10.860 44.346 -44.267 1.00 24.00 393 LEU A O 1
ATOM 2990 N N . ASP A 1 394 ? -11.206 45.697 -42.500 1.00 23.98 394 ASP A N 1
ATOM 2991 C CA . ASP A 1 394 ? -11.767 46.814 -43.258 1.00 23.98 394 ASP A CA 1
ATOM 2992 C C . ASP A 1 394 ? -10.706 47.925 -43.327 1.00 23.98 394 ASP A C 1
ATOM 2994 O O . ASP A 1 394 ? -10.356 48.545 -42.320 1.00 23.98 394 ASP A O 1
ATOM 2998 N N . TYR A 1 395 ? -10.128 48.129 -44.514 1.00 23.67 395 TYR A N 1
ATOM 2999 C CA . TYR A 1 395 ? -9.251 49.261 -44.817 1.00 23.67 395 TYR A CA 1
ATOM 3000 C C . TYR A 1 395 ? -10.123 50.380 -45.395 1.00 23.67 395 TYR A C 1
ATOM 3002 O O . TYR A 1 395 ? -10.447 50.370 -46.581 1.00 23.67 395 TYR A O 1
ATOM 3010 N N . ALA A 1 396 ? -10.474 51.372 -44.577 1.00 24.94 396 ALA A N 1
ATOM 3011 C CA . ALA A 1 396 ? -11.029 52.632 -45.060 1.00 24.94 396 ALA A CA 1
ATOM 3012 C C . ALA A 1 396 ? -10.024 53.766 -44.820 1.00 24.94 396 ALA A C 1
ATOM 3014 O O . ALA A 1 396 ? -9.599 54.052 -43.702 1.00 24.94 396 ALA A O 1
ATOM 3015 N N . SER A 1 397 ? -9.615 54.362 -45.934 1.00 25.42 397 SER A N 1
ATOM 3016 C CA . SER A 1 397 ? -8.652 55.442 -46.104 1.00 25.42 397 SER A CA 1
ATOM 3017 C C . SER A 1 397 ? -8.977 56.732 -45.343 1.00 25.42 397 SER A C 1
ATOM 3019 O O . SER A 1 397 ? -10.131 57.088 -45.128 1.00 25.42 397 SER A O 1
ATOM 3021 N N . SER A 1 398 ? -7.910 57.480 -45.064 1.00 24.84 398 SER A N 1
ATOM 3022 C CA . SER A 1 398 ? -7.842 58.914 -44.757 1.00 24.84 398 SER A CA 1
ATOM 3023 C C . SER A 1 398 ? -8.997 59.790 -45.278 1.00 24.84 398 SER A C 1
ATOM 3025 O O . SER A 1 398 ? -9.241 59.838 -46.483 1.00 24.84 398 SER A O 1
ATOM 3027 N N . GLY A 1 399 ? -9.577 60.600 -44.382 1.00 23.30 399 GLY A N 1
ATOM 3028 C CA . GLY A 1 399 ? -10.463 61.717 -44.726 1.00 23.30 399 GLY A CA 1
ATOM 3029 C C . GLY A 1 399 ? -11.081 62.446 -43.520 1.00 23.30 399 GLY A C 1
ATOM 3030 O O . GLY A 1 399 ? -12.196 62.142 -43.138 1.00 23.30 399 GLY A O 1
ATOM 3031 N N . ALA A 1 400 ? -10.351 63.428 -42.976 1.00 24.69 400 ALA A N 1
ATOM 3032 C CA . ALA A 1 400 ? -10.810 64.672 -42.323 1.00 24.69 400 ALA A CA 1
ATOM 3033 C C . ALA A 1 400 ? -11.773 64.696 -41.090 1.00 24.69 400 ALA A C 1
ATOM 3035 O O . ALA A 1 400 ? -12.966 64.452 -41.190 1.00 24.69 400 ALA A O 1
ATOM 3036 N N . ALA A 1 401 ? -11.224 65.289 -40.011 1.00 24.09 401 ALA A N 1
ATOM 3037 C CA . ALA A 1 401 ? -11.726 66.450 -39.239 1.00 24.09 401 ALA A CA 1
ATOM 3038 C C . ALA A 1 401 ? -12.665 66.314 -38.004 1.00 24.09 401 ALA A C 1
ATOM 3040 O O . ALA A 1 401 ? -13.789 65.845 -38.098 1.00 24.09 401 ALA A O 1
ATOM 3041 N N . ALA A 1 402 ? -12.188 66.968 -36.919 1.00 25.09 402 ALA A N 1
ATOM 3042 C CA . ALA A 1 402 ? -12.866 67.548 -35.734 1.00 25.09 402 ALA A CA 1
ATOM 3043 C C . ALA A 1 402 ? -13.541 66.572 -34.741 1.00 25.09 402 ALA A C 1
ATOM 3045 O O . ALA A 1 402 ? -14.245 65.666 -35.143 1.00 25.09 402 ALA A O 1
ATOM 3046 N N . GLY A 1 403 ? -13.439 66.676 -33.412 1.00 22.48 403 GLY A N 1
ATOM 3047 C CA . GLY A 1 403 ? -12.932 67.686 -32.479 1.00 22.48 403 GLY A CA 1
ATOM 3048 C C . GLY A 1 403 ? -13.680 67.532 -31.131 1.00 22.48 403 GLY A C 1
ATOM 3049 O O . GLY A 1 403 ? -14.808 67.055 -31.135 1.00 22.48 403 GLY A O 1
ATOM 3050 N N . ALA A 1 404 ? -13.064 67.985 -30.025 1.00 24.52 404 ALA A N 1
ATOM 3051 C CA . ALA A 1 404 ? -13.570 68.060 -28.629 1.00 24.52 404 ALA A CA 1
ATOM 3052 C C . ALA A 1 404 ? -13.688 66.707 -27.885 1.00 24.52 404 ALA A C 1
ATOM 3054 O O . ALA A 1 404 ? -14.358 65.796 -28.344 1.00 24.52 404 ALA A O 1
ATOM 3055 N N . GLY A 1 405 ? -12.981 66.446 -26.777 1.00 24.16 405 GLY A N 1
ATOM 3056 C CA . GLY A 1 405 ? -12.945 67.168 -25.488 1.00 24.16 405 GLY A CA 1
ATOM 3057 C C . GLY A 1 405 ? -13.745 66.314 -24.483 1.00 24.16 405 GLY A C 1
ATOM 3058 O O . GLY A 1 405 ? -14.819 65.855 -24.829 1.00 24.16 405 GLY A O 1
ATOM 3059 N N . GLY A 1 406 ? -13.348 65.963 -23.264 1.00 23.02 406 GLY A N 1
ATOM 3060 C CA . GLY A 1 406 ? -12.283 66.358 -22.355 1.00 23.02 406 GLY A CA 1
ATOM 3061 C C . GLY A 1 406 ? -12.798 66.078 -20.928 1.00 23.02 406 GLY A C 1
ATOM 3062 O O . GLY A 1 406 ? -13.937 66.419 -20.628 1.00 23.02 406 GLY A O 1
ATOM 3063 N N . GLY A 1 407 ? -11.958 65.496 -20.064 1.00 24.30 407 GLY A N 1
ATOM 3064 C CA . GLY A 1 407 ? -12.132 65.442 -18.599 1.00 24.30 407 GLY A CA 1
ATOM 3065 C C . GLY A 1 407 ? -13.085 64.365 -18.050 1.00 24.30 407 GLY A C 1
ATOM 3066 O O . GLY A 1 407 ? -13.934 63.854 -18.762 1.00 24.30 407 GLY A O 1
ATOM 3067 N N . LEU A 1 408 ? -13.037 63.977 -16.775 1.00 23.92 408 LEU A N 1
ATOM 3068 C CA . LEU A 1 408 ? -12.173 64.298 -15.628 1.00 23.92 408 LEU A CA 1
ATOM 3069 C C . LEU A 1 408 ? -12.711 63.458 -14.434 1.00 23.92 408 LEU A C 1
ATOM 3071 O O . LEU A 1 408 ? -13.902 63.165 -14.408 1.00 23.92 408 LEU A O 1
ATOM 3075 N N . LEU A 1 409 ? -11.856 63.200 -13.429 1.00 26.00 409 LEU A N 1
ATOM 3076 C CA . LEU A 1 409 ? -12.178 62.974 -11.993 1.00 26.00 409 LEU A CA 1
ATOM 3077 C C . LEU A 1 409 ? -12.724 61.581 -11.580 1.00 26.00 409 LEU A C 1
ATOM 3079 O O . LEU A 1 409 ? -13.822 61.191 -11.943 1.00 26.00 409 LEU A O 1
ATOM 3083 N N . THR A 1 410 ? -11.926 60.706 -10.946 1.00 25.11 410 THR A N 1
ATOM 3084 C CA . THR A 1 410 ? -11.487 60.630 -9.520 1.00 25.11 410 THR A CA 1
ATOM 3085 C C . THR A 1 410 ? -12.516 60.060 -8.524 1.00 25.11 410 THR A C 1
ATOM 3087 O O . THR A 1 410 ? -13.482 60.731 -8.187 1.00 25.11 410 THR A O 1
ATOM 3090 N N . SER A 1 411 ? -12.130 58.925 -7.913 1.00 27.44 411 SER A N 1
ATOM 3091 C CA . SER A 1 411 ? -11.930 58.760 -6.454 1.00 27.44 411 SER A CA 1
ATOM 3092 C C . SER A 1 411 ? -13.012 58.187 -5.505 1.00 27.44 411 SER A C 1
ATOM 3094 O O . SER A 1 411 ? -14.068 58.770 -5.310 1.00 27.44 411 SER A O 1
ATOM 3096 N N . LEU A 1 412 ? -12.543 57.169 -4.750 1.00 25.94 412 LEU A N 1
ATOM 3097 C CA . LEU A 1 412 ? -12.623 56.938 -3.283 1.00 25.94 412 LEU A CA 1
ATOM 3098 C C . LEU A 1 412 ? -13.811 56.160 -2.643 1.00 25.94 412 LEU A C 1
ATOM 3100 O O . LEU A 1 412 ? -14.888 56.693 -2.429 1.00 25.94 412 LEU A O 1
ATOM 3104 N N . LEU A 1 413 ? -13.442 54.959 -2.153 1.00 24.95 413 LEU A N 1
ATOM 3105 C CA . LEU A 1 413 ? -13.478 54.457 -0.754 1.00 24.95 413 LEU A CA 1
ATOM 3106 C C . LEU A 1 413 ? -14.769 54.027 -0.018 1.00 24.95 413 LEU A C 1
ATOM 3108 O O . LEU A 1 413 ? -15.819 54.649 -0.086 1.00 24.95 413 LEU A O 1
ATOM 3112 N N . THR A 1 414 ? -14.507 53.070 0.898 1.00 28.59 414 THR A N 1
ATOM 3113 C CA . THR A 1 414 ? -15.260 52.598 2.090 1.00 28.59 414 THR A CA 1
ATOM 3114 C C . THR A 1 414 ? -16.429 51.642 1.804 1.00 28.59 414 THR A C 1
ATOM 3116 O O . THR A 1 414 ? -17.245 51.919 0.946 1.00 28.59 414 THR A O 1
ATOM 3119 N N . GLY A 1 415 ? -16.570 50.448 2.396 1.00 22.48 415 GLY A N 1
ATOM 3120 C CA . GLY A 1 415 ? -16.249 49.956 3.747 1.00 22.48 415 GLY A CA 1
ATOM 3121 C C . GLY A 1 415 ? -17.572 49.615 4.487 1.00 22.48 415 GLY A C 1
ATOM 3122 O O . GLY A 1 415 ? -18.620 50.081 4.066 1.00 22.48 415 GLY A O 1
ATOM 3123 N N . PRO A 1 416 ? -17.575 48.818 5.571 1.00 39.78 416 PRO A N 1
ATOM 3124 C CA . PRO A 1 416 ? -17.932 47.387 5.547 1.00 39.78 416 PRO A CA 1
ATOM 3125 C C . PRO A 1 416 ? -19.089 46.984 6.501 1.00 39.78 416 PRO A C 1
ATOM 3127 O O . PRO A 1 416 ? -19.464 47.757 7.376 1.00 39.78 416 PRO A O 1
ATOM 3130 N N . GLY A 1 417 ? -19.553 45.720 6.435 1.00 25.08 417 GLY A N 1
ATOM 3131 C CA . GLY A 1 417 ? -20.002 44.991 7.638 1.00 25.08 417 GLY A CA 1
ATOM 3132 C C . GLY A 1 417 ? -21.244 44.074 7.569 1.00 25.08 417 GLY A C 1
ATOM 3133 O O . GLY A 1 417 ? -22.299 44.474 7.096 1.00 25.08 417 GLY A O 1
ATOM 3134 N N . VAL A 1 418 ? -21.094 42.921 8.251 1.00 29.44 418 VAL A N 1
ATOM 3135 C CA . VAL A 1 418 ? -22.079 42.184 9.091 1.00 29.44 418 VAL A CA 1
ATOM 3136 C C . VAL A 1 418 ? -22.833 40.960 8.489 1.00 29.44 418 VAL A C 1
ATOM 3138 O O . VAL A 1 418 ? -23.663 41.074 7.598 1.00 29.44 418 VAL A O 1
ATOM 3141 N N . LEU A 1 419 ? -22.531 39.774 9.060 1.00 27.52 419 LEU A N 1
ATOM 3142 C CA . LEU A 1 419 ? -23.239 38.457 9.053 1.00 27.52 419 LEU A CA 1
ATOM 3143 C C . LEU A 1 419 ? -24.428 38.472 10.069 1.00 27.52 419 LEU A C 1
ATOM 3145 O O . LEU A 1 419 ? -24.389 39.393 10.883 1.00 27.52 419 LEU A O 1
ATOM 3149 N N . PRO A 1 420 ? -25.390 37.501 10.206 1.00 40.56 420 PRO A N 1
ATOM 3150 C CA . PRO A 1 420 ? -25.284 36.042 9.951 1.00 40.56 420 PRO A CA 1
ATOM 3151 C C . PRO A 1 420 ? -26.592 35.255 9.567 1.00 40.56 420 PRO A C 1
ATOM 3153 O O . PRO A 1 420 ? -27.674 35.816 9.452 1.00 40.56 420 PRO A O 1
ATOM 3156 N N . ALA A 1 421 ? -26.457 33.914 9.497 1.00 28.00 421 ALA A N 1
ATOM 3157 C CA . ALA A 1 421 ? -27.424 32.856 9.889 1.00 28.00 421 ALA A CA 1
ATOM 3158 C C . ALA A 1 421 ? -28.286 32.085 8.838 1.00 28.00 421 ALA A C 1
ATOM 3160 O O . ALA A 1 421 ? -29.291 32.561 8.333 1.00 28.00 421 ALA A O 1
ATOM 3161 N N . THR A 1 422 ? -27.923 30.794 8.697 1.00 26.48 422 THR A N 1
ATOM 3162 C CA . THR A 1 422 ? -28.741 29.549 8.768 1.00 26.48 422 THR A CA 1
ATOM 3163 C C . THR A 1 422 ? -29.773 29.118 7.700 1.00 26.48 422 THR A C 1
ATOM 3165 O O . THR A 1 422 ? -30.740 29.813 7.430 1.00 26.48 422 THR A O 1
ATOM 3168 N N . LEU A 1 423 ? -29.634 27.819 7.350 1.00 26.55 423 LEU A N 1
ATOM 3169 C CA . LEU A 1 423 ? -30.624 26.781 6.969 1.00 26.55 423 LEU A CA 1
ATOM 3170 C C . LEU A 1 423 ? -31.091 26.628 5.502 1.00 26.55 423 LEU A C 1
ATOM 3172 O O . LEU A 1 423 ? -31.864 27.418 4.989 1.00 26.55 423 LEU A O 1
ATOM 3176 N N . GLY A 1 424 ? -30.771 25.448 4.941 1.00 24.28 424 GLY A N 1
ATOM 3177 C CA . GLY A 1 424 ? -31.785 24.535 4.389 1.00 24.28 424 GLY A CA 1
ATOM 3178 C C . GLY A 1 424 ? -32.030 24.519 2.873 1.00 24.28 424 GLY A C 1
ATOM 3179 O O . GLY A 1 424 ? -32.735 25.365 2.356 1.00 24.28 424 GLY A O 1
ATOM 3180 N N . GLY A 1 425 ? -31.575 23.442 2.218 1.00 24.33 425 GLY A N 1
ATOM 3181 C CA . GLY A 1 425 ? -32.366 22.670 1.243 1.00 24.33 425 GLY A CA 1
ATOM 3182 C C . GLY A 1 425 ? -32.672 23.252 -0.147 1.00 24.33 425 GLY A C 1
ATOM 3183 O O . GLY A 1 425 ? -33.601 24.023 -0.307 1.00 24.33 425 GLY A O 1
ATOM 3184 N N . GLY A 1 426 ? -32.034 22.668 -1.168 1.00 24.70 426 GLY A N 1
ATOM 3185 C CA . GLY A 1 426 ? -32.762 22.034 -2.277 1.00 24.70 426 GLY A CA 1
ATOM 3186 C C . GLY A 1 426 ? -33.239 22.865 -3.485 1.00 24.70 426 GLY A C 1
ATOM 3187 O O . GLY A 1 426 ? -34.177 23.639 -3.391 1.00 24.70 426 GLY A O 1
ATOM 3188 N N . ILE A 1 427 ? -32.743 22.416 -4.649 1.00 24.56 427 ILE A N 1
ATOM 3189 C CA . ILE A 1 427 ? -33.390 22.329 -5.978 1.00 24.56 427 ILE A CA 1
ATOM 3190 C C . ILE A 1 427 ? -33.550 23.620 -6.813 1.00 24.56 427 ILE A C 1
ATOM 3192 O O . ILE A 1 427 ? -34.242 24.551 -6.431 1.00 24.56 427 ILE A O 1
ATOM 3196 N N . GLY A 1 428 ? -33.054 23.553 -8.059 1.00 24.48 428 GLY A N 1
ATOM 3197 C CA . GLY A 1 428 ? -33.727 24.143 -9.229 1.00 24.48 428 GLY A CA 1
ATOM 3198 C C . GLY A 1 428 ? -33.186 25.489 -9.711 1.00 24.48 428 GLY A C 1
ATOM 3199 O O . GLY A 1 428 ? -33.346 26.504 -9.048 1.00 24.48 428 GLY A O 1
ATOM 3200 N N . GLY A 1 429 ? -32.555 25.491 -10.888 1.00 25.56 429 GLY A N 1
ATOM 3201 C CA . GLY A 1 429 ? -31.968 26.683 -11.502 1.00 25.56 429 GLY A CA 1
ATOM 3202 C C . GLY A 1 429 ? -32.967 27.672 -12.106 1.00 25.56 429 GLY A C 1
ATOM 3203 O O . GLY A 1 429 ? -34.140 27.360 -12.269 1.00 25.56 429 GLY A O 1
ATOM 3204 N N . LEU A 1 430 ? -32.449 28.844 -12.490 1.00 24.56 430 LEU A N 1
ATOM 3205 C CA . LEU A 1 430 ? -32.862 29.662 -13.638 1.00 24.56 430 LEU A CA 1
ATOM 3206 C C . LEU A 1 430 ? -31.950 30.904 -13.736 1.00 24.56 430 LEU A C 1
ATOM 3208 O O . LEU A 1 430 ? -31.837 31.677 -12.795 1.00 24.56 430 LEU A O 1
ATOM 3212 N N . LEU A 1 431 ? -31.299 31.020 -14.897 1.00 25.02 431 LEU A N 1
ATOM 3213 C CA . LEU A 1 431 ? -31.022 32.213 -15.711 1.00 25.02 431 LEU A CA 1
ATOM 3214 C C . LEU A 1 431 ? -30.687 33.569 -15.047 1.00 25.02 431 LEU A C 1
ATOM 3216 O O . LEU A 1 431 ? -31.526 34.186 -14.403 1.00 25.02 431 LEU A O 1
ATOM 3220 N N . GLY A 1 432 ? -29.563 34.147 -15.496 1.00 22.78 432 GLY A N 1
ATOM 3221 C CA . GLY A 1 432 ? -29.573 35.524 -16.012 1.00 22.78 432 GLY A CA 1
ATOM 3222 C C . GLY A 1 432 ? -28.526 36.501 -15.464 1.00 22.78 432 GLY A C 1
ATOM 3223 O O . GLY A 1 432 ? -28.721 37.077 -14.406 1.00 22.78 432 GLY A O 1
ATOM 3224 N N . GLY A 1 433 ? -27.516 36.794 -16.296 1.00 22.77 433 GLY A N 1
ATOM 3225 C CA . GLY A 1 433 ? -27.022 38.158 -16.549 1.00 22.77 433 GLY A CA 1
ATOM 3226 C C . GLY A 1 433 ? -25.958 38.757 -15.618 1.00 22.77 433 GLY A C 1
ATOM 3227 O O . GLY A 1 433 ? -26.203 38.968 -14.439 1.00 22.77 433 GLY A O 1
ATOM 3228 N N . GLY A 1 434 ? -24.829 39.188 -16.205 1.00 22.38 434 GLY A N 1
ATOM 3229 C CA . GLY A 1 434 ? -24.088 40.348 -15.685 1.00 22.38 434 GLY A CA 1
ATOM 3230 C C . GLY A 1 434 ? -22.557 40.272 -15.632 1.00 22.38 434 GLY A C 1
ATOM 3231 O O . GLY A 1 434 ? -22.002 40.097 -14.561 1.00 22.38 434 GLY A O 1
ATOM 3232 N N . ILE A 1 435 ? -21.912 40.505 -16.782 1.00 23.27 435 ILE A N 1
ATOM 3233 C CA . ILE A 1 435 ? -20.689 41.313 -17.003 1.00 23.27 435 ILE A CA 1
ATOM 3234 C C . ILE A 1 435 ? -19.455 41.058 -16.106 1.00 23.27 435 ILE A C 1
ATOM 3236 O O . ILE A 1 435 ? -19.350 41.588 -15.007 1.00 23.27 435 ILE A O 1
ATOM 3240 N N . TYR A 1 436 ? -18.412 40.476 -16.707 1.00 23.70 436 TYR A N 1
ATOM 3241 C CA . TYR A 1 436 ? -17.037 40.974 -16.572 1.00 23.70 436 TYR A CA 1
ATOM 3242 C C . TYR A 1 436 ? -16.408 41.041 -17.966 1.00 23.70 436 TYR A C 1
ATOM 3244 O O . TYR A 1 436 ? -16.406 40.060 -18.706 1.00 23.70 436 TYR A O 1
ATOM 3252 N N . GLY A 1 437 ? -15.923 42.225 -18.339 1.00 23.36 437 GLY A N 1
ATOM 3253 C CA . GLY A 1 437 ? -15.146 42.421 -19.556 1.00 23.36 437 GLY A CA 1
ATOM 3254 C C . GLY A 1 437 ? -13.763 41.785 -19.434 1.00 23.36 437 GLY A C 1
ATOM 3255 O O . GLY A 1 437 ? -13.106 41.897 -18.401 1.00 23.36 437 GLY A O 1
ATOM 3256 N N . GLY A 1 438 ? -13.321 41.156 -20.517 1.00 21.92 438 GLY A N 1
ATOM 3257 C CA . GLY A 1 438 ? -11.973 40.636 -20.709 1.00 21.92 438 GLY A CA 1
ATOM 3258 C C . GLY A 1 438 ? -11.736 40.419 -22.202 1.00 21.92 438 GLY A C 1
ATOM 3259 O O . GLY A 1 438 ? -12.628 39.972 -22.909 1.00 21.92 438 GLY A O 1
ATOM 3260 N N . PHE A 1 439 ? -10.574 40.844 -22.680 1.00 21.56 439 PHE A N 1
ATOM 3261 C CA . PHE A 1 439 ? -10.195 41.000 -24.083 1.00 21.56 439 PHE A CA 1
ATOM 3262 C C . PHE A 1 439 ? -10.372 39.761 -24.988 1.00 21.56 439 PHE A C 1
ATOM 3264 O O . PHE A 1 439 ? -10.031 38.648 -24.611 1.00 21.56 439 PHE A O 1
ATOM 3271 N N . LYS A 1 440 ? -10.814 40.059 -26.220 1.00 25.16 440 LYS A N 1
ATOM 3272 C CA . LYS A 1 440 ? -10.489 39.489 -27.546 1.00 25.16 440 LYS A CA 1
ATOM 3273 C C . LYS A 1 440 ? -9.725 38.149 -27.620 1.00 25.16 440 LYS A C 1
ATOM 3275 O O . LYS A 1 440 ? -8.514 38.131 -27.404 1.00 25.16 440 LYS A O 1
ATOM 3280 N N . CYS A 1 441 ? -10.401 37.128 -28.148 1.00 26.70 441 CYS A N 1
ATOM 3281 C CA . CYS A 1 441 ? -10.123 36.489 -29.446 1.00 26.70 441 CYS A CA 1
ATOM 3282 C C . CYS A 1 441 ? -11.467 36.141 -30.086 1.00 26.70 441 CYS A C 1
ATOM 3284 O O . CYS A 1 441 ? -12.343 35.661 -29.330 1.00 26.70 441 CYS A O 1
#

pLDDT: mean 74.14, std 26.44, range [21.56, 98.81]

Secondary structure (DSSP, 8-state):
-HHHHHH-SSHHHHHHHHHHHHS-HHHHHHHHHH---TTHHHHHHHHHHHHHHH-SSHHHHHHHHHHHHS-HHHHHHIIIIIHHHHHHHHHHHHHHHHHHHS-HHHHHHHHHHHTS-HHHHHHIIIIIHHHHHHHHHHHHHHHHHHHHHHHHHHHHHHHHHHHHHHHHHHHHHHTT-HHHHHHHHHHHHHHHHHHHHHHHHHHHHHHHHHHHHHHHHHHHHHHHHHHHHHHHHHHHHHHHHHHHHHHHHHHHHHHHHHHHHHHHHHHHHHHTT--HHHHHHHHHHHHHHHHHHHHHHHHHHHHTPPPPPHHHHHHHHHHHHHHHHHHHHHHHH-TT-TT-TEEEE-SSS-EEEE-TTSS---HHHHHHHHHHHHHHHHHHHHHSS--TT----------------------------------------------------

Sequence (441 aa):
MATLVELGEPEELRRAAEEALNGTDADVRRFLADRDYENRDTYDRLAAARIKASAIGPATTEAAEAALDGTVEDVRQFLAEGQYAARDNDMRFNAARAKADGGPRTQAAAEAALQGPPGWTEQFVLSGQYFSQQRDAQAVAHAAEMDRLVARGLQAANQAVQDASLAAEAAAEARGAAQEAANYGRQAESSAAEAANFASQAQDSAARAATSAQRAQKAMRSAQKAANEAKQSARAADVSAVQAYRSARDARDYANYAYDAAEQARADALAAGLDGAAAAAAAEEARQAEIALRLQEFQQRRLNRPEITEQDIQLLANEVSDLSSLISFMMKENPNYGSYEDCFAKTYLNVYCVGVAGYPKEILEERRLKALINEEVERRLEEERPSWWSCTLDYASSGAAAGAGGGLLTSLLTGPGVLPATLGGGIGGLLGGGIYGGFKC

InterPro domains:
  IPR005506 Protein of unknown function DUF312, ALF [PF03752] (12-35)
  IPR005506 Protein of unknown function DUF312, ALF [PF03752] (45-86)
  IPR005506 Protein of unknown function DUF312, ALF [PF03752] (92-130)

Solvent-accessible surface area (backbone atoms only — not comparable to full-atom values): 24339 Å² total; per-residue (Å²): 106,53,45,39,48,73,68,31,76,54,68,46,44,15,50,41,42,46,52,26,65,74,53,50,75,66,40,39,52,50,42,72,72,70,65,70,38,74,66,44,67,59,51,50,47,48,52,42,51,51,52,32,76,66,42,93,34,65,48,28,30,51,54,30,46,56,17,67,74,50,52,67,66,42,32,49,47,29,75,73,50,48,52,57,59,22,42,43,52,28,26,46,50,53,24,52,50,42,27,73,76,38,47,75,50,17,26,53,52,26,49,57,19,68,76,46,59,66,69,39,19,43,49,30,63,63,38,47,47,28,58,22,46,20,51,35,23,46,51,52,19,50,53,23,46,52,53,19,53,50,24,48,51,52,16,54,52,22,45,52,50,14,53,52,21,47,52,50,15,56,55,24,49,76,70,68,37,58,72,58,14,56,51,24,46,52,49,16,53,52,24,46,52,51,18,51,51,23,48,50,53,20,50,53,20,47,53,50,17,51,54,21,48,52,50,20,52,52,25,47,53,52,33,51,51,38,53,52,50,51,50,52,54,50,52,52,51,45,51,52,47,51,49,47,49,55,30,51,50,54,46,50,55,48,50,50,54,21,50,54,41,15,52,50,36,25,51,52,32,45,73,72,68,44,52,75,67,59,12,50,50,42,13,51,53,36,23,53,52,40,48,55,51,49,50,54,51,47,57,52,47,63,78,66,53,77,80,88,47,74,65,57,48,50,50,54,57,47,53,59,52,49,54,57,52,52,51,59,48,59,69,68,78,43,88,83,58,81,64,48,89,46,62,43,72,55,102,66,96,48,81,44,71,48,57,98,76,86,67,95,80,63,81,68,58,58,52,53,52,51,44,52,50,49,51,52,51,48,51,50,53,57,73,72,42,78,79,90,77,85,75,81,85,81,90,78,78,92,81,85,85,87,82,84,88,80,88,78,87,87,89,85,86,86,86,89,86,87,86,88,86,88,83,83,82,84,84,83,90,79,89,84,89,84,88,81,92,77,85,88,132

Radius of gyration: 39.29 Å; Cα contacts (8 Å, |Δi|>4): 358; chains: 1; bounding box: 77×86×129 Å

Foldseek 3Di:
DLLCLQPNPPVQLNVQCLVLLLDDPVSNVVCVVPSDGPCVLVVLLVVLVVQLVPQPDDLSVVQSVVLNVDDSVSSVCCVVPVNLVSNLVSLLVLLVVQLVVDDPQSVVQSVVLNVDPSVSSVCCNLAVSLVSQLVRLQVQLVVLQVLLVVLQVLLVVLQVLLVVLCVQLVVCVVVVNNVSSVVSNVSNVVSNVSSVVSVVSSVVSNVSSVVSNVSSVVSVVSNVVSVVVVVVVVVVVLQSVLSVQVSVVLVVVLVVQLQVQLVVQLVVCVVVVHDNVVSNVSSVVSSSVSSVVSSVVSVVCSVVPDDDDPVSSVVLVVVLVVVVVVVVVVVPPDPVCVQQPDQDDDSHDDRDGDGPPPDDDDPPVVVVVVCVVVVVVVVVVVVPDPDPPPPDDDDDDDDDDDDDDDYDDDDDDDDDDDDDDDDDDDDDDDDDDDDDDDDDD

Nearest PDB structures (foldseek):
  8w20-assembly1_A  TM=3.432E-01  e=1.473E-06  Streptomyces coelicolor A3(2)
  6h2f-assembly1_G  TM=2.776E-01  e=1.977E+00  Aeromonas hydrophila subsp. hydrophila AL09-71
  7a0g-assembly1_EEE  TM=2.223E-01  e=2.064E+00  Serratia marcescens

=== Feature glossary ===
The record interleaves many kinds of information about one protein. Here is each kind framed as the question it answers.

Q: What does the local fold look like, residue by residue?
A: A 3Di character summarizes, for each residue, the relative orientation of the Cα frame of its nearest spatial neighbor. Because it encodes fold topology rather than chemistry, 3Di alignments detect remote structural similarity that sequence alignment misses.

Q: Which residues are in helices, strands, or loops?
A: Secondary structure is the local, repeating backbone conformation. DSSP classifies it into eight states by reading the hydrogen-bond network: three helix types (H, G, I), two β types (E, B), two non-regular types (T, S), and unstructured coil (-).

Q: How big and how compact is the whole molecule?
A: Three whole-structure scalars: the radius of gyration (RMS distance of Cα from centroid, in Å), the count of Cα–Cα contacts (pairs closer than 8 Å and separated by more than four residues in sequence — i.e. tertiary, not local, contacts), and the bounding-box dimensions. Together they distinguish compact globular folds from extended fibres or disordered chains.

Q: How confident is the AlphaFold model at each residue?
A: For AlphaFold models, the B-factor field carries pLDDT — the model's own estimate of local accuracy on a 0–100 scale. Regions with pLDDT<50 should be treated as essentially unmodeled; they often correspond to intrinsically disordered segments.

Q: What family and function is it annotated with?
A: Functional annotations link the protein to curated databases. InterPro entries identify conserved domains and families by matching the sequence against member-database signatures (Pfam, PROSITE, CDD, …). Gene Ontology (GO) terms describe molecular function, biological process, and cellular component in a controlled vocabulary. CATH places the structure in a hierarchical fold classification (Class/Architecture/Topology/Homologous-superfamily). The organism is the source species.

Q: What known structures does this most resemble?
A: Nearest PDB neighbors are the top structural matches found by Foldseek when searching this structure against the entire Protein Data Bank. Each hit reports a TM-score (0 to 1; >0.5 almost always implies the same fold) and an E-value. These are *structural* homologs — they may share no detectable sequence similarity.

Q: Which residues are buried vs exposed?
A: Solvent-accessible surface area (SASA) is the area in Å² traced out by the centre of a 1.4 Å probe sphere (a water molecule) rolled over the protein's van der Waals surface (Shrake–Rupley / Lee–Richards construction). Buried residues have near-zero SASA; fully exposed residues can exceed 200 Å². The total SASA scales roughly with the number of surface residues.

Q: What are the backbone torsion angles?
A: φ (phi) and ψ (psi) are the two rotatable backbone dihedrals per residue: φ is the C(i-1)–N–Cα–C torsion, ψ is the N–Cα–C–N(i+1) torsion, both in degrees on (−180°, 180°]. α-helical residues cluster near (−60°, −45°); β-strand residues near (−120°, +130°). A Ramachandran plot is simply a scatter of (φ, ψ) for every residue.

Q: Are the domains correctly placed relative to each other?
A: Predicted aligned error is AlphaFold's pairwise confidence. Unlike pLDDT (per-residue), PAE is per-residue-pair and captures whether two parts of the structure are correctly placed relative to each other. Units are ångströms of expected positional error.

Q: What if only a Cα trace is available?
A: P-SEA three-state annotation labels each residue as helix, strand, or coil based purely on the geometry of the Cα trace. It serves as a fallback when the full backbone (and thus DSSP) is unavailable.

Q: What is the amino-acid chain?
A: This is the polypeptide sequence — one letter per residue, N-terminus first. Length ranges from a few dozen residues for small domains to over a thousand for large multi-domain proteins.

Q: What do the rendered images show?
A: The six renders are orthographic views along the three Cartesian axes in both directions. Representation (cartoon, sticks, or surface) and color scheme (sequence-rainbow or by-chain) vary across proteins so the training set covers all the common visualization conventions.

Q: What do the diagnostic plots show?
A: Plot images: a contact map (which residues are close in 3D, as an N×N binary image), a Ramachandran scatter (backbone torsion angles, revealing secondary-structure composition at a glance), and — for AlphaFold structures — a PAE heatmap (pairwise prediction confidence).

Q: How mobile is each atom in the crystal?
A: B-factor (Debye–Waller factor) reflects atomic displacement in the crystal lattice. It is an experimental observable (units Å²), not a prediction; low values mean the atom is pinned down, high values mean it moves or is heterogeneous across the crystal.

Q: Where is each backbone atom in 3D?
A: The mmCIF table is the protein's shape written out atom by atom. For each backbone N, Cα, C, and carbonyl O, it records an (x, y, z) coordinate triple in Å plus the residue type, chain letter, and residue number.